Protein AF-A0A1I8BAD2-F1 (afdb_monomer_lite)

Structure (mmCIF, N/CA/C/O backbone):
data_AF-A0A1I8BAD2-F1
#
_entry.id   AF-A0A1I8BAD2-F1
#
loop_
_atom_site.group_PDB
_atom_site.id
_atom_site.type_symbol
_atom_site.label_atom_id
_atom_site.label_alt_id
_atom_site.label_comp_id
_atom_site.label_asym_id
_atom_site.label_entity_id
_atom_site.label_seq_id
_atom_site.pdbx_PDB_ins_code
_atom_site.Cartn_x
_atom_site.Cartn_y
_atom_site.Cartn_z
_atom_site.occupancy
_atom_site.B_iso_or_equiv
_atom_site.auth_seq_id
_atom_site.auth_comp_id
_atom_site.auth_asym_id
_atom_site.auth_atom_id
_atom_site.pdbx_PDB_model_num
ATOM 1 N N . MET A 1 1 ? -12.821 -30.680 -9.749 1.00 48.41 1 MET A N 1
ATOM 2 C CA . MET A 1 1 ? -11.892 -29.595 -9.381 1.00 48.41 1 MET A CA 1
ATOM 3 C C . MET A 1 1 ? -12.676 -28.307 -9.471 1.00 48.41 1 MET A C 1
ATOM 5 O O . MET A 1 1 ? -13.185 -28.015 -10.543 1.00 48.41 1 MET A O 1
ATOM 9 N N . THR A 1 2 ? -12.879 -27.618 -8.353 1.00 59.88 2 THR A N 1
ATOM 10 C CA . THR A 1 2 ? -13.469 -26.274 -8.360 1.00 59.88 2 THR A CA 1
ATOM 11 C C . THR A 1 2 ? -12.505 -25.359 -9.114 1.00 59.88 2 THR A C 1
ATOM 13 O O . THR A 1 2 ? -11.303 -25.435 -8.867 1.00 59.88 2 THR A O 1
ATOM 16 N N . SER A 1 3 ? -12.997 -24.574 -10.078 1.00 80.94 3 SER A N 1
ATOM 17 C CA . SER A 1 3 ? -12.161 -23.604 -10.801 1.00 80.94 3 SER A CA 1
ATOM 18 C C . SER A 1 3 ? -11.491 -22.647 -9.803 1.00 80.94 3 SER A C 1
ATOM 20 O O . SER A 1 3 ? -12.103 -22.304 -8.788 1.00 80.94 3 SER A O 1
ATOM 22 N N . MET A 1 4 ? -10.259 -22.211 -10.088 1.00 82.31 4 MET A N 1
ATOM 23 C CA . MET A 1 4 ? -9.523 -21.225 -9.280 1.00 82.31 4 MET A CA 1
ATOM 24 C C . MET A 1 4 ? -10.368 -19.968 -9.039 1.00 82.31 4 MET A C 1
ATOM 26 O O . MET A 1 4 ? -10.425 -19.450 -7.926 1.00 82.31 4 MET A O 1
ATOM 30 N N . TYR A 1 5 ? -11.110 -19.551 -10.064 1.00 85.19 5 TYR A N 1
ATOM 31 C CA . TYR A 1 5 ? -12.071 -18.463 -9.987 1.00 85.19 5 TYR A CA 1
ATOM 32 C C . TYR A 1 5 ? -13.186 -18.719 -8.955 1.00 85.19 5 TYR A C 1
ATOM 34 O O . TYR A 1 5 ? -13.478 -17.861 -8.126 1.00 85.19 5 TYR A O 1
ATOM 42 N N . ALA A 1 6 ? -13.786 -19.912 -8.947 1.00 84.50 6 ALA A N 1
ATOM 43 C CA . ALA A 1 6 ? -14.884 -20.234 -8.034 1.00 84.50 6 ALA A CA 1
ATOM 44 C C . ALA A 1 6 ? -14.423 -20.310 -6.566 1.00 84.50 6 ALA A C 1
ATOM 46 O O . ALA A 1 6 ? -15.165 -19.904 -5.670 1.00 84.50 6 ALA A O 1
ATOM 47 N N . GLN A 1 7 ? -13.195 -20.778 -6.310 1.00 87.81 7 GLN A N 1
ATOM 48 C CA . GLN A 1 7 ? -12.600 -20.703 -4.972 1.00 87.81 7 GLN A CA 1
ATOM 49 C C . GLN A 1 7 ? -12.370 -19.247 -4.550 1.00 87.81 7 GLN A C 1
ATOM 51 O O . GLN A 1 7 ? -12.753 -18.864 -3.445 1.00 87.81 7 GLN A O 1
ATOM 56 N N . TRP A 1 8 ? -11.800 -18.434 -5.442 1.00 89.62 8 TRP A N 1
ATOM 57 C CA . TRP A 1 8 ? -11.562 -17.018 -5.184 1.00 89.62 8 TRP A CA 1
ATOM 58 C C . TRP A 1 8 ? -12.867 -16.278 -4.866 1.00 89.62 8 TRP A C 1
ATOM 60 O O . TRP A 1 8 ? -12.944 -15.595 -3.850 1.00 89.62 8 TRP A O 1
ATOM 70 N N . ILE A 1 9 ? -13.931 -16.480 -5.652 1.00 87.81 9 ILE A N 1
ATOM 71 C CA . ILE A 1 9 ? -15.251 -15.888 -5.380 1.00 87.81 9 ILE A CA 1
ATOM 72 C C . ILE A 1 9 ? -15.748 -16.261 -3.982 1.00 87.81 9 ILE A C 1
ATOM 74 O O . ILE A 1 9 ? -16.126 -15.372 -3.224 1.00 87.81 9 ILE A O 1
ATOM 78 N N . ALA A 1 10 ? -15.701 -17.542 -3.605 1.00 89.38 10 ALA A N 1
ATOM 79 C CA . ALA A 1 10 ? -16.168 -17.986 -2.292 1.00 89.38 10 ALA A CA 1
ATOM 80 C C . ALA A 1 10 ? -15.408 -17.308 -1.133 1.00 89.38 10 ALA A C 1
ATOM 82 O O . ALA A 1 10 ? -16.017 -16.899 -0.140 1.00 89.38 10 ALA A O 1
ATOM 83 N N . GLU A 1 11 ? -14.088 -17.154 -1.265 1.00 91.00 11 GLU A N 1
ATOM 84 C CA . GLU A 1 11 ? -13.252 -16.458 -0.282 1.00 91.00 11 GLU A CA 1
ATOM 85 C C . GLU A 1 11 ? -13.601 -14.962 -0.197 1.00 91.00 11 GLU A C 1
ATOM 87 O O . GLU A 1 11 ? -13.806 -14.431 0.900 1.00 91.00 11 GLU A O 1
ATOM 92 N N . MET A 1 12 ? -13.745 -14.289 -1.343 1.00 90.94 12 MET A N 1
ATOM 93 C CA . MET A 1 12 ? -14.074 -12.862 -1.401 1.00 90.94 12 MET A CA 1
ATOM 94 C C . MET A 1 12 ? -15.489 -12.570 -0.884 1.00 90.94 12 MET A C 1
ATOM 96 O O . MET A 1 12 ? -15.680 -11.588 -0.165 1.00 90.94 12 MET A O 1
ATOM 100 N N . THR A 1 13 ? -16.470 -13.432 -1.174 1.00 91.00 13 THR A N 1
ATOM 101 C CA . THR A 1 13 ? -17.839 -13.322 -0.643 1.00 91.00 13 THR A CA 1
ATOM 102 C C . THR A 1 13 ? -17.842 -13.405 0.879 1.00 91.00 13 THR A C 1
ATOM 104 O O . THR A 1 13 ? -18.397 -12.527 1.538 1.00 91.00 13 THR A O 1
ATOM 107 N N . LYS A 1 14 ? -17.148 -14.392 1.461 1.00 92.62 14 LYS A N 1
ATOM 108 C CA . LYS A 1 14 ? -17.053 -14.545 2.922 1.00 92.62 14 LYS A CA 1
ATOM 109 C C . LYS A 1 14 ? -16.451 -13.304 3.595 1.00 92.62 14 LYS A C 1
ATOM 111 O O . LYS A 1 14 ? -16.898 -12.888 4.672 1.00 92.62 14 LYS A O 1
ATOM 116 N N . LEU A 1 15 ? -15.431 -12.707 2.975 1.00 92.94 15 LEU A N 1
ATOM 117 C CA . LEU A 1 15 ? -14.804 -11.478 3.467 1.00 92.94 15 LEU A CA 1
ATOM 118 C C . LEU A 1 15 ? -15.744 -10.272 3.349 1.00 92.94 15 LEU A C 1
ATOM 120 O O . LEU A 1 15 ? -15.866 -9.504 4.305 1.00 92.94 15 LEU A O 1
ATOM 124 N N . ALA A 1 16 ? -16.438 -10.121 2.219 1.00 91.69 16 ALA A N 1
ATOM 125 C CA . ALA A 1 16 ? -17.414 -9.054 2.008 1.00 91.69 16 ALA A CA 1
ATOM 126 C C . ALA A 1 16 ? -18.562 -9.126 3.030 1.00 91.69 16 ALA A C 1
ATOM 128 O O . ALA A 1 16 ? -18.863 -8.127 3.679 1.00 91.69 16 ALA A O 1
ATOM 129 N N . GLU A 1 17 ? -19.129 -10.312 3.260 1.00 92.81 17 GLU A N 1
ATOM 130 C CA . GLU A 1 17 ? -20.183 -10.534 4.258 1.00 92.81 17 GLU A CA 1
ATOM 131 C C . GLU A 1 17 ? -19.721 -10.217 5.684 1.00 92.81 17 GLU A C 1
ATOM 133 O O . GLU A 1 17 ? -20.468 -9.647 6.480 1.00 92.81 17 GLU A O 1
ATOM 138 N N . THR A 1 18 ? -18.482 -10.573 6.029 1.00 94.81 18 THR A N 1
ATOM 139 C CA . THR A 1 18 ? -17.919 -10.274 7.353 1.00 94.81 18 THR A CA 1
ATOM 140 C C . THR A 1 18 ? -17.756 -8.771 7.559 1.00 94.81 18 THR A C 1
ATOM 142 O O . THR A 1 18 ? -18.181 -8.245 8.588 1.00 94.81 18 THR A O 1
ATOM 145 N N . ARG A 1 19 ? -17.239 -8.057 6.556 1.00 94.38 19 ARG A N 1
ATOM 146 C CA . ARG A 1 19 ? -17.098 -6.595 6.600 1.00 94.38 19 ARG A CA 1
ATOM 147 C C . ARG A 1 19 ? -18.450 -5.886 6.638 1.00 94.38 19 ARG A C 1
ATOM 149 O O . ARG A 1 19 ? -18.627 -4.971 7.432 1.00 94.38 19 ARG A O 1
ATOM 156 N N . GLU A 1 20 ? -19.420 -6.336 5.846 1.00 93.25 20 GLU A N 1
ATOM 157 C CA . GLU A 1 20 ? -20.801 -5.835 5.856 1.00 93.25 20 GLU A CA 1
ATOM 158 C C . GLU A 1 20 ? -21.435 -5.984 7.250 1.00 93.25 20 GLU A C 1
ATOM 160 O O . GLU A 1 20 ? -22.053 -5.042 7.753 1.00 93.25 20 GLU A O 1
ATOM 165 N N . ARG A 1 21 ? -21.251 -7.141 7.907 1.00 95.12 21 ARG A N 1
ATOM 166 C CA . ARG A 1 21 ? -21.702 -7.357 9.293 1.00 95.12 21 ARG A CA 1
ATOM 167 C C . ARG A 1 21 ? -21.030 -6.385 10.258 1.00 95.12 21 ARG A C 1
ATOM 169 O O . ARG A 1 21 ? -21.730 -5.747 11.035 1.00 95.12 21 ARG A O 1
ATOM 176 N N . ASN A 1 22 ? -19.713 -6.223 10.177 1.00 95.94 22 ASN A N 1
ATOM 177 C CA . ASN A 1 22 ? -18.967 -5.323 11.058 1.00 95.94 22 ASN A CA 1
ATOM 178 C C . ASN A 1 22 ? -19.375 -3.851 10.877 1.00 95.94 22 ASN A C 1
ATOM 180 O O . ASN A 1 22 ? -19.593 -3.144 11.862 1.00 95.94 22 ASN A O 1
ATOM 184 N N . ILE A 1 23 ? -19.584 -3.409 9.633 1.00 94.19 23 ILE A N 1
ATOM 185 C CA . ILE A 1 23 ? -20.099 -2.069 9.316 1.00 94.19 23 ILE A CA 1
ATOM 186 C C . ILE A 1 23 ? -21.488 -1.860 9.933 1.00 94.19 23 ILE A C 1
ATOM 188 O O . ILE A 1 23 ? -21.753 -0.794 10.491 1.00 94.19 23 ILE A O 1
ATOM 192 N N . LYS A 1 24 ? -22.377 -2.860 9.842 1.00 93.75 24 LYS A N 1
ATOM 193 C CA . LYS A 1 24 ? -23.710 -2.807 10.467 1.00 93.75 24 LYS A CA 1
ATOM 194 C C . LYS A 1 24 ? -23.613 -2.733 11.986 1.00 93.75 24 LYS A C 1
ATOM 196 O O . LYS A 1 24 ? -24.251 -1.867 12.568 1.00 93.75 24 LYS A O 1
ATOM 201 N N . THR A 1 25 ? -22.758 -3.539 12.617 1.00 94.50 25 THR A N 1
ATOM 202 C CA . THR A 1 25 ? -22.523 -3.485 14.070 1.00 94.50 25 THR A CA 1
ATOM 203 C C . THR A 1 25 ? -22.138 -2.078 14.526 1.00 94.50 25 THR A C 1
ATOM 205 O O . THR A 1 25 ? -22.754 -1.545 15.442 1.00 94.50 25 THR A O 1
ATOM 208 N N . ILE A 1 26 ? -21.178 -1.433 13.857 1.00 93.81 26 ILE A N 1
ATOM 209 C CA . ILE A 1 26 ? -20.736 -0.075 14.221 1.00 93.81 26 ILE A CA 1
ATOM 210 C C . ILE A 1 26 ? -21.842 0.963 13.985 1.00 93.81 26 ILE A C 1
ATOM 212 O O . ILE A 1 26 ? -21.960 1.928 14.738 1.00 93.81 26 ILE A O 1
ATOM 216 N N . ARG A 1 27 ? -22.635 0.798 12.921 1.00 90.81 27 ARG A N 1
ATOM 217 C CA . ARG A 1 27 ? -23.692 1.746 12.546 1.00 90.81 27 ARG A CA 1
ATOM 218 C C . ARG A 1 27 ? -24.913 1.662 13.459 1.00 90.81 27 ARG A C 1
ATOM 220 O O . ARG A 1 27 ? -25.464 2.702 13.816 1.00 90.81 27 ARG A O 1
ATOM 227 N N . ASP A 1 28 ? -25.353 0.447 13.760 1.00 91.88 28 ASP A N 1
ATOM 228 C CA . ASP A 1 28 ? -26.659 0.183 14.365 1.00 91.88 28 ASP A CA 1
ATOM 229 C C . ASP A 1 28 ? -26.578 0.123 15.895 1.00 91.88 28 ASP A C 1
ATOM 231 O O . ASP A 1 28 ? -27.569 0.381 16.583 1.00 91.88 28 ASP A O 1
ATOM 235 N N . MET A 1 29 ? -25.403 -0.192 16.449 1.00 90.12 29 MET A N 1
ATOM 236 C CA . MET A 1 29 ? -25.209 -0.211 17.892 1.00 90.12 29 MET A CA 1
ATOM 237 C C . MET A 1 29 ? -25.239 1.211 18.448 1.00 90.12 29 MET A C 1
ATOM 239 O O . MET A 1 29 ? -24.558 2.110 17.956 1.00 90.12 29 MET A O 1
ATOM 243 N N . LYS A 1 30 ? -26.051 1.426 19.488 1.00 89.69 30 LYS A N 1
ATOM 244 C CA . LYS A 1 30 ? -26.108 2.708 20.191 1.00 89.69 30 LYS A CA 1
ATOM 245 C C . LYS A 1 30 ? -24.858 2.824 21.076 1.00 89.69 30 LYS A C 1
ATOM 247 O O . LYS A 1 30 ? -24.760 2.047 22.027 1.00 89.69 30 LYS A O 1
ATOM 252 N N . PRO A 1 31 ? -23.950 3.786 20.824 1.00 91.44 31 PRO A N 1
ATOM 253 C CA . PRO A 1 31 ? -22.784 3.978 21.680 1.00 91.44 31 PRO A CA 1
ATOM 254 C C . PRO A 1 31 ? -23.206 4.321 23.109 1.00 91.44 31 PRO A C 1
ATOM 256 O O . PRO A 1 31 ? -24.296 4.869 23.324 1.00 91.44 31 PRO A O 1
ATOM 259 N N . PHE A 1 32 ? -22.335 4.047 24.079 1.00 92.94 32 PHE A N 1
ATOM 260 C CA . PHE A 1 32 ? -22.617 4.365 25.473 1.00 92.94 32 PHE A CA 1
ATOM 261 C C . PHE A 1 32 ? -22.840 5.867 25.661 1.00 92.94 32 PHE A C 1
ATOM 263 O O . PHE A 1 32 ? -22.031 6.702 25.252 1.00 92.94 32 PHE A O 1
ATOM 270 N N . ASP A 1 33 ? -23.960 6.207 26.295 1.00 91.62 33 ASP A N 1
ATOM 271 C CA . ASP A 1 33 ? -24.224 7.561 26.757 1.00 91.62 33 ASP A CA 1
ATOM 272 C C . ASP A 1 33 ? -23.617 7.785 28.149 1.00 91.62 33 ASP A C 1
ATOM 274 O O . ASP A 1 33 ? -23.160 6.861 28.823 1.00 91.62 33 ASP A O 1
ATOM 278 N N . GLN A 1 34 ? -23.591 9.043 28.589 1.00 90.62 34 GLN A N 1
ATOM 279 C CA . GLN A 1 34 ? -22.970 9.411 29.860 1.00 90.62 34 GLN A CA 1
ATOM 280 C C . GLN A 1 34 ? -23.613 8.700 31.063 1.00 90.62 34 GLN A C 1
ATOM 282 O O . GLN A 1 34 ? -22.918 8.381 32.027 1.00 90.62 34 GLN A O 1
ATOM 287 N N . HIS A 1 35 ? -24.918 8.416 30.997 1.00 92.12 35 HIS A N 1
ATOM 288 C CA . HIS A 1 35 ? -25.625 7.681 32.040 1.00 92.12 35 HIS A CA 1
ATOM 289 C C . HIS A 1 35 ? -25.166 6.220 32.089 1.00 92.12 35 HIS A C 1
ATOM 291 O O . HIS A 1 35 ? -24.798 5.731 33.155 1.00 92.12 35 HIS A O 1
ATOM 297 N N . HIS A 1 36 ? -25.116 5.534 30.944 1.00 92.50 36 HIS A N 1
ATOM 298 C CA . HIS A 1 36 ? -24.605 4.169 30.869 1.00 92.50 36 HIS A CA 1
ATOM 299 C C . HIS A 1 36 ? -23.152 4.091 31.354 1.00 92.50 36 HIS A C 1
ATOM 301 O O . HIS A 1 36 ? -22.839 3.265 32.207 1.00 92.50 36 HIS A O 1
ATOM 307 N N . LEU A 1 37 ? -22.284 5.005 30.904 1.00 93.88 37 LEU A N 1
ATOM 308 C CA . LEU A 1 37 ? -20.884 5.062 31.341 1.00 93.88 37 LEU A CA 1
ATOM 309 C C . LEU A 1 37 ? -20.746 5.213 32.862 1.00 93.88 37 LEU A C 1
ATOM 311 O O . LEU A 1 37 ? -19.846 4.619 33.447 1.00 93.88 37 LEU A O 1
ATOM 315 N N . SER A 1 38 ? -21.636 5.973 33.512 1.00 93.00 38 SER A N 1
ATOM 316 C CA . SER A 1 38 ? -21.623 6.135 34.974 1.00 93.00 38 SER A CA 1
ATOM 317 C C . SER A 1 38 ? -22.042 4.881 35.752 1.00 93.00 38 SER A C 1
ATOM 319 O O . SER A 1 38 ? -21.779 4.800 36.946 1.00 93.00 38 SER A O 1
ATOM 321 N N . SER A 1 39 ? -22.685 3.914 35.086 1.00 95.56 39 SER A N 1
ATOM 322 C CA . SER A 1 39 ? -23.082 2.632 35.683 1.00 95.56 39 SER A CA 1
ATOM 323 C C . SER A 1 39 ? -22.045 1.516 35.516 1.00 95.56 39 SER A C 1
ATOM 325 O O . SER A 1 39 ? -22.163 0.480 36.166 1.00 95.56 39 SER A O 1
ATOM 327 N N . LEU A 1 40 ? -21.048 1.721 34.649 1.00 96.62 40 LEU A N 1
ATOM 328 C CA . LEU A 1 40 ? -19.955 0.777 34.423 1.00 96.62 40 LEU A CA 1
ATOM 329 C C . LEU A 1 40 ? -18.902 0.882 35.529 1.00 96.62 40 LEU A C 1
ATOM 331 O O . LEU A 1 40 ? -18.737 1.927 36.155 1.00 96.62 40 LEU A O 1
ATOM 335 N N . ASP A 1 41 ? -18.158 -0.200 35.731 1.00 95.50 41 ASP A N 1
ATOM 336 C CA . ASP A 1 41 ? -17.108 -0.274 36.740 1.00 95.50 41 ASP A CA 1
ATOM 337 C C . ASP A 1 41 ? -15.887 0.569 36.331 1.00 95.50 41 ASP A C 1
ATOM 339 O O . ASP A 1 41 ? -15.274 0.349 35.283 1.00 95.50 41 ASP A O 1
ATOM 343 N N . ASP A 1 42 ? -15.532 1.548 37.162 1.00 95.62 42 ASP A N 1
ATOM 344 C CA . ASP A 1 42 ? -14.360 2.408 37.006 1.00 95.62 42 ASP A CA 1
ATOM 345 C C . ASP A 1 42 ? -13.310 2.201 38.116 1.00 95.62 42 ASP A C 1
ATOM 347 O O . ASP A 1 42 ? -12.424 3.039 38.315 1.00 95.62 42 ASP A O 1
ATOM 351 N N . THR A 1 43 ? -13.370 1.066 38.827 1.00 95.56 43 THR A N 1
ATOM 352 C CA . THR A 1 43 ? -12.416 0.745 39.892 1.00 95.56 43 THR A CA 1
ATOM 353 C C . THR A 1 43 ? -10.980 0.646 39.351 1.00 95.56 43 THR A C 1
ATOM 355 O O . THR A 1 43 ? -10.715 -0.074 38.378 1.00 95.56 43 THR A O 1
ATOM 358 N N . PRO A 1 44 ? -10.000 1.323 39.988 1.00 93.81 44 PRO A N 1
ATOM 359 C CA . PRO A 1 44 ? -8.619 1.351 39.505 1.00 93.81 44 PRO A CA 1
ATOM 360 C C . PRO A 1 44 ? -7.985 -0.032 39.327 1.00 93.81 44 PRO A C 1
ATOM 362 O O . PRO A 1 44 ? -7.183 -0.218 38.412 1.00 93.81 44 PRO A O 1
ATOM 365 N N . ASP A 1 45 ? -8.347 -1.005 40.166 1.00 95.56 45 ASP A N 1
ATOM 366 C CA . ASP A 1 45 ? -7.799 -2.362 40.116 1.00 95.56 45 ASP A CA 1
ATOM 367 C C . ASP A 1 45 ? -8.215 -3.100 38.837 1.00 95.56 45 ASP A C 1
ATOM 369 O O . ASP A 1 45 ? -7.360 -3.656 38.139 1.00 95.56 45 ASP A O 1
ATOM 373 N N . ASN A 1 46 ? -9.500 -3.042 38.476 1.00 95.12 46 ASN A N 1
ATOM 374 C CA . ASN A 1 46 ? -10.024 -3.704 37.282 1.00 95.12 46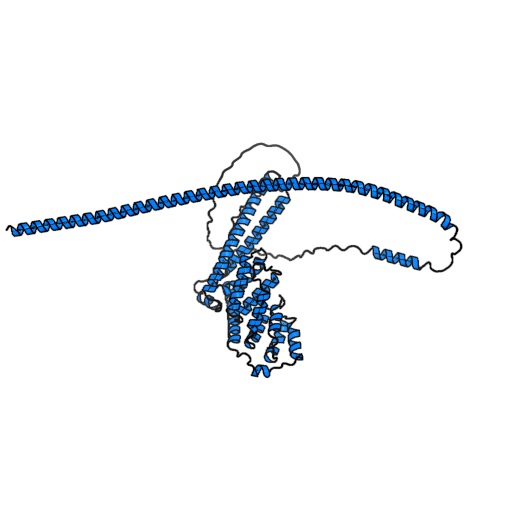 ASN A CA 1
ATOM 375 C C . ASN A 1 46 ? -9.544 -3.015 35.997 1.00 95.12 46 ASN A C 1
ATOM 377 O O . ASN A 1 46 ? -9.117 -3.687 35.055 1.00 95.12 46 ASN A O 1
ATOM 381 N N . LEU A 1 47 ? -9.485 -1.680 35.988 1.00 95.00 47 LEU A N 1
ATOM 382 C CA . LEU A 1 47 ? -8.915 -0.909 34.877 1.00 95.00 47 LEU A CA 1
ATOM 383 C C . LEU A 1 47 ? -7.409 -1.180 34.698 1.00 95.00 47 LEU A C 1
ATOM 385 O O . LEU A 1 47 ? -6.913 -1.329 33.576 1.00 95.00 47 LEU A O 1
ATOM 389 N N . THR A 1 48 ? -6.665 -1.317 35.799 1.00 93.50 48 THR A N 1
ATOM 390 C CA . THR A 1 48 ? -5.240 -1.679 35.763 1.00 93.50 48 THR A CA 1
ATOM 391 C C . THR A 1 48 ? -5.039 -3.114 35.274 1.00 93.50 48 THR A C 1
ATOM 393 O O . THR A 1 48 ? -4.096 -3.395 34.533 1.00 93.50 48 THR A O 1
ATOM 396 N N . ALA A 1 49 ? -5.914 -4.045 35.658 1.00 94.56 49 ALA A N 1
ATOM 397 C CA . ALA A 1 49 ? -5.872 -5.416 35.159 1.00 94.56 49 ALA A CA 1
ATOM 398 C C . ALA A 1 49 ? -6.127 -5.472 33.643 1.00 94.56 49 ALA A C 1
ATOM 400 O O . ALA A 1 49 ? -5.387 -6.150 32.925 1.00 94.56 49 ALA A O 1
ATOM 401 N N . PHE A 1 50 ? -7.111 -4.714 33.151 1.00 95.88 50 PHE A N 1
ATOM 402 C CA . PHE A 1 50 ? -7.409 -4.587 31.725 1.00 95.88 50 PHE A CA 1
ATOM 403 C C . PHE A 1 50 ? -6.211 -4.033 30.939 1.00 95.88 50 PHE A C 1
ATOM 405 O O . PHE A 1 50 ? -5.712 -4.674 30.013 1.00 95.88 50 PHE A O 1
ATOM 412 N N . THR A 1 51 ? -5.672 -2.883 31.354 1.00 92.69 51 THR A N 1
ATOM 413 C CA . THR A 1 51 ? -4.518 -2.244 30.690 1.00 92.69 51 THR A CA 1
ATOM 414 C C . THR A 1 51 ? -3.250 -3.106 30.739 1.00 92.69 51 THR A C 1
ATOM 416 O O . THR A 1 51 ? -2.488 -3.136 29.773 1.00 92.69 51 THR A O 1
ATOM 419 N N . LYS A 1 52 ? -3.027 -3.884 31.810 1.00 92.94 52 LYS A N 1
ATOM 420 C CA . LYS A 1 52 ? -1.923 -4.862 31.878 1.00 92.94 52 LYS A CA 1
ATOM 421 C C . LYS A 1 52 ? -2.045 -5.963 30.827 1.00 92.94 52 LYS A C 1
ATOM 423 O O . LYS A 1 52 ? -1.042 -6.284 30.194 1.00 92.94 52 LYS A O 1
ATOM 428 N N . LYS A 1 53 ? -3.244 -6.525 30.626 1.00 93.81 53 LYS A N 1
ATOM 429 C CA . LYS A 1 53 ? -3.492 -7.509 29.555 1.00 93.81 53 LYS A CA 1
ATOM 430 C C . LYS A 1 53 ? -3.260 -6.886 28.173 1.00 93.81 53 LYS A C 1
ATOM 432 O O . LYS A 1 53 ? -2.730 -7.543 27.285 1.00 93.81 53 LYS A O 1
ATOM 437 N N . LEU A 1 54 ? -3.610 -5.610 28.014 1.00 92.50 54 LEU A N 1
ATOM 438 C CA . LEU A 1 54 ? -3.499 -4.879 26.754 1.00 92.50 54 LEU A CA 1
ATOM 439 C C . LEU A 1 54 ? -2.052 -4.590 26.320 1.00 92.50 54 LEU A C 1
ATOM 441 O O . LEU A 1 54 ? -1.763 -4.569 25.128 1.00 92.50 54 LEU A O 1
ATOM 445 N N . LYS A 1 55 ? -1.126 -4.404 27.268 1.00 90.25 55 LYS A N 1
ATOM 446 C CA . LYS A 1 55 ? 0.294 -4.127 26.966 1.00 90.25 55 LYS A CA 1
ATOM 447 C C . LYS A 1 55 ? 1.003 -5.254 26.217 1.00 90.25 55 LYS A C 1
ATOM 449 O O . LYS A 1 55 ? 1.942 -4.988 25.477 1.00 90.25 55 LYS A O 1
ATOM 454 N N . ASN A 1 56 ? 0.538 -6.490 26.387 1.00 84.88 56 ASN A N 1
ATOM 455 C CA . ASN A 1 56 ? 1.068 -7.671 25.710 1.00 84.88 56 ASN A CA 1
ATOM 456 C C . ASN A 1 56 ? -0.027 -8.311 24.848 1.00 84.88 56 ASN A C 1
ATOM 458 O O . ASN A 1 56 ? -0.390 -9.471 25.052 1.00 84.88 56 ASN A O 1
ATOM 462 N N . ILE A 1 57 ? -0.584 -7.529 23.916 1.00 89.69 57 ILE A N 1
ATOM 463 C CA . ILE A 1 57 ? -1.611 -8.016 22.994 1.00 89.69 57 ILE A CA 1
ATOM 464 C C . ILE A 1 57 ? -1.090 -9.219 22.195 1.00 89.69 57 ILE A C 1
ATOM 466 O O . ILE A 1 57 ? -0.040 -9.179 21.559 1.00 89.69 57 ILE A O 1
ATOM 470 N N . SER A 1 58 ? -1.894 -10.274 22.226 1.00 90.50 58 SER A N 1
ATOM 471 C CA . SER A 1 58 ? -1.845 -11.481 21.413 1.00 90.50 58 SER A CA 1
ATOM 472 C C . SER A 1 58 ? -3.278 -11.872 21.040 1.00 90.50 58 SER A C 1
ATOM 474 O O . SER A 1 58 ? -4.243 -11.407 21.657 1.00 90.50 58 SER A O 1
ATOM 476 N N . THR A 1 59 ? -3.440 -12.794 20.094 1.00 90.06 59 THR A N 1
ATOM 477 C CA . THR A 1 59 ? -4.758 -13.342 19.735 1.00 90.06 59 THR A CA 1
ATOM 478 C C . THR A 1 59 ? -5.510 -13.881 20.960 1.00 90.06 59 THR A C 1
ATOM 480 O O . THR A 1 59 ? -6.696 -13.614 21.133 1.00 90.06 59 THR A O 1
ATOM 483 N N . SER A 1 60 ? -4.817 -14.571 21.874 1.00 91.12 60 SER A N 1
ATOM 484 C CA . SER A 1 60 ? -5.438 -15.107 23.092 1.00 91.12 60 SER A CA 1
ATOM 485 C C . SER A 1 60 ? -5.898 -14.012 24.053 1.00 91.12 60 SER A C 1
ATOM 487 O O . SER A 1 60 ? -6.965 -14.139 24.651 1.00 91.12 60 SER A O 1
ATOM 489 N N . THR A 1 61 ? -5.101 -12.960 24.252 1.00 92.75 61 THR A N 1
ATOM 490 C CA . THR A 1 61 ? -5.468 -11.891 25.193 1.00 92.75 61 THR A CA 1
ATOM 491 C C . THR A 1 61 ? -6.615 -11.051 24.648 1.00 92.75 61 THR A C 1
ATOM 493 O O . THR A 1 61 ? -7.438 -10.599 25.432 1.00 92.75 61 THR A O 1
ATOM 496 N N . ILE A 1 62 ? -6.728 -10.888 23.326 1.00 93.00 62 ILE A N 1
ATOM 497 C CA . ILE A 1 62 ? -7.856 -10.182 22.701 1.00 93.00 62 ILE A CA 1
ATOM 498 C C . ILE A 1 62 ? -9.193 -10.830 23.076 1.00 93.00 62 ILE A C 1
ATOM 500 O O . ILE A 1 62 ? -10.089 -10.144 23.567 1.00 93.00 62 ILE A O 1
ATOM 504 N N . TYR A 1 63 ? -9.314 -12.153 22.935 1.00 92.06 63 TYR A N 1
ATOM 505 C CA . TYR A 1 63 ? -10.546 -12.858 23.305 1.00 92.06 63 TYR A CA 1
ATOM 506 C C . TYR A 1 63 ? -10.867 -12.759 24.803 1.00 92.06 63 TYR A C 1
ATOM 508 O O . TYR A 1 63 ? -12.035 -12.754 25.182 1.00 92.06 63 TYR A O 1
ATOM 516 N N . GLN A 1 64 ? -9.848 -12.639 25.659 1.00 93.25 64 GLN A N 1
ATOM 517 C CA . GLN A 1 64 ? -10.028 -12.433 27.101 1.00 93.25 64 GLN A CA 1
ATOM 518 C C . GLN A 1 64 ? -10.445 -11.004 27.469 1.00 93.25 64 GLN A C 1
ATOM 520 O O . GLN A 1 64 ? -10.967 -10.804 28.562 1.00 93.25 64 GLN A O 1
ATOM 525 N N . LEU A 1 65 ? -10.181 -10.023 26.602 1.00 94.88 65 LEU A N 1
ATOM 526 C CA . LEU A 1 65 ? -10.512 -8.613 26.816 1.00 94.88 65 LEU A CA 1
ATOM 527 C C . LEU A 1 65 ? -11.927 -8.263 26.338 1.00 94.88 65 LEU A C 1
ATOM 529 O O . LEU A 1 65 ? -12.529 -7.343 26.883 1.00 94.88 65 LEU A O 1
ATOM 533 N N . LEU A 1 66 ? -12.473 -8.986 25.351 1.00 93.56 66 LEU A N 1
ATOM 534 C CA . LEU A 1 66 ? -13.820 -8.737 24.814 1.00 93.56 66 LEU A CA 1
ATOM 535 C C . LEU A 1 66 ? -14.917 -8.671 25.899 1.00 93.56 66 LEU A C 1
ATOM 537 O O . LEU A 1 66 ? -15.669 -7.700 25.892 1.00 93.56 66 LEU A O 1
ATOM 541 N N . PRO A 1 67 ? -15.006 -9.609 26.869 1.00 93.38 67 PRO A N 1
ATOM 542 C CA . PRO A 1 67 ? -16.054 -9.569 27.893 1.00 93.38 67 PRO A CA 1
ATOM 543 C C . PRO A 1 67 ? -15.923 -8.411 28.890 1.00 93.38 67 PRO A C 1
ATOM 545 O O . PRO A 1 67 ? -16.862 -8.163 29.649 1.00 93.38 67 PRO A O 1
ATOM 548 N N . ASP A 1 68 ? -14.757 -7.761 28.944 1.00 95.00 68 ASP A N 1
ATOM 549 C CA . ASP A 1 68 ? -14.491 -6.637 29.843 1.00 95.00 68 ASP A CA 1
ATOM 550 C C . ASP A 1 68 ? -15.001 -5.308 29.235 1.00 95.00 68 ASP A C 1
ATOM 552 O O . ASP A 1 68 ? -15.255 -4.360 29.979 1.00 95.00 68 ASP A O 1
ATOM 556 N N . LEU A 1 69 ? -15.222 -5.243 27.910 1.00 94.44 69 LEU A N 1
ATOM 557 C CA . LEU A 1 69 ? -15.659 -4.030 27.197 1.00 94.44 69 LEU A CA 1
ATOM 558 C C . LEU A 1 69 ? -17.039 -3.518 27.638 1.00 94.44 69 LEU A C 1
ATOM 560 O O . LEU A 1 69 ? -17.236 -2.311 27.729 1.00 94.44 69 LEU A O 1
ATOM 564 N N . ASP A 1 70 ? -17.963 -4.427 27.953 1.00 91.94 70 ASP A N 1
ATOM 565 C CA . ASP A 1 70 ? -19.322 -4.089 28.405 1.00 91.94 70 ASP A CA 1
ATOM 566 C C . ASP A 1 70 ? -19.425 -3.894 29.928 1.00 91.94 70 ASP A C 1
ATOM 568 O O . ASP A 1 70 ? -20.503 -3.622 30.453 1.00 91.94 70 ASP A O 1
ATOM 572 N N . LYS A 1 71 ? -18.322 -4.088 30.663 1.00 95.25 71 LYS A N 1
ATOM 573 C CA . LYS A 1 71 ? -18.301 -4.047 32.135 1.00 95.25 71 LYS A CA 1
ATOM 574 C C . LYS A 1 71 ? -17.546 -2.848 32.682 1.00 95.25 71 LYS A C 1
ATOM 576 O O . LYS A 1 71 ? -17.913 -2.337 33.737 1.00 95.25 71 LYS A O 1
ATOM 581 N N . LEU A 1 72 ? -16.490 -2.428 31.990 1.00 97.06 72 LEU A N 1
ATOM 582 C CA . LEU A 1 72 ? -15.571 -1.400 32.461 1.00 97.06 72 LEU A CA 1
ATOM 583 C C . LEU A 1 72 ? -15.839 -0.051 31.796 1.00 97.06 72 LEU A C 1
ATOM 585 O O . LEU A 1 72 ? -16.103 0.035 30.599 1.00 97.06 72 LEU A O 1
ATOM 589 N N . ASN A 1 73 ? -15.681 1.037 32.546 1.00 96.62 73 ASN A N 1
ATOM 590 C CA . ASN A 1 73 ? -15.681 2.376 31.973 1.00 96.62 73 ASN A CA 1
ATOM 591 C C . ASN A 1 73 ? -14.299 2.724 31.392 1.00 96.62 73 ASN A C 1
ATOM 593 O O . ASN A 1 73 ? -13.439 3.296 32.063 1.00 96.62 73 ASN A O 1
ATOM 597 N N . LEU A 1 74 ? -14.095 2.422 30.109 1.00 96.69 74 LEU A N 1
ATOM 598 C CA . LEU A 1 74 ? -12.822 2.648 29.415 1.00 96.69 74 LEU A CA 1
ATOM 599 C C . LEU A 1 74 ? -12.685 4.045 28.783 1.00 96.69 74 LEU A C 1
ATOM 601 O O . LEU A 1 74 ? -11.684 4.318 28.121 1.00 96.69 74 LEU A O 1
ATOM 605 N N . SER A 1 75 ? -13.649 4.951 28.993 1.00 95.62 75 SER A N 1
ATOM 606 C CA . SER A 1 75 ? -13.699 6.263 28.317 1.00 95.62 75 SER A CA 1
ATOM 607 C C . SER A 1 75 ? -12.427 7.105 28.495 1.00 95.62 75 SER A C 1
ATOM 609 O O . SER A 1 75 ? -11.999 7.782 27.565 1.00 95.62 75 SER A O 1
ATOM 611 N N . LYS A 1 76 ? -11.768 7.020 29.658 1.00 94.69 76 LYS A N 1
ATOM 612 C CA . LYS A 1 76 ? -10.516 7.746 29.952 1.00 94.69 76 LYS A CA 1
ATOM 613 C C . LYS A 1 76 ? -9.249 7.059 29.426 1.00 94.69 76 LYS A C 1
ATOM 615 O O . LYS A 1 76 ? -8.171 7.637 29.519 1.00 94.69 76 LYS A O 1
ATOM 620 N N . TYR A 1 77 ? -9.367 5.844 28.895 1.00 95.62 77 TYR A N 1
ATOM 621 C CA . TYR A 1 77 ? -8.239 4.998 28.493 1.00 95.62 77 TYR A CA 1
ATOM 622 C C . TYR A 1 77 ? -8.186 4.756 26.981 1.00 95.62 77 TYR A C 1
ATOM 624 O O . TYR A 1 77 ? -7.308 4.033 26.519 1.00 95.62 77 TYR A O 1
ATOM 632 N N . LEU A 1 78 ? -9.076 5.366 26.188 1.00 96.69 78 LEU A N 1
ATOM 633 C CA . LEU A 1 78 ? -9.160 5.137 24.738 1.00 96.69 78 LEU A CA 1
ATOM 634 C C . LEU A 1 78 ? -7.841 5.431 24.001 1.00 96.69 78 LEU A C 1
ATOM 636 O O . LEU A 1 78 ? -7.479 4.682 23.095 1.00 96.69 78 LEU A O 1
ATOM 640 N N . ASP A 1 79 ? -7.093 6.457 24.420 1.00 96.25 79 ASP A N 1
ATOM 641 C CA . ASP A 1 79 ? -5.756 6.766 23.889 1.00 96.25 79 ASP A CA 1
ATOM 642 C C . ASP A 1 79 ? -4.735 5.655 24.174 1.00 96.25 79 ASP A C 1
ATOM 644 O O . ASP A 1 79 ? -3.995 5.237 23.281 1.00 96.25 79 ASP A O 1
ATOM 648 N N . GLU A 1 80 ? -4.698 5.152 25.413 1.00 95.38 80 GLU A N 1
ATOM 649 C CA . GLU A 1 80 ? -3.818 4.042 25.792 1.00 95.38 80 GLU A CA 1
ATOM 650 C C . GLU A 1 80 ? -4.225 2.762 25.055 1.00 95.38 80 GLU A C 1
ATOM 652 O O . GLU A 1 80 ? -3.365 2.010 24.590 1.00 95.38 80 GLU A O 1
ATOM 657 N N . ILE A 1 81 ? -5.530 2.539 24.882 1.00 96.31 81 ILE A N 1
ATOM 658 C CA . ILE A 1 81 ? -6.047 1.390 24.147 1.00 96.31 81 ILE A CA 1
ATOM 659 C C . ILE A 1 81 ? -5.601 1.435 22.688 1.00 96.31 81 ILE A C 1
ATOM 661 O O . ILE A 1 81 ? -4.993 0.482 22.196 1.00 96.31 81 ILE A O 1
ATOM 665 N N . ALA A 1 82 ? -5.821 2.567 22.023 1.00 97.12 82 ALA A N 1
ATOM 666 C CA . ALA A 1 82 ? -5.379 2.799 20.657 1.00 97.12 82 ALA A CA 1
ATOM 667 C C . ALA A 1 82 ? -3.862 2.612 20.498 1.00 97.12 82 ALA A C 1
ATOM 669 O O . ALA A 1 82 ? -3.422 1.954 19.554 1.00 97.12 82 ALA A O 1
ATOM 670 N N . ALA A 1 83 ? -3.059 3.146 21.425 1.00 95.38 83 ALA A N 1
ATOM 671 C CA . ALA A 1 83 ? -1.605 3.028 21.385 1.00 95.38 83 ALA A CA 1
ATOM 672 C C . ALA A 1 83 ? -1.127 1.568 21.466 1.00 95.38 83 ALA A C 1
ATOM 674 O O . ALA A 1 83 ? -0.290 1.159 20.659 1.00 95.38 83 ALA A O 1
ATOM 675 N N . ASN A 1 84 ? -1.680 0.770 22.387 1.00 94.88 84 ASN A N 1
ATOM 676 C CA . ASN A 1 84 ? -1.311 -0.642 22.531 1.00 94.88 84 ASN A CA 1
ATOM 677 C C . ASN A 1 84 ? -1.753 -1.480 21.323 1.00 94.88 84 ASN A C 1
ATOM 679 O O . ASN A 1 84 ? -0.981 -2.299 20.833 1.00 94.88 84 ASN A O 1
ATOM 683 N N . ILE A 1 85 ? -2.951 -1.233 20.782 1.00 96.00 85 ILE A N 1
ATOM 684 C CA . ILE A 1 85 ? -3.447 -1.919 19.577 1.00 96.00 85 ILE A CA 1
ATOM 685 C C . ILE A 1 85 ? -2.581 -1.594 18.367 1.00 96.00 85 ILE A C 1
ATOM 687 O O . ILE A 1 85 ? -2.171 -2.492 17.632 1.00 96.00 85 ILE A O 1
ATOM 691 N N . CYS A 1 86 ? -2.256 -0.316 18.167 1.00 95.00 86 CYS A N 1
ATOM 692 C CA . CYS A 1 86 ? -1.363 0.074 17.087 1.00 95.00 86 CYS A CA 1
ATOM 693 C C . CYS A 1 86 ? 0.026 -0.545 17.284 1.00 95.00 86 CYS A C 1
ATOM 695 O O . CYS A 1 86 ? 0.722 -0.768 16.304 1.00 95.00 86 CYS A O 1
ATOM 697 N N . GLY A 1 87 ? 0.452 -0.815 18.521 1.00 91.31 87 GLY A N 1
ATOM 698 C CA . GLY A 1 87 ? 1.711 -1.477 18.873 1.00 91.31 87 GLY A CA 1
ATOM 699 C C . GLY A 1 87 ? 1.681 -3.010 18.866 1.00 91.31 87 GLY A C 1
ATOM 700 O O . GLY A 1 87 ? 2.700 -3.608 19.203 1.00 91.31 87 GLY A O 1
ATOM 701 N N . ALA A 1 88 ? 0.566 -3.646 18.484 1.00 92.44 88 ALA A N 1
ATOM 702 C CA . ALA A 1 88 ? 0.414 -5.103 18.502 1.00 92.44 88 ALA A CA 1
ATOM 703 C C . ALA A 1 88 ? 1.522 -5.820 17.714 1.00 92.44 88 ALA A C 1
ATOM 705 O O . ALA A 1 88 ? 2.017 -5.300 16.711 1.00 92.44 88 ALA A O 1
ATOM 706 N N . ALA A 1 89 ? 1.904 -7.017 18.154 1.00 89.25 89 ALA A N 1
ATOM 707 C CA . ALA A 1 89 ? 2.962 -7.797 17.522 1.00 89.25 89 ALA A CA 1
ATOM 708 C C . ALA A 1 89 ? 2.572 -8.274 16.104 1.00 89.25 89 ALA A C 1
ATOM 710 O O . ALA A 1 89 ? 1.394 -8.402 15.780 1.00 89.25 89 ALA A O 1
ATOM 711 N N . ILE A 1 90 ? 3.571 -8.506 15.240 1.00 89.94 90 ILE A N 1
ATOM 712 C CA . ILE A 1 90 ? 3.378 -8.837 13.808 1.00 89.94 90 ILE A CA 1
ATOM 713 C C . ILE A 1 90 ? 2.658 -10.184 13.610 1.00 89.94 90 ILE A C 1
ATOM 715 O O . ILE A 1 90 ? 2.021 -10.403 12.585 1.00 89.94 90 ILE A O 1
ATOM 719 N N . ASP A 1 91 ? 2.774 -11.082 14.580 1.00 89.75 91 ASP A N 1
ATOM 720 C CA . ASP A 1 91 ? 2.175 -12.416 14.621 1.00 89.75 91 ASP A CA 1
ATOM 721 C C . ASP A 1 91 ? 0.737 -12.431 15.166 1.00 89.75 91 ASP A C 1
ATOM 723 O O . ASP A 1 91 ? 0.098 -13.483 15.176 1.00 89.75 91 ASP A O 1
ATOM 727 N N . CYS A 1 92 ? 0.204 -11.285 15.604 1.00 90.94 92 CYS A N 1
ATOM 728 C CA . CYS A 1 92 ? -1.194 -11.196 16.009 1.00 90.94 92 CYS A CA 1
ATOM 729 C C . CYS A 1 92 ? -2.138 -11.456 14.834 1.00 90.94 92 CYS A C 1
ATOM 731 O O . CYS A 1 92 ? -1.935 -10.968 13.721 1.00 90.94 92 CYS A O 1
ATOM 733 N N . ASP A 1 93 ? -3.230 -12.162 15.120 1.00 94.62 93 ASP A N 1
ATOM 734 C CA . ASP A 1 93 ? -4.302 -12.369 14.156 1.00 94.62 93 ASP A CA 1
ATOM 735 C C . ASP A 1 93 ? -5.033 -11.045 13.881 1.00 94.62 93 ASP A C 1
ATOM 737 O O . ASP A 1 93 ? -5.677 -10.465 14.763 1.00 94.62 93 ASP A O 1
ATOM 741 N N . ILE A 1 94 ? -4.932 -10.573 12.635 1.00 95.94 94 ILE A N 1
ATOM 742 C CA . ILE A 1 94 ? -5.581 -9.345 12.171 1.00 95.94 94 ILE A CA 1
ATOM 743 C C . ILE A 1 94 ? -7.105 -9.452 12.305 1.00 95.94 94 ILE A C 1
ATOM 745 O O . ILE A 1 94 ? -7.730 -8.457 12.661 1.00 95.94 94 ILE A O 1
ATOM 749 N N . SER A 1 95 ? -7.709 -10.627 12.089 1.00 94.94 95 SER A N 1
ATOM 750 C CA . SER A 1 95 ? -9.163 -10.794 12.217 1.00 94.94 95 SER A CA 1
ATOM 751 C C . SER A 1 95 ? -9.614 -10.575 13.659 1.00 94.94 95 SER A C 1
ATOM 753 O O . SER A 1 95 ? -10.531 -9.796 13.903 1.00 94.94 95 SER A O 1
ATOM 755 N N . ALA A 1 96 ? -8.920 -11.183 14.626 1.00 95.19 96 ALA A N 1
ATOM 756 C CA . ALA A 1 96 ? -9.221 -11.002 16.045 1.00 95.19 96 ALA A CA 1
ATOM 757 C C . ALA A 1 96 ? -9.037 -9.539 16.483 1.00 95.19 96 ALA A C 1
ATOM 759 O O . ALA A 1 96 ? -9.859 -8.992 17.221 1.00 95.19 96 ALA A O 1
ATOM 760 N N . LEU A 1 97 ? -7.978 -8.878 16.000 1.00 96.88 97 LEU A N 1
ATOM 761 C CA . LEU A 1 97 ? -7.768 -7.449 16.228 1.00 96.88 97 LEU A CA 1
ATOM 762 C C . LEU A 1 97 ? -8.913 -6.614 15.649 1.00 96.88 97 LEU A C 1
ATOM 764 O O . LEU A 1 97 ? -9.423 -5.733 16.337 1.00 96.88 97 LEU A O 1
ATOM 768 N N . VAL A 1 98 ? -9.328 -6.869 14.409 1.00 97.50 98 VAL A N 1
ATOM 769 C CA . VAL A 1 98 ? -10.448 -6.160 13.778 1.00 97.50 98 VAL A CA 1
ATOM 770 C C . VAL A 1 98 ? -11.719 -6.337 14.598 1.00 97.50 98 VAL A C 1
ATOM 772 O O . VAL A 1 98 ? -12.327 -5.331 14.952 1.00 97.50 98 VAL A O 1
ATOM 775 N N . ASP A 1 99 ? -12.071 -7.565 14.977 1.00 95.56 99 ASP A N 1
ATOM 776 C CA . ASP A 1 99 ? -13.274 -7.846 15.765 1.00 95.56 99 ASP A CA 1
ATOM 777 C C . ASP A 1 99 ? -13.260 -7.094 17.102 1.00 95.56 99 ASP A C 1
ATOM 779 O O . ASP A 1 99 ? -14.248 -6.457 17.475 1.00 95.56 99 ASP A O 1
ATOM 783 N N . PHE A 1 100 ? -12.123 -7.073 17.801 1.00 97.00 100 PHE A N 1
ATOM 784 C CA . PHE A 1 100 ? -11.965 -6.273 19.015 1.00 97.00 100 PHE A CA 1
ATOM 785 C C . PHE A 1 100 ? -12.217 -4.784 18.762 1.00 97.00 100 PHE A C 1
ATOM 787 O O . PHE A 1 100 ? -12.997 -4.153 19.471 1.00 97.00 100 PHE A O 1
ATOM 794 N N . ASN A 1 101 ? -11.598 -4.222 17.724 1.00 97.81 101 ASN A N 1
ATOM 795 C CA . ASN A 1 101 ? -11.721 -2.802 17.408 1.00 97.81 101 ASN A CA 1
ATOM 796 C C . ASN A 1 101 ? -13.132 -2.421 16.929 1.00 97.81 101 ASN A C 1
ATOM 798 O O . ASN A 1 101 ? -13.587 -1.322 17.236 1.00 97.81 101 ASN A O 1
ATOM 802 N N . VAL A 1 102 ? -13.837 -3.315 16.227 1.00 97.44 102 VAL A N 1
ATOM 803 C CA . VAL A 1 102 ? -15.252 -3.153 15.851 1.00 97.44 102 VAL A CA 1
ATOM 804 C C . VAL A 1 102 ? -16.120 -3.038 17.104 1.00 97.44 102 VAL A C 1
ATOM 806 O O . VAL A 1 102 ? -16.921 -2.111 17.196 1.00 97.44 102 VAL A O 1
ATOM 809 N N . ASN A 1 103 ? -15.923 -3.919 18.093 1.00 96.19 103 ASN A N 1
ATOM 810 C CA . ASN A 1 103 ? -16.668 -3.874 19.356 1.00 96.19 103 ASN A CA 1
ATOM 811 C C . ASN A 1 103 ? -16.366 -2.592 20.146 1.00 96.19 103 ASN A C 1
ATOM 813 O O . ASN A 1 103 ? -17.288 -1.893 20.558 1.00 96.19 103 ASN A O 1
ATOM 817 N N . VAL A 1 104 ? -15.092 -2.212 20.293 1.00 97.06 104 VAL A N 1
ATOM 818 C CA . VAL A 1 104 ? -14.740 -0.957 20.982 1.00 97.06 104 VAL A CA 1
ATOM 819 C C . VAL A 1 104 ? -15.335 0.255 20.255 1.00 97.06 104 VAL A C 1
ATOM 821 O O . VAL A 1 104 ? -15.882 1.141 20.904 1.00 97.06 104 VAL A O 1
ATOM 824 N N . ALA A 1 105 ? -15.278 0.301 18.920 1.00 96.88 105 ALA A N 1
ATOM 825 C CA . ALA A 1 105 ? -15.838 1.400 18.132 1.00 96.88 105 ALA A CA 1
ATOM 826 C C . ALA A 1 105 ? -17.372 1.485 18.217 1.00 96.88 105 ALA A C 1
ATOM 828 O O . ALA A 1 105 ? -17.916 2.590 18.200 1.00 96.88 105 ALA A O 1
ATOM 829 N N . ALA A 1 106 ? -18.059 0.344 18.325 1.00 95.94 106 ALA A N 1
ATOM 830 C CA . ALA A 1 106 ? -19.508 0.279 18.503 1.00 95.94 106 ALA A CA 1
ATOM 831 C C . ALA A 1 106 ? -19.954 0.844 19.866 1.00 95.94 106 ALA A C 1
ATOM 833 O O . ALA A 1 106 ? -21.004 1.478 19.964 1.00 95.94 106 ALA A O 1
ATOM 834 N N . LEU A 1 107 ? -19.133 0.666 20.907 1.00 95.69 107 LEU A N 1
ATOM 835 C CA . LEU A 1 107 ? -19.418 1.138 22.265 1.00 95.69 107 LEU A CA 1
ATOM 836 C C . LEU A 1 107 ? -18.934 2.576 22.516 1.00 95.69 107 LEU A C 1
ATOM 838 O O . LEU A 1 107 ? -19.627 3.364 23.163 1.00 95.69 107 LEU A O 1
ATOM 842 N N . TYR A 1 108 ? -17.769 2.945 21.975 1.00 96.38 108 TYR A N 1
ATOM 843 C CA . TYR A 1 108 ? -17.089 4.218 22.221 1.00 96.38 108 TYR A CA 1
ATOM 844 C C . TYR A 1 108 ? -16.875 5.003 20.923 1.00 96.38 108 TYR A C 1
ATOM 846 O O . TYR A 1 108 ? -15.898 4.814 20.198 1.00 96.38 108 TYR A O 1
ATOM 854 N N . LYS A 1 109 ? -17.753 5.977 20.663 1.00 93.62 109 LYS A N 1
ATOM 855 C CA . LYS A 1 109 ? -17.758 6.771 19.419 1.00 93.62 109 LYS A CA 1
ATOM 856 C C . LYS A 1 109 ? -16.450 7.528 19.129 1.00 93.62 109 LYS A C 1
ATOM 858 O O . LYS A 1 109 ? -16.145 7.800 17.970 1.00 93.62 109 LYS A O 1
ATOM 863 N N . GLU A 1 110 ? -15.692 7.902 20.157 1.00 94.56 110 GLU A N 1
ATOM 864 C CA . GLU A 1 110 ? -14.435 8.656 20.011 1.00 94.56 110 GLU A CA 1
ATOM 865 C C . GLU A 1 110 ? -13.236 7.757 19.669 1.00 94.56 110 GLU A C 1
ATOM 867 O O . GLU A 1 110 ? -12.241 8.227 19.111 1.00 94.56 110 GLU A O 1
ATOM 872 N N . PHE A 1 111 ? -13.343 6.449 19.925 1.00 97.44 111 PHE A N 1
ATOM 873 C CA . PHE A 1 111 ? -12.247 5.495 19.772 1.00 97.44 111 PHE A CA 1
ATOM 874 C C . PHE A 1 111 ? -11.615 5.462 18.367 1.00 97.44 111 PHE A C 1
ATOM 876 O O . PHE A 1 111 ? -10.384 5.519 18.283 1.00 97.44 111 PHE A O 1
ATOM 883 N N . PRO A 1 112 ? -12.378 5.455 17.251 1.00 97.12 112 PRO A N 1
ATOM 884 C CA . PRO A 1 112 ? -11.774 5.418 15.920 1.00 97.12 112 PRO A CA 1
ATOM 885 C C . PRO A 1 112 ? -10.821 6.584 15.634 1.00 97.12 112 PRO A C 1
ATOM 887 O O . PRO A 1 112 ? -9.855 6.417 14.892 1.00 97.12 112 PRO A O 1
ATOM 890 N N . MET A 1 113 ? -11.052 7.763 16.227 1.00 96.44 113 MET A N 1
ATOM 891 C CA . MET A 1 113 ? -10.149 8.906 16.064 1.00 96.44 113 MET A CA 1
ATOM 892 C C . MET A 1 113 ? -8.838 8.724 16.836 1.00 96.44 113 MET A C 1
ATOM 894 O O . MET A 1 113 ? -7.782 9.046 16.293 1.00 96.44 113 MET A O 1
ATOM 898 N N . HIS A 1 114 ? -8.881 8.171 18.051 1.00 97.75 114 HIS A N 1
ATOM 899 C CA . HIS A 1 114 ? -7.671 7.819 18.803 1.00 97.75 114 HIS A CA 1
ATOM 900 C C . HIS A 1 114 ? -6.832 6.786 18.046 1.00 97.75 114 HIS A C 1
ATOM 902 O O . HIS A 1 114 ? -5.620 6.948 17.893 1.00 97.75 114 HIS A O 1
ATOM 908 N N . LEU A 1 115 ? -7.493 5.767 17.491 1.00 97.94 115 LEU A N 1
ATOM 909 C CA . LEU A 1 115 ? -6.847 4.723 16.703 1.00 97.94 115 LEU A CA 1
ATOM 910 C C . LEU A 1 115 ? -6.218 5.275 15.415 1.00 97.94 115 LEU A C 1
ATOM 912 O O . LEU A 1 115 ? -5.057 4.987 15.123 1.00 97.94 115 LEU A O 1
ATOM 916 N N . LEU A 1 116 ? -6.937 6.134 14.683 1.00 97.50 116 LEU A N 1
ATOM 917 C CA . LEU A 1 116 ? -6.425 6.783 13.472 1.00 97.50 116 LEU A CA 1
ATOM 918 C C . LEU A 1 116 ? -5.165 7.618 13.757 1.00 97.50 116 LEU A C 1
ATOM 920 O O . LEU A 1 116 ? -4.177 7.500 13.033 1.00 97.50 116 LEU A O 1
ATOM 924 N N . ASN A 1 117 ? -5.174 8.402 14.840 1.00 96.50 117 ASN A N 1
ATOM 925 C CA . ASN A 1 117 ? -4.018 9.195 15.271 1.00 96.50 117 ASN A CA 1
ATOM 926 C C . ASN A 1 117 ? -2.821 8.308 15.668 1.00 96.50 117 ASN A C 1
ATOM 928 O O . ASN A 1 117 ? -1.666 8.716 15.528 1.00 96.50 117 ASN A O 1
ATOM 932 N N . GLY A 1 118 ? -3.080 7.104 16.189 1.00 96.44 118 GLY A N 1
ATOM 933 C CA . GLY A 1 118 ? -2.053 6.106 16.483 1.00 96.44 118 GLY A CA 1
ATOM 934 C C . GLY A 1 118 ? -1.367 5.585 15.218 1.00 96.44 118 GLY A C 1
ATOM 935 O O . GLY A 1 118 ? -0.137 5.546 15.160 1.00 96.44 118 GLY A O 1
ATOM 936 N N . PHE A 1 119 ? -2.145 5.253 14.183 1.00 97.19 119 PHE A N 1
ATOM 937 C CA . PHE A 1 119 ? -1.619 4.794 12.893 1.00 97.19 119 PHE A CA 1
ATOM 938 C C . PHE A 1 119 ? -0.858 5.878 12.130 1.00 97.19 119 PHE A C 1
ATOM 940 O O . PHE A 1 119 ? 0.192 5.588 11.558 1.00 97.19 119 PHE A O 1
ATOM 947 N N . GLU A 1 120 ? -1.337 7.124 12.154 1.00 94.88 120 GLU A N 1
ATOM 948 C CA . GLU A 1 120 ? -0.680 8.255 11.482 1.00 94.88 120 GLU A CA 1
ATOM 949 C C . GLU A 1 120 ? 0.777 8.442 11.944 1.00 94.88 120 GLU A C 1
ATOM 951 O O . GLU A 1 120 ? 1.633 8.824 11.154 1.00 94.88 120 GLU A O 1
ATOM 956 N N . LYS A 1 121 ? 1.090 8.093 13.199 1.00 93.12 121 LYS A N 1
ATOM 957 C CA . LYS A 1 121 ? 2.454 8.151 13.756 1.00 93.12 121 LYS A CA 1
ATOM 958 C C . LYS A 1 121 ? 3.362 6.995 13.319 1.00 93.12 121 LYS A C 1
ATOM 960 O O . LYS A 1 121 ? 4.575 7.106 13.467 1.00 93.12 121 LYS A O 1
ATOM 965 N N . GLN A 1 122 ? 2.800 5.872 12.869 1.00 91.69 122 GLN A N 1
ATOM 966 C CA . GLN A 1 122 ? 3.561 4.670 12.491 1.00 91.69 122 GLN A CA 1
ATOM 967 C C . GLN A 1 122 ? 3.743 4.522 10.980 1.00 91.69 122 GLN A C 1
ATOM 969 O O . GLN A 1 122 ? 4.647 3.814 10.532 1.00 91.69 122 GLN A O 1
ATOM 974 N N . LEU A 1 123 ? 2.863 5.143 10.200 1.00 92.50 123 LEU A N 1
ATOM 975 C CA . LEU A 1 123 ? 2.876 5.068 8.750 1.00 92.50 123 LEU A CA 1
ATOM 976 C C . LEU A 1 123 ? 3.801 6.145 8.161 1.00 92.50 123 LEU A C 1
ATOM 978 O O . LEU A 1 123 ? 3.834 7.263 8.670 1.00 92.50 123 LEU A O 1
ATOM 982 N N . PRO A 1 124 ? 4.545 5.840 7.086 1.00 90.88 124 PRO A N 1
ATOM 983 C CA . PRO A 1 124 ? 5.384 6.824 6.421 1.00 90.88 124 PRO A CA 1
ATOM 984 C C . PRO A 1 124 ? 4.527 7.728 5.530 1.00 90.88 124 PRO A C 1
ATOM 986 O O . PRO A 1 124 ? 3.776 7.246 4.678 1.00 90.88 124 PRO A O 1
ATOM 989 N N . LEU A 1 125 ? 4.640 9.040 5.726 1.00 87.94 125 LEU A N 1
ATOM 990 C CA . LEU A 1 125 ? 3.804 10.043 5.056 1.00 87.94 125 LEU A CA 1
ATOM 991 C C . LEU A 1 125 ? 4.626 11.085 4.303 1.00 87.94 125 LEU A C 1
ATOM 993 O O . LEU A 1 125 ? 4.155 11.641 3.310 1.00 87.94 125 LEU A O 1
ATOM 997 N N . LYS A 1 126 ? 5.849 11.361 4.758 1.00 84.62 126 LYS A N 1
ATOM 998 C CA . LYS A 1 126 ? 6.737 12.367 4.177 1.00 84.62 126 LYS A CA 1
ATOM 999 C C . LYS A 1 126 ? 7.846 11.708 3.386 1.00 84.62 126 LYS A C 1
ATOM 1001 O O . LYS A 1 126 ? 8.326 10.644 3.742 1.00 84.62 126 LYS A O 1
ATOM 1006 N N . THR A 1 127 ? 8.325 12.385 2.350 1.00 73.88 127 THR A N 1
ATOM 1007 C CA . THR A 1 127 ? 9.428 11.915 1.494 1.00 73.88 127 THR A CA 1
ATOM 1008 C C . THR A 1 127 ? 10.730 11.629 2.249 1.00 73.88 127 THR A C 1
ATOM 1010 O O . THR A 1 127 ? 11.520 10.802 1.802 1.00 73.88 127 THR A O 1
ATOM 1013 N N . GLU A 1 128 ? 10.964 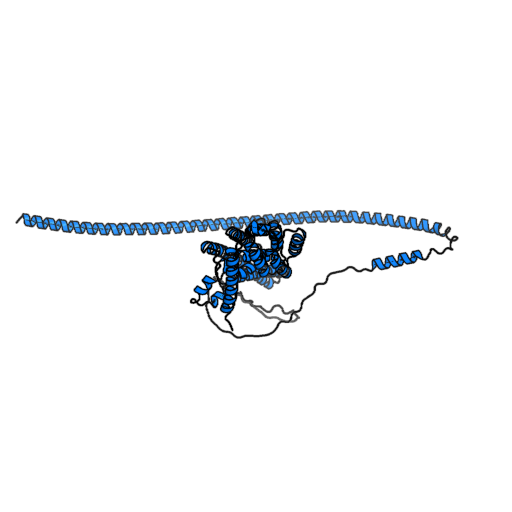12.291 3.385 1.00 75.81 128 GLU A N 1
ATOM 1014 C CA . GLU A 1 128 ? 12.123 12.035 4.251 1.00 75.81 128 GLU A CA 1
ATOM 1015 C C . GLU A 1 128 ? 11.972 10.818 5.179 1.00 75.81 128 GLU A C 1
ATOM 1017 O O . GLU A 1 128 ? 12.970 10.371 5.756 1.00 75.81 128 GLU A O 1
ATOM 1022 N N . ASP A 1 129 ? 10.766 10.259 5.310 1.00 80.25 129 ASP A N 1
ATOM 1023 C CA . ASP A 1 129 ? 10.517 9.135 6.205 1.00 80.25 129 ASP A CA 1
ATOM 1024 C C . ASP A 1 129 ? 11.272 7.896 5.712 1.00 80.25 129 ASP A C 1
ATOM 1026 O O . ASP A 1 129 ? 11.188 7.475 4.554 1.00 80.25 129 ASP A O 1
ATOM 1030 N N . LYS A 1 130 ? 12.042 7.281 6.612 1.00 73.94 130 LYS A N 1
ATOM 1031 C CA . LYS A 1 130 ? 12.735 6.026 6.317 1.00 73.94 130 LYS A CA 1
ATOM 1032 C C . LYS A 1 130 ? 11.804 4.859 6.616 1.00 73.94 130 LYS A C 1
ATOM 1034 O O . LYS A 1 130 ? 11.318 4.720 7.735 1.00 73.94 130 LYS A O 1
ATOM 1039 N N . VAL A 1 131 ? 11.633 3.967 5.643 1.00 76.69 131 VAL A N 1
ATOM 1040 C CA . VAL A 1 131 ? 11.023 2.653 5.878 1.00 76.69 131 VAL A CA 1
ATOM 1041 C C . VAL A 1 131 ? 11.999 1.835 6.723 1.00 76.69 131 VAL A C 1
ATOM 1043 O O . VAL A 1 131 ? 13.010 1.357 6.218 1.00 76.69 131 VAL A O 1
ATOM 1046 N N . GLY A 1 132 ? 11.741 1.757 8.031 1.00 76.31 132 GLY A N 1
ATOM 1047 C CA . GLY A 1 132 ? 12.611 1.059 8.978 1.00 76.31 132 GLY A CA 1
ATOM 1048 C C . GLY A 1 132 ? 12.539 -0.459 8.819 1.00 76.31 132 GLY A C 1
ATOM 1049 O O . GLY A 1 132 ? 13.476 -1.085 8.338 1.00 76.31 132 GLY A O 1
ATOM 1050 N N . ASN A 1 133 ? 11.420 -1.058 9.227 1.00 88.50 133 ASN A N 1
ATOM 1051 C CA . ASN A 1 133 ? 11.194 -2.502 9.153 1.00 88.50 133 ASN A CA 1
ATOM 1052 C C . ASN A 1 133 ? 10.051 -2.800 8.167 1.00 88.50 133 ASN A C 1
ATOM 1054 O O . ASN A 1 133 ? 8.892 -2.509 8.466 1.00 88.50 133 ASN A O 1
ATOM 1058 N N . SER A 1 134 ? 10.374 -3.385 7.007 1.00 89.56 134 SER A N 1
ATOM 1059 C CA . SER A 1 134 ? 9.398 -3.691 5.949 1.00 89.56 134 SER A CA 1
ATOM 1060 C C . SER A 1 134 ? 8.285 -4.629 6.417 1.00 89.56 134 SER A C 1
ATOM 1062 O O . SER A 1 134 ? 7.121 -4.377 6.122 1.00 89.56 134 SER A O 1
ATOM 1064 N N . SER A 1 135 ? 8.608 -5.672 7.189 1.00 92.50 135 SER A N 1
ATOM 1065 C CA . SER A 1 135 ? 7.614 -6.629 7.696 1.00 92.50 135 SER A CA 1
ATOM 1066 C C . SER A 1 135 ? 6.648 -5.965 8.671 1.00 92.50 135 SER A C 1
ATOM 1068 O O . SER A 1 135 ? 5.441 -6.196 8.621 1.00 92.50 135 SER A O 1
ATOM 1070 N N . ARG A 1 136 ? 7.174 -5.085 9.530 1.00 92.94 136 ARG A N 1
ATOM 1071 C CA . ARG A 1 136 ? 6.353 -4.290 10.439 1.00 92.94 136 ARG A CA 1
ATOM 1072 C C . ARG A 1 136 ? 5.442 -3.338 9.672 1.00 92.94 136 ARG A C 1
ATOM 1074 O O . ARG A 1 136 ? 4.256 -3.275 9.974 1.00 92.94 136 ARG A O 1
ATOM 1081 N N . LEU A 1 137 ? 5.982 -2.618 8.689 1.00 93.56 137 LEU A N 1
ATOM 1082 C CA . LEU A 1 137 ? 5.198 -1.704 7.863 1.00 93.56 137 LEU A CA 1
ATOM 1083 C C . LEU A 1 137 ? 4.091 -2.443 7.106 1.00 93.56 137 LEU A C 1
ATOM 1085 O O . LEU A 1 137 ? 2.957 -1.976 7.090 1.00 93.56 137 LEU A O 1
ATOM 1089 N N . LEU A 1 138 ? 4.401 -3.608 6.530 1.00 94.56 138 LEU A N 1
ATOM 1090 C CA . LEU A 1 138 ? 3.419 -4.450 5.857 1.00 94.56 138 LEU A CA 1
ATOM 1091 C C . LEU A 1 138 ? 2.287 -4.841 6.811 1.00 94.56 138 LEU A C 1
ATOM 1093 O O . LEU A 1 138 ? 1.128 -4.618 6.483 1.00 94.56 138 LEU A O 1
ATOM 1097 N N . PHE A 1 139 ? 2.604 -5.345 8.007 1.00 95.75 139 PHE A N 1
ATOM 1098 C CA . PHE A 1 139 ? 1.593 -5.678 9.014 1.00 95.75 139 PHE A CA 1
ATOM 1099 C C . PHE A 1 139 ? 0.705 -4.478 9.370 1.00 95.75 139 PHE A C 1
ATOM 1101 O O . PHE A 1 139 ? -0.518 -4.583 9.311 1.00 95.75 139 PHE A O 1
ATOM 1108 N N . VAL A 1 140 ? 1.309 -3.326 9.686 1.00 96.12 140 VAL A N 1
ATOM 1109 C CA . VAL A 1 140 ? 0.574 -2.104 10.057 1.00 96.12 140 VAL A CA 1
ATOM 1110 C C . VAL A 1 140 ? -0.332 -1.642 8.915 1.00 96.12 140 VAL A C 1
ATOM 1112 O O . VAL A 1 140 ? -1.485 -1.295 9.157 1.00 96.12 140 VAL A O 1
ATOM 1115 N N . LEU A 1 141 ? 0.153 -1.675 7.671 1.00 96.62 141 LEU A N 1
ATOM 1116 C CA . LEU A 1 141 ? -0.616 -1.281 6.493 1.00 96.62 141 LEU A CA 1
ATOM 1117 C C . LEU A 1 141 ? -1.794 -2.229 6.226 1.00 96.62 141 LEU A C 1
ATOM 1119 O O . LEU A 1 141 ? -2.898 -1.759 5.940 1.00 96.62 141 LEU A O 1
ATOM 1123 N N . ARG A 1 142 ? -1.583 -3.547 6.346 1.00 97.19 142 ARG A N 1
ATOM 1124 C CA . ARG A 1 142 ? -2.647 -4.558 6.228 1.00 97.19 142 ARG A CA 1
ATOM 1125 C C . ARG A 1 142 ? -3.707 -4.359 7.301 1.00 97.19 142 ARG A C 1
ATOM 1127 O O . ARG A 1 142 ? -4.882 -4.212 6.983 1.00 97.19 142 ARG A O 1
ATOM 1134 N N . PHE A 1 143 ? -3.277 -4.256 8.556 1.00 97.88 143 PHE A N 1
ATOM 1135 C CA . PHE A 1 143 ? -4.177 -4.076 9.686 1.00 97.88 143 PHE A CA 1
ATOM 1136 C C . PHE A 1 143 ? -4.993 -2.781 9.564 1.00 97.88 143 PHE A C 1
ATOM 1138 O O . PHE A 1 143 ? -6.216 -2.805 9.677 1.00 97.88 143 PHE A O 1
ATOM 1145 N N . PHE A 1 144 ? -4.342 -1.661 9.238 1.00 98.19 144 PHE A N 1
ATOM 1146 C CA . PHE A 1 144 ? -5.021 -0.391 8.987 1.00 98.19 144 PHE A CA 1
ATOM 1147 C C . PHE A 1 144 ? -6.053 -0.491 7.854 1.00 98.19 144 PHE A C 1
ATOM 1149 O O . PHE A 1 144 ? -7.163 0.030 7.971 1.00 98.19 144 PHE A O 1
ATOM 1156 N N . THR A 1 145 ? -5.701 -1.176 6.763 1.00 97.25 145 THR A N 1
ATOM 1157 C CA . THR A 1 145 ? -6.588 -1.344 5.605 1.00 97.25 145 THR A CA 1
ATOM 1158 C C . THR A 1 145 ? -7.779 -2.239 5.934 1.00 97.25 145 THR A C 1
ATOM 1160 O O . THR A 1 145 ? -8.888 -1.921 5.515 1.00 97.25 145 THR A O 1
ATOM 1163 N N . GLU A 1 146 ? -7.606 -3.296 6.730 1.00 97.25 146 GLU A N 1
ATOM 1164 C CA . GLU A 1 146 ? -8.738 -4.100 7.198 1.00 97.25 146 GLU A CA 1
ATOM 1165 C C . GLU A 1 146 ? -9.679 -3.303 8.101 1.00 97.25 146 GLU A C 1
ATOM 1167 O O . GLU A 1 146 ? -10.887 -3.312 7.877 1.00 97.25 146 GLU A O 1
ATOM 1172 N N . LEU A 1 147 ? -9.162 -2.544 9.072 1.00 97.62 147 LEU A N 1
ATOM 1173 C CA . LEU A 1 147 ? -10.006 -1.679 9.908 1.00 97.62 147 LEU A CA 1
ATOM 1174 C C . LEU A 1 147 ? -10.798 -0.680 9.057 1.00 97.62 147 LEU A C 1
ATOM 1176 O O . LEU A 1 147 ? -11.983 -0.441 9.300 1.00 97.62 147 LEU A O 1
ATOM 1180 N N . LEU A 1 148 ? -10.158 -0.133 8.021 1.00 96.50 148 LEU A N 1
ATOM 1181 C CA . LEU A 1 148 ? -10.820 0.742 7.069 1.00 96.50 148 LEU A CA 1
ATOM 1182 C C . LEU A 1 148 ? -11.940 0.017 6.314 1.00 96.50 148 LEU A C 1
ATOM 1184 O O . LEU A 1 148 ? -13.051 0.533 6.253 1.00 96.50 148 LEU A O 1
ATOM 1188 N N . LEU A 1 149 ? -11.669 -1.172 5.769 1.00 95.25 149 LEU A N 1
ATOM 1189 C CA . LEU A 1 149 ? -12.638 -1.971 5.012 1.00 95.25 149 LEU A CA 1
ATOM 1190 C C . LEU A 1 149 ? -13.816 -2.469 5.865 1.00 95.25 149 LEU A C 1
ATOM 1192 O O . LEU A 1 149 ? -14.886 -2.721 5.317 1.00 95.25 149 LEU A O 1
ATOM 1196 N N . ASN A 1 150 ? -13.639 -2.550 7.185 1.00 96.25 150 ASN A N 1
ATOM 1197 C CA . ASN A 1 150 ? -14.687 -2.840 8.167 1.00 96.25 150 ASN A CA 1
ATOM 1198 C C . ASN A 1 150 ? -15.427 -1.577 8.660 1.00 96.25 150 ASN A C 1
ATOM 1200 O O . ASN A 1 150 ? -16.269 -1.661 9.550 1.00 96.25 150 ASN A O 1
ATOM 1204 N N . GLY A 1 151 ? -15.142 -0.406 8.080 1.00 94.12 151 GLY A N 1
ATOM 1205 C CA . GLY A 1 151 ? -15.888 0.831 8.315 1.00 94.12 151 GLY A CA 1
ATOM 1206 C C . GLY A 1 151 ? -15.505 1.609 9.570 1.00 94.12 151 GLY A C 1
ATOM 1207 O O . GLY A 1 151 ? -16.238 2.522 9.943 1.00 94.12 151 GLY A O 1
ATOM 1208 N N . LEU A 1 152 ? -14.375 1.302 10.219 1.00 95.75 152 LEU A N 1
ATOM 1209 C CA . LEU A 1 152 ? -13.960 2.056 11.407 1.00 95.75 152 LEU A CA 1
ATOM 1210 C C . LEU A 1 152 ? -13.540 3.486 11.077 1.00 95.75 152 LEU A C 1
ATOM 1212 O O . LEU A 1 152 ? -13.774 4.400 11.868 1.00 95.75 152 LEU A O 1
ATOM 1216 N N . PHE A 1 153 ? -12.893 3.696 9.930 1.00 95.19 153 PHE A N 1
ATOM 1217 C CA . PHE A 1 153 ? -12.416 5.020 9.546 1.00 95.19 153 PHE A CA 1
ATOM 1218 C C . PHE A 1 153 ? -13.248 5.618 8.417 1.00 95.19 153 PHE A C 1
ATOM 1220 O O . PHE A 1 153 ? -13.593 4.964 7.439 1.00 95.19 153 PHE A O 1
ATOM 1227 N N . ASN A 1 154 ? -13.491 6.921 8.536 1.00 88.12 154 ASN A N 1
ATOM 1228 C CA . ASN A 1 154 ? -14.184 7.716 7.527 1.00 88.12 154 ASN A CA 1
ATOM 1229 C C . ASN A 1 154 ? -13.184 8.317 6.520 1.00 88.12 154 ASN A C 1
ATOM 1231 O O . ASN A 1 154 ? -12.024 7.915 6.439 1.00 88.12 154 ASN A O 1
ATOM 1235 N N . GLY A 1 155 ? -13.588 9.362 5.789 1.00 90.06 155 GLY A N 1
ATOM 1236 C CA . GLY A 1 155 ? -12.774 9.989 4.739 1.00 90.06 155 GLY A CA 1
ATOM 1237 C C . GLY A 1 155 ? -11.346 10.409 5.137 1.00 90.06 155 GLY A C 1
ATOM 1238 O O . GLY A 1 155 ? -10.483 10.478 4.266 1.00 90.06 155 GLY A O 1
ATOM 1239 N N . LYS A 1 156 ? -11.053 10.646 6.427 1.00 93.12 156 LYS A N 1
ATOM 1240 C CA . LYS A 1 156 ? -9.671 10.856 6.903 1.00 93.12 156 LYS A CA 1
ATOM 1241 C C . LYS A 1 156 ? -8.808 9.593 6.756 1.00 93.12 156 LYS A C 1
ATOM 1243 O O . LYS A 1 156 ? -7.687 9.697 6.272 1.00 93.12 156 LYS A O 1
ATOM 1248 N N . GLY A 1 157 ? -9.347 8.415 7.075 1.00 94.31 157 GLY A N 1
ATOM 1249 C CA . GLY A 1 157 ? -8.670 7.133 6.868 1.00 94.31 157 GLY A CA 1
ATOM 1250 C C . GLY A 1 157 ? -8.410 6.843 5.389 1.00 94.31 157 GLY A C 1
ATOM 1251 O O . GLY A 1 157 ? -7.312 6.430 5.031 1.00 94.31 157 GLY A O 1
ATOM 1252 N N . HIS A 1 158 ? -9.362 7.173 4.504 1.00 91.69 158 HIS A N 1
ATOM 1253 C CA . HIS A 1 158 ? -9.153 7.080 3.048 1.00 91.69 158 HIS A CA 1
ATOM 1254 C C . HIS A 1 158 ? -7.982 7.944 2.571 1.00 91.69 158 HIS A C 1
ATOM 1256 O O . HIS A 1 158 ? -7.161 7.492 1.773 1.00 91.69 158 HIS A O 1
ATOM 1262 N N . LYS A 1 159 ? -7.907 9.192 3.052 1.00 93.62 159 LYS A N 1
ATOM 1263 C CA . LYS A 1 159 ? -6.811 10.108 2.714 1.00 93.62 159 LYS A CA 1
ATOM 1264 C C . LYS A 1 159 ? -5.469 9.567 3.200 1.00 93.62 159 LYS A C 1
ATOM 1266 O O . LYS A 1 159 ? -4.525 9.569 2.416 1.00 93.62 159 LYS A O 1
ATOM 1271 N N . LEU A 1 160 ? -5.414 9.060 4.433 1.00 95.50 160 LEU A N 1
ATOM 1272 C CA . LEU A 1 160 ? -4.203 8.481 5.009 1.00 95.50 160 LEU A CA 1
ATOM 1273 C C . LEU A 1 160 ? -3.725 7.259 4.208 1.00 95.50 160 LEU A C 1
ATOM 1275 O O . LEU A 1 160 ? -2.565 7.211 3.813 1.00 95.50 160 LEU A O 1
ATOM 1279 N N . LEU A 1 161 ? -4.626 6.326 3.867 1.00 95.25 161 LEU A N 1
ATOM 1280 C CA . LEU A 1 161 ? -4.282 5.166 3.032 1.00 95.25 161 LEU A CA 1
ATOM 1281 C C . LEU A 1 161 ? -3.676 5.596 1.691 1.00 95.25 161 LEU A C 1
ATOM 1283 O O . LEU A 1 161 ? -2.641 5.083 1.270 1.00 95.25 161 LEU A O 1
ATOM 1287 N N . ASN A 1 162 ? -4.317 6.557 1.021 1.00 92.75 162 ASN A N 1
ATOM 1288 C CA . ASN A 1 162 ? -3.842 7.049 -0.267 1.00 92.75 162 ASN A CA 1
ATOM 1289 C C . ASN A 1 162 ? -2.468 7.721 -0.151 1.00 92.75 162 ASN A C 1
ATOM 1291 O O . ASN A 1 162 ? -1.632 7.516 -1.025 1.00 92.75 162 ASN A O 1
ATOM 1295 N N . GLN A 1 163 ? -2.216 8.489 0.913 1.00 93.94 163 GLN A N 1
ATOM 1296 C CA . GLN A 1 163 ? -0.907 9.102 1.159 1.00 93.94 163 GLN A CA 1
ATOM 1297 C C . GLN A 1 163 ? 0.190 8.048 1.316 1.00 93.94 163 GLN A C 1
ATOM 1299 O O . GLN A 1 163 ? 1.232 8.173 0.681 1.00 93.94 163 GLN A O 1
ATOM 1304 N N . VAL A 1 164 ? -0.061 6.983 2.082 1.00 93.81 164 VAL A N 1
ATOM 1305 C CA . VAL A 1 164 ? 0.918 5.902 2.281 1.00 93.81 164 VAL A CA 1
ATOM 1306 C C . VAL A 1 164 ? 1.183 5.136 0.986 1.00 93.81 164 VAL A C 1
ATOM 1308 O O . VAL A 1 164 ? 2.337 4.881 0.649 1.00 93.81 164 VAL A O 1
ATOM 1311 N N . ILE A 1 165 ? 0.140 4.800 0.218 1.00 92.94 165 ILE A N 1
ATOM 1312 C CA . ILE A 1 165 ? 0.300 4.125 -1.081 1.00 92.94 165 ILE A CA 1
ATOM 1313 C C . ILE A 1 165 ? 1.128 4.995 -2.034 1.00 92.94 165 ILE A C 1
ATOM 1315 O O . ILE A 1 165 ? 2.084 4.511 -2.640 1.00 92.94 165 ILE A O 1
ATOM 1319 N N . LEU A 1 166 ? 0.809 6.290 -2.136 1.00 91.81 166 LEU A N 1
ATOM 1320 C CA . LEU A 1 166 ? 1.564 7.222 -2.973 1.00 91.81 166 LEU A CA 1
ATOM 1321 C C . LEU A 1 166 ? 3.002 7.401 -2.484 1.00 91.81 166 LEU A C 1
ATOM 1323 O O . LEU A 1 166 ? 3.906 7.482 -3.313 1.00 91.81 166 LEU A O 1
ATOM 1327 N N . PHE A 1 167 ? 3.233 7.419 -1.169 1.00 91.88 167 PHE A N 1
ATOM 1328 C CA . PHE A 1 167 ? 4.574 7.437 -0.594 1.00 91.88 167 PHE A CA 1
ATOM 1329 C C . PHE A 1 167 ? 5.377 6.203 -1.032 1.00 91.88 167 PHE A C 1
ATOM 1331 O O . PHE A 1 167 ? 6.506 6.357 -1.500 1.00 91.88 167 PHE A O 1
ATOM 1338 N N . LEU A 1 168 ? 4.797 5.000 -0.930 1.00 91.25 168 LEU A N 1
ATOM 1339 C CA . LEU A 1 168 ? 5.456 3.744 -1.306 1.00 91.25 168 LEU A CA 1
ATOM 1340 C C . LEU A 1 168 ? 5.794 3.693 -2.800 1.00 91.25 168 LEU A C 1
ATOM 1342 O O . LEU A 1 168 ? 6.907 3.300 -3.152 1.00 91.25 168 LEU A O 1
ATOM 1346 N N . ILE A 1 169 ? 4.860 4.137 -3.648 1.00 90.69 169 ILE A N 1
ATOM 1347 C CA . ILE A 1 169 ? 5.024 4.239 -5.105 1.00 90.69 169 ILE A CA 1
ATOM 1348 C C . ILE A 1 169 ? 6.106 5.265 -5.474 1.00 90.69 169 ILE A C 1
ATOM 1350 O O . ILE A 1 169 ? 6.966 4.997 -6.313 1.00 90.69 169 ILE A O 1
ATOM 1354 N N . SER A 1 170 ? 6.080 6.447 -4.852 1.00 86.88 170 SER A N 1
ATOM 1355 C CA . SER A 1 170 ? 6.957 7.567 -5.227 1.00 86.88 170 SER A CA 1
ATOM 1356 C C . SER A 1 170 ? 8.386 7.387 -4.720 1.00 86.88 170 SER A C 1
ATOM 1358 O O . SER A 1 170 ? 9.336 7.781 -5.392 1.00 86.88 170 SER A O 1
ATOM 1360 N N . ASN A 1 171 ? 8.558 6.768 -3.549 1.00 83.25 171 ASN A N 1
ATOM 1361 C CA . ASN A 1 171 ? 9.862 6.559 -2.915 1.00 83.25 171 ASN A CA 1
ATOM 1362 C C . ASN A 1 171 ? 10.426 5.159 -3.163 1.00 83.25 171 ASN A C 1
ATOM 1364 O O . ASN A 1 171 ? 11.165 4.651 -2.321 1.00 83.25 171 ASN A O 1
ATOM 1368 N N . ASP A 1 172 ? 10.074 4.543 -4.295 1.00 72.00 172 ASP A N 1
ATOM 1369 C CA . ASP A 1 172 ? 10.448 3.187 -4.704 1.00 72.00 172 ASP A CA 1
ATOM 1370 C C . ASP A 1 172 ? 11.972 2.951 -4.746 1.00 72.00 172 ASP A C 1
ATOM 1372 O O . ASP A 1 172 ? 12.638 2.993 -5.786 1.00 72.00 172 ASP A O 1
ATOM 1376 N N . ARG A 1 173 ? 12.526 2.699 -3.561 1.00 66.62 173 ARG A N 1
ATOM 1377 C CA . ARG A 1 173 ? 13.766 1.965 -3.330 1.00 66.62 173 ARG A CA 1
ATOM 1378 C C . ARG A 1 173 ? 13.381 0.487 -3.323 1.00 66.62 173 ARG A C 1
ATOM 1380 O O . ARG A 1 173 ? 12.316 0.161 -2.814 1.00 66.62 173 ARG A O 1
ATOM 1387 N N . GLN A 1 174 ? 14.251 -0.402 -3.812 1.00 61.25 174 GLN A N 1
ATOM 1388 C CA . GLN A 1 174 ? 14.001 -1.854 -3.968 1.00 61.25 174 GLN A CA 1
ATOM 1389 C C . GLN A 1 174 ? 13.295 -2.547 -2.771 1.00 61.25 174 GLN A C 1
ATOM 1391 O O . GLN A 1 174 ? 12.635 -3.562 -2.961 1.00 61.25 174 GLN A O 1
ATOM 1396 N N . LEU A 1 175 ? 13.392 -1.997 -1.554 1.00 61.34 175 LEU A N 1
ATOM 1397 C CA . LEU A 1 175 ? 12.716 -2.467 -0.339 1.00 61.34 175 LEU A CA 1
ATOM 1398 C C . LEU A 1 175 ? 11.190 -2.232 -0.307 1.00 61.34 175 LEU A C 1
ATOM 1400 O O . LEU A 1 175 ? 10.488 -2.987 0.364 1.00 61.34 175 LEU A O 1
ATOM 1404 N N . ASN A 1 176 ? 10.662 -1.224 -1.011 1.00 80.69 176 ASN A N 1
ATOM 1405 C CA . ASN A 1 176 ? 9.231 -0.897 -0.992 1.00 80.69 176 ASN A CA 1
ATOM 1406 C C . ASN A 1 176 ? 8.400 -1.921 -1.762 1.00 80.69 176 ASN A C 1
ATOM 1408 O O . ASN A 1 176 ? 7.276 -2.204 -1.360 1.00 80.69 176 ASN A O 1
ATOM 1412 N N . LEU A 1 177 ? 8.952 -2.519 -2.823 1.00 86.44 177 LEU A N 1
ATOM 1413 C CA . LEU A 1 177 ? 8.286 -3.572 -3.597 1.00 86.44 177 LEU A CA 1
ATOM 1414 C C . LEU A 1 177 ? 7.962 -4.804 -2.741 1.00 86.44 177 LEU A C 1
ATOM 1416 O O . LEU A 1 177 ? 6.885 -5.380 -2.886 1.00 86.44 177 LEU A O 1
ATOM 1420 N N . GLY A 1 178 ? 8.832 -5.136 -1.780 1.00 87.06 178 GLY A N 1
ATOM 1421 C CA . GLY A 1 178 ? 8.600 -6.206 -0.805 1.00 87.06 178 GLY A CA 1
ATOM 1422 C C . GLY A 1 178 ? 7.441 -5.939 0.167 1.00 87.06 178 GLY A C 1
ATOM 1423 O O . GLY A 1 178 ? 6.941 -6.873 0.780 1.00 87.06 178 GLY A O 1
ATOM 1424 N N . VAL A 1 179 ? 6.986 -4.688 0.293 1.00 91.94 179 VAL A N 1
ATOM 1425 C CA . VAL A 1 179 ? 5.774 -4.313 1.045 1.00 91.94 179 VAL A CA 1
ATOM 1426 C C . VAL A 1 179 ? 4.586 -4.156 0.096 1.00 91.94 179 VAL A C 1
ATOM 1428 O O . VAL A 1 179 ? 3.502 -4.677 0.351 1.00 91.94 179 VAL A O 1
ATOM 1431 N N . LEU A 1 180 ? 4.789 -3.450 -1.016 1.00 92.69 180 LEU A N 1
ATOM 1432 C CA . LEU A 1 180 ? 3.730 -3.045 -1.929 1.00 92.69 180 LEU A CA 1
ATOM 1433 C C . LEU A 1 180 ? 3.087 -4.238 -2.636 1.00 92.69 180 LEU A C 1
ATOM 1435 O O . LEU A 1 180 ? 1.866 -4.281 -2.726 1.00 92.69 180 LEU A O 1
ATOM 1439 N N . ILE A 1 181 ? 3.870 -5.212 -3.109 1.00 94.06 181 ILE A N 1
ATOM 1440 C CA . ILE A 1 181 ? 3.331 -6.365 -3.845 1.00 94.06 181 ILE A CA 1
ATOM 1441 C C . ILE A 1 181 ? 2.489 -7.274 -2.942 1.00 94.06 181 ILE A C 1
ATOM 1443 O O . ILE A 1 181 ? 1.332 -7.510 -3.290 1.00 94.06 181 ILE A O 1
ATOM 1447 N N . PRO A 1 182 ? 2.976 -7.742 -1.772 1.00 95.31 182 PRO A N 1
ATOM 1448 C CA . PRO A 1 182 ? 2.142 -8.535 -0.868 1.00 95.31 182 PRO A CA 1
ATOM 1449 C C . PRO A 1 182 ? 0.878 -7.797 -0.420 1.00 95.31 182 PRO A C 1
ATOM 1451 O O . PRO A 1 182 ? -0.173 -8.411 -0.269 1.00 95.31 182 PRO A O 1
ATOM 1454 N N . PHE A 1 183 ? 0.958 -6.474 -0.250 1.00 96.00 183 PHE A N 1
ATOM 1455 C CA . PHE A 1 183 ? -0.216 -5.648 0.005 1.00 96.00 183 PHE A CA 1
ATOM 1456 C C . PHE A 1 183 ? -1.188 -5.629 -1.188 1.00 96.00 183 PHE A C 1
ATOM 1458 O O . PHE A 1 183 ? -2.389 -5.810 -1.006 1.00 96.00 183 PHE A O 1
ATOM 1465 N N . CYS A 1 184 ? -0.697 -5.449 -2.415 1.00 95.56 184 CYS A N 1
ATOM 1466 C CA . CYS A 1 184 ? -1.547 -5.423 -3.605 1.00 95.56 184 CYS A CA 1
ATOM 1467 C C . CYS A 1 184 ? -2.273 -6.753 -3.825 1.00 95.56 184 CYS A C 1
ATOM 1469 O O . CYS A 1 184 ? -3.470 -6.737 -4.098 1.00 95.56 184 CYS A O 1
ATOM 1471 N N . LYS A 1 185 ? -1.590 -7.887 -3.634 1.00 95.25 185 LYS A N 1
ATOM 1472 C CA . LYS A 1 185 ? -2.193 -9.223 -3.768 1.00 95.25 185 LYS A CA 1
ATOM 1473 C C . LYS A 1 185 ? -3.444 -9.405 -2.908 1.00 95.25 185 LYS A C 1
ATOM 1475 O O . LYS A 1 185 ? -4.405 -10.019 -3.353 1.00 95.25 185 LYS A O 1
ATOM 1480 N N . GLU A 1 186 ? -3.430 -8.866 -1.693 1.00 93.94 186 GLU A N 1
ATOM 1481 C CA . GLU A 1 186 ? -4.530 -9.028 -0.737 1.00 93.94 186 GLU A CA 1
ATOM 1482 C C . GLU A 1 186 ? -5.599 -7.934 -0.860 1.00 93.94 186 GLU A C 1
ATOM 1484 O O . GLU A 1 186 ? -6.790 -8.211 -0.730 1.00 93.94 186 GLU A O 1
ATOM 1489 N N . TYR A 1 187 ? -5.196 -6.683 -1.111 1.00 94.44 187 TYR A N 1
ATOM 1490 C CA . TYR A 1 187 ? -6.090 -5.532 -0.940 1.00 94.44 187 TYR A CA 1
ATOM 1491 C C . TYR A 1 187 ? -6.444 -4.796 -2.229 1.00 94.44 187 TYR A C 1
ATOM 1493 O O . TYR A 1 187 ? -7.432 -4.058 -2.238 1.00 94.44 187 TYR A O 1
ATOM 1501 N N . LEU A 1 188 ? -5.688 -4.966 -3.320 1.00 93.94 188 LEU A N 1
ATOM 1502 C CA . LEU A 1 188 ? -5.851 -4.126 -4.510 1.00 93.94 188 LEU A CA 1
ATOM 1503 C C . LEU A 1 188 ? -7.262 -4.232 -5.092 1.00 93.94 188 LEU A C 1
ATOM 1505 O O . LEU A 1 188 ? -7.882 -3.196 -5.328 1.00 93.94 188 LEU A O 1
ATOM 1509 N N . PHE A 1 189 ? -7.810 -5.447 -5.208 1.00 93.00 189 PHE A N 1
ATOM 1510 C CA . PHE A 1 189 ? -9.181 -5.664 -5.678 1.00 93.00 189 PHE A CA 1
ATOM 1511 C C . PHE A 1 189 ? -10.204 -4.844 -4.876 1.00 93.00 189 PHE A C 1
ATOM 1513 O O . PHE A 1 189 ? -11.022 -4.130 -5.449 1.00 93.00 189 PHE A O 1
ATOM 1520 N N . TYR A 1 190 ? -10.133 -4.844 -3.543 1.00 91.38 190 TYR A N 1
ATOM 1521 C CA . TYR A 1 190 ? -11.086 -4.087 -2.725 1.00 91.38 190 TYR A CA 1
ATOM 1522 C C . TYR A 1 190 ? -10.957 -2.572 -2.928 1.00 91.38 190 TYR A C 1
ATOM 1524 O O . TYR A 1 190 ? -11.962 -1.847 -2.929 1.00 91.38 190 TYR A O 1
ATOM 1532 N N . LEU A 1 191 ? -9.729 -2.093 -3.148 1.00 91.19 191 LEU A N 1
ATOM 1533 C CA . LEU A 1 191 ? -9.402 -0.676 -3.305 1.00 91.19 191 LEU A CA 1
ATOM 1534 C C . LEU A 1 191 ? -9.678 -0.121 -4.707 1.00 91.19 191 LEU A C 1
ATOM 1536 O O . LEU A 1 191 ? -9.934 1.084 -4.822 1.00 91.19 191 LEU A O 1
ATOM 1540 N N . THR A 1 192 ? -9.612 -0.952 -5.749 1.00 91.88 192 THR A N 1
ATOM 1541 C CA . THR A 1 192 ? -9.706 -0.525 -7.157 1.00 91.88 192 THR A CA 1
ATOM 1542 C C . THR A 1 192 ? -10.816 -1.216 -7.940 1.00 91.88 192 THR A C 1
ATOM 1544 O O . THR A 1 192 ? -11.413 -0.581 -8.799 1.00 91.88 192 THR A O 1
ATOM 1547 N N . GLY A 1 193 ? -11.160 -2.457 -7.600 1.00 90.44 193 GLY A N 1
ATOM 1548 C CA . GLY A 1 193 ? -12.061 -3.322 -8.366 1.00 90.44 193 GLY A CA 1
ATOM 1549 C C . GLY A 1 193 ? -11.367 -4.091 -9.495 1.00 90.44 193 GLY A C 1
ATOM 1550 O O . GLY A 1 193 ? -12.040 -4.786 -10.246 1.00 90.44 193 GLY A O 1
ATOM 1551 N N . ILE A 1 194 ? -10.043 -3.972 -9.635 1.00 90.44 194 ILE A N 1
ATOM 1552 C CA . ILE A 1 194 ? -9.282 -4.704 -10.653 1.00 90.44 194 ILE A CA 1
ATOM 1553 C C . ILE A 1 194 ? -9.106 -6.157 -10.219 1.00 90.44 194 ILE A C 1
ATOM 1555 O O . ILE A 1 194 ? -8.642 -6.425 -9.110 1.00 90.44 194 ILE A O 1
ATOM 1559 N N . LEU A 1 195 ? -9.463 -7.080 -11.112 1.00 90.31 195 LEU A N 1
ATOM 1560 C CA . LEU A 1 195 ? -9.230 -8.509 -10.937 1.00 90.31 195 LEU A CA 1
ATOM 1561 C C . LEU A 1 195 ? -7.776 -8.864 -11.270 1.00 90.31 195 LEU A C 1
ATOM 1563 O O . LEU A 1 195 ? -7.258 -8.359 -12.269 1.00 90.31 195 LEU A O 1
ATOM 1567 N N . PRO A 1 196 ? -7.139 -9.770 -10.511 1.00 93.06 196 PRO A N 1
ATOM 1568 C CA . PRO A 1 196 ? -5.855 -10.326 -10.906 1.00 93.06 196 PRO A CA 1
ATOM 1569 C C . PRO A 1 196 ? -5.925 -11.038 -12.263 1.00 93.06 196 PRO A C 1
ATOM 1571 O O . PRO A 1 196 ? -6.961 -11.606 -12.615 1.00 93.06 196 PRO A O 1
ATOM 1574 N N . PHE A 1 197 ? -4.835 -11.029 -13.027 1.00 92.31 197 PHE A N 1
ATOM 1575 C CA . PHE A 1 197 ? -4.808 -11.558 -14.395 1.00 92.31 197 PHE A CA 1
ATOM 1576 C C . PHE A 1 197 ? -5.162 -13.048 -14.457 1.00 92.31 197 PHE A C 1
ATOM 1578 O O . PHE A 1 197 ? -5.942 -13.462 -15.313 1.00 92.31 197 PHE A O 1
ATOM 1585 N N . SER A 1 198 ? -4.659 -13.854 -13.522 1.00 90.12 198 SER A N 1
ATOM 1586 C CA . SER A 1 198 ? -4.998 -15.275 -13.403 1.00 90.12 198 SER A CA 1
ATOM 1587 C C . SER A 1 198 ? -6.503 -15.511 -13.231 1.00 90.12 198 SER A C 1
ATOM 1589 O O . SER A 1 198 ? -7.046 -16.429 -13.837 1.00 90.12 198 SER A O 1
ATOM 1591 N N . ILE A 1 199 ? -7.193 -14.644 -12.484 1.00 89.12 199 ILE A N 1
ATOM 1592 C CA . ILE A 1 199 ? -8.646 -14.703 -12.273 1.00 89.12 199 ILE A CA 1
ATOM 1593 C C . ILE A 1 199 ? -9.402 -14.240 -13.526 1.00 89.12 199 ILE A C 1
ATOM 1595 O O . ILE A 1 199 ? -10.447 -14.798 -13.848 1.00 89.12 199 ILE A O 1
ATOM 1599 N N . GLN A 1 200 ? -8.864 -13.267 -14.271 1.00 87.25 200 GLN A N 1
ATOM 1600 C CA . GLN A 1 200 ? -9.458 -12.797 -15.529 1.00 87.25 200 GLN A CA 1
ATOM 1601 C C . GLN A 1 200 ? -9.433 -13.847 -16.650 1.00 87.25 200 GLN A C 1
ATOM 1603 O O . GLN A 1 200 ? -10.285 -13.802 -17.531 1.00 87.25 200 GLN A O 1
ATOM 1608 N N . LYS A 1 201 ? -8.482 -14.790 -16.655 1.00 81.12 201 LYS A N 1
ATOM 1609 C CA . LYS A 1 201 ? -8.411 -15.839 -17.695 1.00 81.12 201 LYS A CA 1
ATOM 1610 C C . LYS A 1 201 ? -9.587 -16.807 -17.654 1.00 81.12 201 LYS A C 1
ATOM 1612 O O . LYS A 1 201 ? -10.068 -17.232 -18.698 1.00 81.12 201 LYS A O 1
ATOM 1617 N N . ASP A 1 202 ? -10.022 -17.136 -16.445 1.00 75.81 202 ASP A N 1
ATOM 1618 C CA . ASP A 1 202 ? -11.120 -18.068 -16.194 1.00 75.81 202 ASP A CA 1
ATOM 1619 C C . ASP A 1 202 ? -12.474 -17.340 -16.095 1.00 75.81 202 ASP A C 1
ATOM 1621 O O . ASP A 1 202 ? -13.501 -17.959 -15.815 1.00 75.81 202 ASP A O 1
ATOM 1625 N N . PHE A 1 203 ? -12.476 -16.020 -16.312 1.00 69.38 203 PHE A N 1
ATOM 1626 C CA . PHE A 1 203 ? -13.641 -15.158 -16.191 1.00 69.38 203 PHE A CA 1
ATOM 1627 C C . PHE A 1 203 ? -14.604 -15.332 -17.370 1.00 69.38 203 PHE A C 1
ATOM 1629 O O . PHE A 1 203 ? -14.227 -15.203 -18.537 1.00 69.38 203 PHE A O 1
ATOM 1636 N N . VAL A 1 204 ? -15.884 -15.545 -17.060 1.00 65.38 204 VAL A N 1
ATOM 1637 C CA . VAL A 1 204 ? -16.969 -15.575 -18.046 1.00 65.38 204 VAL A CA 1
ATOM 1638 C C . VAL A 1 204 ? -17.788 -14.290 -17.921 1.00 65.38 204 VAL A C 1
ATOM 1640 O O . VAL A 1 204 ? -18.290 -13.950 -16.852 1.00 65.38 204 VAL A O 1
ATOM 1643 N N . THR A 1 205 ? -17.985 -13.579 -19.033 1.00 59.12 205 THR A N 1
ATOM 1644 C CA . THR A 1 205 ? -18.639 -12.254 -19.092 1.00 59.12 205 THR A CA 1
ATOM 1645 C C . THR A 1 205 ? -20.071 -12.200 -18.542 1.00 59.12 205 THR A C 1
ATOM 1647 O O . THR A 1 205 ? -20.599 -11.113 -18.331 1.00 59.12 205 THR A O 1
ATOM 1650 N N . THR A 1 206 ? -20.720 -13.339 -18.302 1.00 55.56 206 THR A N 1
ATOM 1651 C CA . THR A 1 206 ? -22.053 -13.428 -17.684 1.00 55.56 206 THR A CA 1
ATOM 1652 C C . THR A 1 206 ? -22.047 -13.270 -16.158 1.00 55.56 206 THR A C 1
ATOM 1654 O O . THR A 1 206 ? -23.117 -13.209 -15.564 1.00 55.56 206 THR A O 1
ATOM 1657 N N . GLU A 1 207 ? -20.880 -13.182 -15.510 1.00 62.88 207 GLU A N 1
ATOM 1658 C CA . GLU A 1 207 ? -20.739 -13.135 -14.041 1.00 62.88 207 GLU A CA 1
ATOM 1659 C C . GLU A 1 207 ? -20.346 -11.747 -13.488 1.00 62.88 207 GLU A C 1
ATOM 1661 O O . GLU A 1 207 ? -20.087 -11.585 -12.295 1.00 62.88 207 GLU A O 1
ATOM 1666 N N . VAL A 1 208 ? -20.363 -10.711 -14.340 1.00 60.59 208 VAL A N 1
ATOM 1667 C CA . VAL A 1 208 ? -20.037 -9.307 -13.998 1.00 60.59 208 VAL A CA 1
ATOM 1668 C C . VAL A 1 208 ? -20.816 -8.800 -12.775 1.00 60.59 208 VAL A C 1
ATOM 1670 O O . VAL A 1 208 ? -20.260 -8.095 -11.927 1.00 60.59 208 VAL A O 1
ATOM 1673 N N . ASP A 1 209 ? -22.085 -9.191 -12.646 1.00 59.91 209 ASP A N 1
ATOM 1674 C CA . ASP A 1 209 ? -22.958 -8.725 -11.566 1.00 59.91 209 ASP A CA 1
ATOM 1675 C C . ASP A 1 209 ? -22.512 -9.227 -10.186 1.00 59.91 209 ASP A C 1
ATOM 1677 O O . ASP A 1 209 ? -22.638 -8.490 -9.205 1.00 59.91 209 ASP A O 1
ATOM 1681 N N . GLN A 1 210 ? -21.922 -10.426 -10.096 1.00 67.25 210 GLN A N 1
ATOM 1682 C CA . GLN A 1 210 ? -21.434 -10.981 -8.829 1.00 67.25 210 GLN A CA 1
ATOM 1683 C C . GLN A 1 210 ? -20.205 -10.216 -8.324 1.00 67.25 210 GLN A C 1
ATOM 1685 O O . GLN A 1 210 ? -20.103 -9.929 -7.134 1.00 67.25 210 GLN A O 1
ATOM 1690 N N . HIS A 1 211 ? -19.313 -9.787 -9.220 1.00 70.62 211 HIS A N 1
ATOM 1691 C CA . HIS A 1 211 ? -18.124 -9.016 -8.847 1.00 70.62 211 HIS A CA 1
ATOM 1692 C C . HIS A 1 211 ? -18.443 -7.639 -8.293 1.00 70.62 211 HIS A C 1
ATOM 1694 O O . HIS A 1 211 ? -17.799 -7.194 -7.343 1.00 70.62 211 HIS A O 1
ATOM 1700 N N . SER A 1 212 ? -19.431 -6.964 -8.882 1.00 71.56 212 SER A N 1
ATOM 1701 C CA . SER A 1 212 ? -19.810 -5.613 -8.467 1.00 71.56 212 SER A CA 1
ATOM 1702 C C . SER A 1 212 ? -20.216 -5.555 -6.988 1.00 71.56 212 SER A C 1
ATOM 1704 O O . SER A 1 212 ? -19.938 -4.567 -6.312 1.00 71.56 212 SER A O 1
ATOM 1706 N N . GLN A 1 213 ? -20.782 -6.650 -6.469 1.00 74.19 213 GLN A N 1
ATOM 1707 C CA . GLN A 1 213 ? -21.226 -6.794 -5.082 1.00 74.19 213 GLN A CA 1
ATOM 1708 C C . GLN A 1 213 ? -20.074 -7.070 -4.103 1.00 74.19 213 GLN A C 1
ATOM 1710 O O . GLN A 1 213 ? -20.203 -6.797 -2.913 1.00 74.19 213 GLN A O 1
ATOM 1715 N N . LEU A 1 214 ? -18.936 -7.581 -4.587 1.00 82.19 214 LEU A N 1
ATOM 1716 C CA . LEU A 1 214 ? -17.746 -7.868 -3.771 1.00 82.19 214 LEU A CA 1
ATOM 1717 C C . LEU A 1 214 ? -16.864 -6.633 -3.558 1.00 82.19 214 LEU A C 1
ATOM 1719 O O . LEU A 1 214 ? -15.994 -6.600 -2.681 1.00 82.19 214 LEU A O 1
ATOM 1723 N N . ILE A 1 215 ? -17.059 -5.612 -4.387 1.00 80.38 215 ILE A N 1
ATOM 1724 C CA . ILE A 1 215 ? -16.312 -4.369 -4.321 1.00 80.38 215 ILE A CA 1
ATOM 1725 C C . ILE A 1 215 ? -16.781 -3.562 -3.105 1.00 80.38 215 ILE A C 1
ATOM 1727 O O . ILE A 1 215 ? -17.966 -3.314 -2.913 1.00 80.38 215 ILE A O 1
ATOM 1731 N N . SER A 1 216 ? -15.831 -3.089 -2.291 1.00 78.31 216 SER A N 1
ATOM 1732 C CA . SER A 1 216 ? -16.161 -2.303 -1.097 1.00 78.31 216 SER A CA 1
ATOM 1733 C C . SER A 1 216 ? -16.975 -1.037 -1.445 1.00 78.31 216 SER A C 1
ATOM 1735 O O . SER A 1 216 ? -16.514 -0.216 -2.246 1.00 78.31 216 SER A O 1
ATOM 1737 N N . PRO A 1 217 ? -18.125 -0.781 -0.802 1.00 81.00 217 PRO A N 1
ATOM 1738 C CA . PRO A 1 217 ? -18.908 0.431 -1.054 1.00 81.00 217 PRO A CA 1
ATOM 1739 C C . PRO A 1 217 ? -18.237 1.705 -0.508 1.00 81.00 217 PRO A C 1
ATOM 1741 O O . PRO A 1 217 ? -18.716 2.811 -0.743 1.00 81.00 217 PRO A O 1
ATOM 1744 N N . LEU A 1 218 ? -17.122 1.576 0.221 1.00 82.88 218 LEU A N 1
ATOM 1745 C CA . LEU A 1 218 ? -16.450 2.689 0.896 1.00 82.88 218 LEU A CA 1
ATOM 1746 C C . LEU A 1 218 ? -15.731 3.645 -0.063 1.00 82.88 218 LEU A C 1
ATOM 1748 O O . LEU A 1 218 ? -15.420 4.775 0.311 1.00 82.88 218 LEU A O 1
ATOM 1752 N N . PHE A 1 219 ? -15.466 3.219 -1.298 1.00 86.75 219 PHE A N 1
ATOM 1753 C CA . PHE A 1 219 ? -14.716 4.014 -2.267 1.00 86.75 219 PHE A CA 1
ATOM 1754 C C . PHE A 1 219 ? -15.560 4.370 -3.479 1.00 86.75 219 PHE A C 1
ATOM 1756 O O . PHE A 1 219 ? -16.144 3.496 -4.122 1.00 86.75 219 PHE A O 1
ATOM 1763 N N . THR A 1 220 ? -15.543 5.652 -3.842 1.00 89.19 220 THR A N 1
ATOM 1764 C CA . THR A 1 220 ? -16.192 6.123 -5.068 1.00 89.19 220 THR A CA 1
ATOM 1765 C C . THR A 1 220 ? -15.434 5.641 -6.304 1.00 89.19 220 THR A C 1
ATOM 1767 O O . THR A 1 220 ? -14.219 5.428 -6.260 1.00 89.19 220 THR A O 1
ATOM 1770 N N . ASN A 1 221 ? -16.124 5.538 -7.443 1.00 88.69 221 ASN A N 1
ATOM 1771 C CA . ASN A 1 221 ? -15.486 5.184 -8.715 1.00 88.69 221 ASN A CA 1
ATOM 1772 C C . ASN A 1 221 ? -14.346 6.146 -9.079 1.00 88.69 221 ASN A C 1
ATOM 1774 O O . ASN A 1 221 ? -13.296 5.711 -9.536 1.00 88.69 221 ASN A O 1
ATOM 1778 N N . GLU A 1 222 ? -14.489 7.441 -8.791 1.00 90.56 222 GLU A N 1
ATOM 1779 C CA . GLU A 1 222 ? -13.420 8.418 -9.018 1.00 90.56 222 GLU A CA 1
ATOM 1780 C C . GLU A 1 222 ? -12.164 8.112 -8.179 1.00 90.56 222 GLU A C 1
ATOM 1782 O O . GLU A 1 222 ? -11.044 8.152 -8.689 1.00 90.56 222 GLU A O 1
ATOM 1787 N N . GLN A 1 223 ? -12.331 7.767 -6.896 1.00 90.12 223 GLN A N 1
ATOM 1788 C CA . GLN A 1 223 ? -11.213 7.395 -6.020 1.00 90.12 223 GLN A CA 1
ATOM 1789 C C . GLN A 1 223 ? -10.534 6.104 -6.485 1.00 90.12 223 GLN A C 1
ATOM 1791 O O . GLN A 1 223 ? -9.305 6.011 -6.445 1.00 90.12 223 GLN A O 1
ATOM 1796 N N . ARG A 1 224 ? -11.324 5.128 -6.947 1.00 91.88 224 ARG A N 1
ATOM 1797 C CA . ARG A 1 224 ? -10.826 3.878 -7.534 1.00 91.88 224 ARG A CA 1
ATOM 1798 C C . ARG A 1 224 ? -9.978 4.164 -8.764 1.00 91.88 224 ARG A C 1
ATOM 1800 O O . ARG A 1 224 ? -8.811 3.785 -8.779 1.00 91.88 224 ARG A O 1
ATOM 1807 N N . MET A 1 225 ? -10.513 4.916 -9.724 1.00 92.00 225 MET A N 1
ATOM 1808 C CA . MET A 1 225 ? -9.810 5.252 -10.965 1.00 92.00 225 MET A CA 1
ATOM 1809 C C . MET A 1 225 ? -8.515 6.023 -10.713 1.00 92.00 225 MET A C 1
ATOM 1811 O O . MET A 1 225 ? -7.495 5.720 -11.325 1.00 92.00 225 MET A O 1
ATOM 1815 N N . LYS A 1 226 ? -8.505 6.967 -9.763 1.00 91.88 226 LYS A N 1
ATOM 1816 C CA . LYS A 1 226 ? -7.267 7.665 -9.377 1.00 91.88 226 LYS A CA 1
ATOM 1817 C C . LYS A 1 226 ? -6.195 6.696 -8.876 1.00 91.88 226 LYS A C 1
ATOM 1819 O O . LYS A 1 226 ? -5.050 6.806 -9.299 1.00 91.88 226 LYS A O 1
ATOM 1824 N N . ARG A 1 227 ? -6.558 5.727 -8.026 1.00 91.81 227 ARG A N 1
ATOM 1825 C CA . ARG A 1 227 ? -5.616 4.699 -7.550 1.00 91.81 227 ARG A CA 1
ATOM 1826 C C . ARG A 1 227 ? -5.141 3.786 -8.672 1.00 91.81 227 ARG A C 1
ATOM 1828 O O . ARG A 1 227 ? -3.943 3.539 -8.760 1.00 91.81 227 ARG A O 1
ATOM 1835 N N . VAL A 1 228 ? -6.052 3.332 -9.534 1.00 93.75 228 VAL A N 1
ATOM 1836 C CA . VAL A 1 228 ? -5.713 2.537 -10.724 1.00 93.75 228 VAL A CA 1
ATOM 1837 C C . VAL A 1 228 ? -4.667 3.253 -11.568 1.00 93.75 228 VAL A C 1
ATOM 1839 O O . VAL A 1 228 ? -3.643 2.661 -11.895 1.00 93.75 228 VAL A O 1
ATOM 1842 N N . ASN A 1 229 ? -4.877 4.538 -11.855 1.00 94.44 229 ASN A N 1
ATOM 1843 C CA . ASN A 1 229 ? -3.933 5.331 -12.635 1.00 94.44 229 ASN A CA 1
ATOM 1844 C C . ASN A 1 229 ? -2.568 5.420 -11.943 1.00 94.44 229 ASN A C 1
ATOM 1846 O O . ASN A 1 229 ? -1.561 5.141 -12.578 1.00 94.44 229 ASN A O 1
ATOM 1850 N N . SER A 1 230 ? -2.520 5.691 -10.632 1.00 93.56 230 SER A N 1
ATOM 1851 C CA . SER A 1 230 ? -1.249 5.732 -9.891 1.00 93.56 230 SER A CA 1
ATOM 1852 C C . SER A 1 230 ? -0.480 4.406 -9.934 1.00 93.56 230 SER A C 1
ATOM 1854 O O . SER A 1 230 ? 0.739 4.411 -10.100 1.00 93.56 230 SER A O 1
ATOM 1856 N N . PHE A 1 231 ? -1.171 3.269 -9.808 1.00 94.56 231 PHE A N 1
ATOM 1857 C CA . PHE A 1 231 ? -0.534 1.958 -9.930 1.00 94.56 231 PHE A CA 1
ATOM 1858 C C . PHE A 1 231 ? -0.098 1.647 -11.365 1.00 94.56 231 PHE A C 1
ATOM 1860 O O . PHE A 1 231 ? 0.979 1.088 -11.550 1.00 94.56 231 PHE A O 1
ATOM 1867 N N . ASN A 1 232 ? -0.880 2.035 -12.373 1.00 95.00 232 ASN A N 1
ATOM 1868 C CA . ASN A 1 232 ? -0.509 1.864 -13.778 1.00 95.00 232 ASN A CA 1
ATOM 1869 C C . ASN A 1 232 ? 0.699 2.729 -14.162 1.00 95.00 232 ASN A C 1
ATOM 1871 O O . ASN A 1 232 ? 1.614 2.233 -14.814 1.00 95.00 232 ASN A O 1
ATOM 1875 N N . ASP A 1 233 ? 0.754 3.983 -13.716 1.00 94.38 233 ASP A N 1
ATOM 1876 C CA . ASP A 1 233 ? 1.905 4.868 -13.926 1.00 94.38 233 ASP A CA 1
ATOM 1877 C C . ASP A 1 233 ? 3.170 4.277 -13.284 1.00 94.38 233 ASP A C 1
ATOM 1879 O O . ASP A 1 233 ? 4.253 4.262 -13.882 1.00 94.38 233 ASP A O 1
ATOM 1883 N N . TYR A 1 234 ? 3.025 3.725 -12.076 1.00 93.69 234 TYR A N 1
ATOM 1884 C CA . TYR A 1 234 ? 4.103 3.030 -11.384 1.00 93.69 234 TYR A CA 1
ATOM 1885 C C . TYR A 1 234 ? 4.548 1.761 -12.119 1.00 93.69 234 TYR A C 1
ATOM 1887 O O . TYR A 1 234 ? 5.744 1.570 -12.347 1.00 93.69 234 TYR A O 1
ATOM 1895 N N . TRP A 1 235 ? 3.600 0.934 -12.559 1.00 95.00 235 TRP A N 1
ATOM 1896 C CA . TRP A 1 235 ? 3.861 -0.254 -13.365 1.00 95.00 235 TRP A CA 1
ATOM 1897 C C . TRP A 1 235 ? 4.614 0.103 -14.651 1.00 95.00 235 TRP A C 1
ATOM 1899 O O . TRP A 1 235 ? 5.665 -0.474 -14.914 1.00 95.00 235 TRP A O 1
ATOM 1909 N N . GLN A 1 236 ? 4.192 1.132 -15.394 1.00 95.00 236 GLN A N 1
ATOM 1910 C CA . GLN A 1 236 ? 4.906 1.597 -16.591 1.00 95.00 236 GLN A CA 1
ATOM 1911 C C . GLN A 1 236 ? 6.339 2.057 -16.281 1.00 95.00 236 GLN A C 1
ATOM 1913 O O . GLN A 1 236 ? 7.262 1.838 -17.073 1.00 95.00 236 GLN A O 1
ATOM 1918 N N . SER A 1 237 ? 6.553 2.706 -15.134 1.00 92.88 237 SER A N 1
ATOM 1919 C CA . SER A 1 237 ? 7.894 3.065 -14.664 1.00 92.88 237 SER A CA 1
ATOM 1920 C C . SER A 1 237 ? 8.741 1.818 -14.385 1.00 92.88 237 SER A C 1
ATOM 1922 O O . SER A 1 237 ? 9.897 1.749 -14.814 1.00 92.88 237 SER A O 1
ATOM 1924 N N . LEU A 1 238 ? 8.162 0.799 -13.742 1.00 92.44 238 LEU A N 1
ATOM 1925 C CA . LEU A 1 238 ? 8.817 -0.480 -13.470 1.00 92.44 238 LEU A CA 1
ATOM 1926 C C . LEU A 1 238 ? 9.130 -1.259 -14.757 1.00 92.44 238 LEU A C 1
ATOM 1928 O O . LEU A 1 238 ? 10.235 -1.788 -14.874 1.00 92.44 238 LEU A O 1
ATOM 1932 N N . VAL A 1 239 ? 8.243 -1.248 -15.759 1.00 94.44 239 VAL A N 1
ATOM 1933 C CA . VAL A 1 239 ? 8.513 -1.787 -17.107 1.00 94.44 239 VAL A CA 1
ATOM 1934 C C . VAL A 1 239 ? 9.766 -1.134 -17.685 1.00 94.44 239 VAL A C 1
ATOM 1936 O O . VAL A 1 239 ? 10.728 -1.820 -18.028 1.00 94.44 239 VAL A O 1
ATOM 1939 N N . LYS A 1 240 ? 9.818 0.205 -17.712 1.00 93.38 240 LYS A N 1
ATOM 1940 C CA . LYS A 1 240 ? 10.977 0.953 -18.231 1.00 93.38 240 LYS A CA 1
ATOM 1941 C C . LYS A 1 240 ? 12.265 0.637 -17.463 1.00 93.38 240 LYS A C 1
ATOM 1943 O O . LYS A 1 240 ? 13.324 0.521 -18.082 1.00 93.38 240 LYS A O 1
ATOM 1948 N N . LYS A 1 241 ? 12.208 0.510 -16.130 1.00 90.94 241 LYS A N 1
ATOM 1949 C CA . LYS A 1 241 ? 13.363 0.113 -15.297 1.00 90.94 241 LYS A CA 1
ATOM 1950 C C . LYS A 1 241 ? 13.836 -1.304 -15.643 1.00 90.94 241 LYS A C 1
ATOM 1952 O O . LYS A 1 241 ? 15.032 -1.510 -15.842 1.00 90.94 241 LYS A O 1
ATOM 1957 N N . THR A 1 242 ? 12.905 -2.245 -15.773 1.00 93.31 242 THR A N 1
ATOM 1958 C CA . THR A 1 242 ? 13.188 -3.654 -16.079 1.00 93.31 242 THR A CA 1
ATOM 1959 C C . THR A 1 242 ? 13.787 -3.810 -17.472 1.00 93.31 242 THR A C 1
ATOM 1961 O O . THR A 1 242 ? 14.817 -4.461 -17.614 1.00 93.31 242 THR A O 1
ATOM 1964 N N . MET A 1 243 ? 13.240 -3.127 -18.485 1.00 93.19 243 MET A N 1
ATOM 1965 C CA . MET A 1 243 ? 13.802 -3.123 -19.843 1.00 93.19 243 MET A CA 1
ATOM 1966 C C . MET A 1 243 ? 15.226 -2.551 -19.878 1.00 93.19 243 MET A C 1
ATOM 1968 O O . MET A 1 243 ? 16.108 -3.117 -20.515 1.00 93.19 243 MET A O 1
ATOM 1972 N N . LYS A 1 244 ? 15.507 -1.476 -19.128 1.00 92.75 244 LYS A N 1
ATOM 1973 C CA . LYS A 1 244 ? 16.878 -0.944 -19.016 1.00 92.75 244 LYS A CA 1
ATOM 1974 C C . LYS A 1 244 ? 17.844 -1.947 -18.378 1.00 92.75 244 LYS A C 1
ATOM 1976 O O . LYS A 1 244 ? 18.990 -2.045 -18.823 1.00 92.75 244 LYS A O 1
ATOM 1981 N N . ALA A 1 245 ? 17.406 -2.664 -17.339 1.00 91.69 245 ALA A N 1
ATOM 1982 C CA . ALA A 1 245 ? 18.200 -3.711 -16.697 1.00 91.69 245 ALA A CA 1
ATOM 1983 C C . ALA A 1 245 ? 18.443 -4.888 -17.655 1.00 91.69 245 ALA A C 1
ATOM 1985 O O . ALA A 1 245 ? 19.581 -5.336 -17.791 1.00 91.69 245 ALA A O 1
ATOM 1986 N N . TYR A 1 246 ? 17.409 -5.301 -18.388 1.00 93.50 246 TYR A N 1
ATOM 1987 C CA . TYR A 1 246 ? 17.468 -6.318 -19.433 1.00 93.50 246 TYR A CA 1
ATOM 1988 C C . TYR A 1 246 ? 18.479 -5.962 -20.536 1.00 93.50 246 TYR A C 1
ATOM 1990 O O . TYR A 1 246 ? 19.396 -6.733 -20.824 1.00 93.50 246 TYR A O 1
ATOM 1998 N N . ASP A 1 247 ? 18.400 -4.748 -21.085 1.00 92.06 247 ASP A N 1
ATOM 1999 C CA . ASP A 1 247 ? 19.342 -4.265 -22.096 1.00 92.06 247 ASP A CA 1
ATOM 2000 C C . ASP A 1 247 ? 20.781 -4.209 -21.563 1.00 92.06 247 ASP A C 1
ATOM 2002 O O . ASP A 1 247 ? 21.742 -4.493 -22.283 1.00 92.06 247 ASP A O 1
ATOM 2006 N N . SER A 1 248 ? 20.953 -3.819 -20.296 1.00 91.06 248 SER A N 1
ATOM 2007 C CA . SER A 1 248 ? 22.259 -3.785 -19.632 1.00 91.06 248 SER A CA 1
ATOM 2008 C C . SER A 1 248 ? 22.852 -5.186 -19.486 1.00 91.06 248 SER A C 1
ATOM 2010 O O . SER A 1 248 ? 24.009 -5.405 -19.860 1.00 91.06 248 SER A O 1
ATOM 2012 N N . MET A 1 249 ? 22.042 -6.140 -19.022 1.00 93.12 249 MET A N 1
ATOM 2013 C CA . MET A 1 249 ? 22.405 -7.550 -18.914 1.00 93.12 249 MET A CA 1
ATOM 2014 C C . MET A 1 249 ? 22.816 -8.107 -20.280 1.00 93.12 249 MET A C 1
ATOM 2016 O O . MET A 1 249 ? 23.897 -8.682 -20.402 1.00 93.12 249 MET A O 1
ATOM 2020 N N . ASN A 1 250 ? 22.025 -7.867 -21.328 1.00 90.06 250 ASN A N 1
ATOM 2021 C CA . ASN A 1 250 ? 22.319 -8.345 -22.679 1.00 90.06 250 ASN A CA 1
ATOM 2022 C C . ASN A 1 250 ? 23.591 -7.727 -23.271 1.00 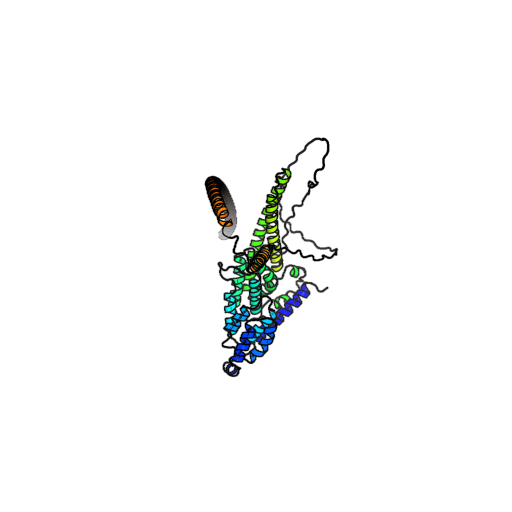90.06 250 ASN A C 1
ATOM 2024 O O . ASN A 1 250 ? 24.415 -8.443 -23.843 1.00 90.06 250 ASN A O 1
ATOM 2028 N N . ARG A 1 251 ? 23.823 -6.419 -23.090 1.00 89.50 251 ARG A N 1
ATOM 2029 C CA . ARG A 1 251 ? 25.090 -5.784 -23.502 1.00 89.50 251 ARG A CA 1
ATOM 2030 C C . ARG A 1 251 ? 26.289 -6.410 -22.795 1.00 89.50 251 ARG A C 1
ATOM 2032 O O . ARG A 1 251 ? 27.309 -6.678 -23.433 1.00 89.50 251 ARG A O 1
ATOM 2039 N N . MET A 1 252 ? 26.172 -6.663 -21.492 1.00 86.31 252 MET A N 1
ATOM 2040 C CA . MET A 1 252 ? 27.242 -7.281 -20.712 1.00 86.31 252 MET A CA 1
ATOM 2041 C C . MET A 1 252 ? 27.470 -8.736 -21.123 1.00 86.31 252 MET A C 1
ATOM 2043 O O . MET A 1 252 ? 28.617 -9.147 -21.281 1.00 86.31 252 MET A O 1
ATOM 2047 N N . ARG A 1 253 ? 26.398 -9.478 -21.413 1.00 85.94 253 ARG A N 1
ATOM 2048 C CA . ARG A 1 253 ? 26.450 -10.833 -21.973 1.00 85.94 253 ARG A CA 1
ATOM 2049 C C . ARG A 1 253 ? 27.229 -10.872 -23.288 1.00 85.94 253 ARG A C 1
ATOM 2051 O O . ARG A 1 253 ? 28.127 -11.696 -23.443 1.00 85.94 253 ARG A O 1
ATOM 2058 N N . MET A 1 254 ? 26.952 -9.946 -24.209 1.00 86.00 254 MET A N 1
ATOM 2059 C CA . MET A 1 254 ? 27.665 -9.853 -25.490 1.00 86.00 254 MET A CA 1
ATOM 2060 C C . MET A 1 254 ? 29.138 -9.459 -25.315 1.00 86.00 254 MET A C 1
ATOM 2062 O O . MET A 1 254 ? 30.015 -10.060 -25.934 1.00 86.00 254 MET A O 1
ATOM 2066 N N . SER A 1 255 ? 29.432 -8.505 -24.425 1.00 85.31 255 SER A N 1
ATOM 2067 C CA . SER A 1 255 ? 30.809 -8.134 -24.065 1.00 85.31 255 SER A CA 1
ATOM 2068 C C . SER A 1 255 ? 31.583 -9.323 -23.478 1.00 85.31 255 SER A C 1
ATOM 2070 O O . SER A 1 255 ? 32.731 -9.568 -23.848 1.00 85.31 255 SER A O 1
ATOM 2072 N N . MET A 1 256 ? 30.938 -10.113 -22.615 1.00 84.69 256 MET A N 1
ATOM 2073 C CA . MET A 1 256 ? 31.513 -11.325 -22.031 1.00 84.69 256 MET A CA 1
ATOM 2074 C C . MET A 1 256 ? 31.820 -12.387 -23.081 1.00 84.69 256 MET A C 1
ATOM 2076 O O . MET A 1 256 ? 32.908 -12.959 -23.049 1.00 84.69 256 MET A O 1
ATOM 2080 N N . ARG A 1 257 ? 30.917 -12.612 -24.043 1.00 82.50 257 ARG A N 1
ATOM 2081 C CA . ARG A 1 257 ? 31.162 -13.521 -25.176 1.00 82.50 257 ARG A CA 1
ATOM 2082 C C . ARG A 1 257 ? 32.411 -13.106 -25.964 1.00 82.50 257 ARG A C 1
ATOM 2084 O O . ARG A 1 257 ? 33.276 -13.940 -26.214 1.00 82.50 257 ARG A O 1
ATOM 2091 N N . GLN A 1 258 ? 32.564 -11.815 -26.269 1.00 82.88 258 GLN A N 1
ATOM 2092 C CA . GLN A 1 258 ? 33.749 -11.300 -26.972 1.00 82.88 258 GLN A CA 1
ATOM 2093 C C . GLN A 1 258 ? 35.042 -11.463 -26.164 1.00 82.88 258 GLN A C 1
ATOM 2095 O O . GLN A 1 258 ? 36.068 -11.838 -26.723 1.00 82.88 258 GLN A O 1
ATOM 2100 N N . LYS A 1 259 ? 35.004 -11.199 -24.851 1.00 82.94 259 LYS A N 1
ATOM 2101 C CA . LYS A 1 259 ? 36.166 -11.385 -23.968 1.00 82.94 259 LYS A CA 1
ATOM 2102 C C . LYS A 1 259 ? 36.551 -12.859 -23.837 1.00 82.94 259 LYS A C 1
ATOM 2104 O O . LYS A 1 259 ? 37.737 -13.161 -23.860 1.00 82.94 259 LYS A O 1
ATOM 2109 N N . ARG A 1 260 ? 35.577 -13.776 -23.756 1.00 81.69 260 ARG A N 1
ATOM 2110 C CA . ARG A 1 260 ? 35.832 -15.229 -23.736 1.00 81.69 260 ARG A CA 1
ATOM 2111 C C . ARG A 1 260 ? 36.502 -15.692 -25.023 1.00 81.69 260 ARG A C 1
ATOM 2113 O O . ARG A 1 260 ? 37.531 -16.346 -24.949 1.00 81.69 260 ARG A O 1
ATOM 2120 N N . ALA A 1 261 ? 35.991 -15.263 -26.178 1.00 81.88 261 ALA A N 1
ATOM 2121 C CA . ALA A 1 261 ? 36.582 -15.587 -27.477 1.00 81.88 261 ALA A CA 1
ATOM 2122 C C . ALA A 1 261 ? 38.036 -15.090 -27.634 1.00 81.88 261 ALA A C 1
ATOM 2124 O O . ALA A 1 261 ? 38.784 -15.631 -28.441 1.00 81.88 261 ALA A O 1
ATOM 2125 N N . ARG A 1 262 ? 38.443 -14.068 -26.867 1.00 84.19 262 ARG A N 1
ATOM 2126 C CA . ARG A 1 262 ? 39.815 -13.527 -26.840 1.00 84.19 262 ARG A CA 1
ATOM 2127 C C . ARG A 1 262 ? 40.701 -14.114 -25.735 1.00 84.19 262 ARG A C 1
ATOM 2129 O O . ARG A 1 262 ? 41.889 -13.826 -25.723 1.00 84.19 262 ARG A O 1
ATOM 2136 N N . GLY A 1 263 ? 40.144 -14.902 -24.811 1.00 80.25 263 GLY A N 1
ATOM 2137 C CA . GLY A 1 263 ? 40.850 -15.385 -23.616 1.00 80.25 263 GLY A CA 1
ATOM 2138 C C . GLY A 1 263 ? 40.957 -14.367 -22.466 1.00 80.25 263 GLY A C 1
ATOM 2139 O O . GLY A 1 263 ? 41.569 -14.662 -21.447 1.00 80.25 263 GLY A O 1
ATOM 2140 N N . ASP A 1 264 ? 40.318 -13.198 -22.577 1.00 79.25 264 ASP A N 1
ATOM 2141 C CA . ASP A 1 264 ? 40.411 -12.080 -21.617 1.00 79.25 264 ASP A CA 1
ATOM 2142 C C . ASP A 1 264 ? 39.295 -12.089 -20.547 1.00 79.25 264 ASP A C 1
ATOM 2144 O O . ASP A 1 264 ? 39.096 -11.125 -19.793 1.00 79.25 264 ASP A O 1
ATOM 2148 N N . ALA A 1 265 ? 38.481 -13.146 -20.500 1.00 77.56 265 ALA A N 1
ATOM 2149 C CA . ALA A 1 265 ? 37.342 -13.231 -19.593 1.00 77.56 265 ALA A CA 1
ATOM 2150 C C . ALA A 1 265 ? 37.782 -13.515 -18.148 1.00 77.56 265 ALA A C 1
ATOM 2152 O O . ALA A 1 265 ? 37.875 -14.659 -17.717 1.00 77.56 265 ALA A O 1
ATOM 2153 N N . SER A 1 266 ? 38.011 -12.454 -17.373 1.00 79.62 266 SER A N 1
ATOM 2154 C CA . SER A 1 266 ? 38.320 -12.584 -15.944 1.00 79.62 266 SER A CA 1
ATOM 2155 C C . SER A 1 266 ? 37.113 -12.996 -15.083 1.00 79.62 266 SER A C 1
ATOM 2157 O O . SER A 1 266 ? 35.960 -12.686 -15.399 1.00 79.62 266 SER A O 1
ATOM 2159 N N . PHE A 1 267 ? 37.400 -13.614 -13.930 1.00 80.38 267 PHE A N 1
ATOM 2160 C CA . PHE A 1 267 ? 36.431 -13.938 -12.872 1.00 80.38 267 PHE A CA 1
ATOM 2161 C C . PHE A 1 267 ? 35.613 -12.717 -12.414 1.00 80.38 267 PHE A C 1
ATOM 2163 O O . PHE A 1 267 ? 34.401 -12.804 -12.237 1.00 80.38 267 PHE A O 1
ATOM 2170 N N . ILE A 1 268 ? 36.253 -11.549 -12.310 1.00 83.44 268 ILE A N 1
ATOM 2171 C CA . ILE A 1 268 ? 35.604 -10.289 -11.919 1.00 83.44 268 ILE A CA 1
ATOM 2172 C C . ILE A 1 268 ? 34.503 -9.901 -12.917 1.00 83.44 268 ILE A C 1
ATOM 2174 O O . ILE A 1 268 ? 33.416 -9.499 -12.510 1.00 83.44 268 ILE A O 1
ATOM 2178 N N . ASN A 1 269 ? 34.736 -10.062 -14.227 1.00 83.00 269 ASN A N 1
ATOM 2179 C CA . ASN A 1 269 ? 33.706 -9.750 -15.220 1.00 83.00 269 ASN A CA 1
ATOM 2180 C C . ASN A 1 269 ? 32.484 -10.684 -15.100 1.00 83.00 269 ASN A C 1
ATOM 2182 O O . ASN A 1 269 ? 31.362 -10.248 -15.347 1.00 83.00 269 ASN A O 1
ATOM 2186 N N . ARG A 1 270 ? 32.695 -11.951 -14.711 1.00 84.50 270 ARG A N 1
ATOM 2187 C CA . ARG A 1 270 ? 31.606 -12.902 -14.434 1.00 84.50 270 ARG A CA 1
ATOM 2188 C C . ARG A 1 270 ? 30.790 -12.454 -13.224 1.00 84.50 270 ARG A C 1
ATOM 2190 O O . ARG A 1 270 ? 29.578 -12.350 -13.336 1.00 84.50 270 ARG A O 1
ATOM 2197 N N . GLN A 1 271 ? 31.455 -12.081 -12.132 1.00 88.38 271 GLN A N 1
ATOM 2198 C CA . GLN A 1 271 ? 30.783 -11.585 -10.931 1.00 88.38 271 GLN A CA 1
ATOM 2199 C C . GLN A 1 271 ? 29.943 -10.323 -11.207 1.00 88.38 271 GLN A C 1
ATOM 2201 O O . GLN A 1 271 ? 28.811 -10.226 -10.742 1.00 88.38 271 GLN A O 1
ATOM 2206 N N . PHE A 1 272 ? 30.458 -9.375 -11.998 1.00 86.50 272 PHE A N 1
ATOM 2207 C CA . PHE A 1 272 ? 29.684 -8.196 -12.410 1.00 86.50 272 PHE A CA 1
ATOM 2208 C C . PHE A 1 272 ? 28.478 -8.555 -13.284 1.00 86.50 272 PHE A C 1
ATOM 2210 O O . PHE A 1 272 ? 27.401 -7.990 -13.098 1.00 86.50 272 PHE A O 1
ATOM 2217 N N . TYR A 1 273 ? 28.634 -9.494 -14.221 1.00 89.06 273 TYR A N 1
ATOM 2218 C CA . TYR A 1 273 ? 27.512 -9.981 -15.022 1.00 89.06 273 TYR A CA 1
ATOM 2219 C C . TYR A 1 273 ? 26.433 -10.624 -14.146 1.00 89.06 273 TYR A C 1
ATOM 2221 O O . TYR A 1 273 ? 25.263 -10.280 -14.293 1.00 89.06 273 TYR A O 1
ATOM 2229 N N . ASP A 1 274 ? 26.824 -11.486 -13.207 1.00 90.94 274 ASP A N 1
ATOM 2230 C CA . ASP A 1 274 ? 25.897 -12.157 -12.294 1.00 90.94 274 ASP A CA 1
ATOM 2231 C C . ASP A 1 274 ? 25.128 -11.137 -11.432 1.00 90.94 274 ASP A C 1
ATOM 2233 O O . ASP A 1 274 ? 23.923 -11.279 -11.244 1.00 90.94 274 ASP A O 1
ATOM 2237 N N . GLN A 1 275 ? 25.770 -10.040 -11.004 1.00 91.94 275 GLN A N 1
ATOM 2238 C CA . GLN A 1 275 ? 25.094 -8.933 -10.308 1.00 91.94 275 GLN A CA 1
ATOM 2239 C C . GLN A 1 275 ? 24.046 -8.226 -11.183 1.00 91.94 275 GLN A C 1
ATOM 2241 O O . GLN A 1 275 ? 22.934 -7.963 -10.726 1.00 91.94 275 GLN A O 1
ATOM 2246 N N . VAL A 1 276 ? 24.377 -7.902 -12.438 1.00 90.56 276 VAL A N 1
ATOM 2247 C CA . VAL A 1 276 ? 23.435 -7.239 -13.362 1.00 90.56 276 VAL A CA 1
ATOM 2248 C C . VAL A 1 276 ? 22.284 -8.177 -13.736 1.00 90.56 276 VAL A C 1
ATOM 2250 O O . VAL A 1 276 ? 21.136 -7.738 -13.806 1.00 90.56 276 VAL A O 1
ATOM 2253 N N . LYS A 1 277 ? 22.577 -9.468 -13.927 1.00 93.12 277 LYS A N 1
ATOM 2254 C CA . LYS A 1 277 ? 21.581 -10.514 -14.164 1.00 93.12 277 LYS A CA 1
ATOM 2255 C C . LYS A 1 277 ? 20.619 -10.629 -12.981 1.00 93.12 277 LYS A C 1
ATOM 2257 O O . LYS A 1 277 ? 19.415 -10.522 -13.185 1.00 93.12 277 LYS A O 1
ATOM 2262 N N . GLN A 1 278 ? 21.136 -10.727 -11.757 1.00 93.75 278 GLN A N 1
ATOM 2263 C CA . GLN A 1 278 ? 20.315 -10.798 -10.547 1.00 93.75 278 GLN A CA 1
ATOM 2264 C C . GLN A 1 278 ? 19.420 -9.558 -10.387 1.00 93.75 278 GLN A C 1
ATOM 2266 O O . GLN A 1 278 ? 18.260 -9.668 -9.997 1.00 93.75 278 GLN A O 1
ATOM 2271 N N . GLN A 1 279 ? 19.922 -8.362 -10.714 1.00 90.69 279 GLN A N 1
ATOM 2272 C CA . GLN A 1 279 ? 19.096 -7.150 -10.699 1.00 90.69 279 GLN A CA 1
ATOM 2273 C C . GLN A 1 279 ? 17.946 -7.211 -11.711 1.00 90.69 279 GLN A C 1
ATOM 2275 O O . GLN A 1 279 ? 16.826 -6.830 -11.370 1.00 90.69 279 GLN A O 1
ATOM 2280 N N . PHE A 1 280 ? 18.204 -7.682 -12.935 1.00 93.38 280 PHE A N 1
ATOM 2281 C CA . PHE A 1 280 ? 17.154 -7.889 -13.932 1.00 93.38 280 PHE A CA 1
ATOM 2282 C C . PHE A 1 280 ? 16.129 -8.929 -13.464 1.00 93.38 280 PHE A C 1
ATOM 2284 O O . PHE A 1 280 ? 14.937 -8.642 -13.510 1.00 93.38 280 PHE A O 1
ATOM 2291 N N . GLU A 1 281 ? 16.574 -10.088 -12.975 1.00 93.25 281 GLU A N 1
ATOM 2292 C CA . GLU A 1 281 ? 15.693 -11.157 -12.487 1.00 93.25 281 GLU A CA 1
ATOM 2293 C C . GLU A 1 281 ? 14.790 -10.662 -11.351 1.00 93.25 281 GLU A C 1
ATOM 2295 O O . GLU A 1 281 ? 13.582 -10.887 -11.385 1.00 93.25 281 GLU A O 1
ATOM 2300 N N . ASN A 1 282 ? 15.340 -9.888 -10.409 1.00 91.06 282 ASN A N 1
ATOM 2301 C CA . ASN A 1 282 ? 14.566 -9.271 -9.333 1.00 91.06 282 ASN A CA 1
ATOM 2302 C C . ASN A 1 282 ? 13.500 -8.301 -9.866 1.00 91.06 282 ASN A C 1
ATOM 2304 O O . ASN A 1 282 ? 12.349 -8.349 -9.435 1.00 91.06 282 ASN A O 1
ATOM 2308 N N . PHE A 1 283 ? 13.856 -7.409 -10.797 1.00 91.81 283 PHE A N 1
ATOM 2309 C CA . PHE A 1 283 ? 12.880 -6.478 -11.373 1.00 91.81 283 PHE A CA 1
ATOM 2310 C C . PHE A 1 283 ? 11.823 -7.189 -12.217 1.00 91.81 283 PHE A C 1
ATOM 2312 O O . PHE A 1 283 ? 10.652 -6.841 -12.118 1.00 91.81 283 PHE A O 1
ATOM 2319 N N . SER A 1 284 ? 12.221 -8.198 -12.991 1.00 93.38 284 SER A N 1
ATOM 2320 C CA . SER A 1 284 ? 11.320 -9.024 -13.795 1.00 93.38 284 SER A CA 1
ATOM 2321 C C . SER A 1 284 ? 10.313 -9.765 -12.915 1.00 93.38 284 SER A C 1
ATOM 2323 O O . SER A 1 284 ? 9.113 -9.713 -13.179 1.00 93.38 284 SER A O 1
ATOM 2325 N N . PHE A 1 285 ? 10.773 -10.359 -11.809 1.00 93.25 285 PHE A N 1
ATOM 2326 C CA . PHE A 1 285 ? 9.901 -10.979 -10.814 1.00 93.25 285 PHE A CA 1
ATOM 2327 C C . PHE A 1 285 ? 8.861 -9.982 -10.291 1.00 93.25 285 PHE A C 1
ATOM 2329 O O . PHE A 1 285 ? 7.664 -10.203 -10.441 1.00 93.25 285 PHE A O 1
ATOM 2336 N N . TYR A 1 286 ? 9.297 -8.838 -9.756 1.00 92.88 286 TYR A N 1
ATOM 2337 C CA . TYR A 1 286 ? 8.370 -7.842 -9.213 1.00 92.88 286 TYR A CA 1
ATOM 2338 C C . TYR A 1 286 ? 7.425 -7.249 -10.261 1.00 92.88 286 TYR A C 1
ATOM 2340 O O . TYR A 1 286 ? 6.271 -6.956 -9.952 1.00 92.88 286 TYR A O 1
ATOM 2348 N N . LEU A 1 287 ? 7.897 -7.078 -11.495 1.00 94.75 287 LEU A N 1
ATOM 2349 C CA . LEU A 1 287 ? 7.077 -6.611 -12.601 1.00 94.75 287 LEU A CA 1
ATOM 2350 C C . LEU A 1 287 ? 5.961 -7.604 -12.917 1.00 94.75 287 LEU A C 1
ATOM 2352 O O . LEU A 1 287 ? 4.815 -7.185 -13.052 1.00 94.75 287 LEU A O 1
ATOM 2356 N N . ASN A 1 288 ? 6.268 -8.898 -12.991 1.00 95.00 288 ASN A N 1
ATOM 2357 C CA . ASN A 1 288 ? 5.266 -9.935 -13.232 1.00 95.00 288 ASN A CA 1
ATOM 2358 C C . ASN A 1 288 ? 4.259 -10.021 -12.082 1.00 95.00 288 ASN A C 1
ATOM 2360 O O . ASN A 1 288 ? 3.059 -10.054 -12.327 1.00 95.00 288 ASN A O 1
ATOM 2364 N N . GLU A 1 289 ? 4.725 -9.953 -10.837 1.00 95.44 289 GLU A N 1
ATOM 2365 C CA . GLU A 1 289 ? 3.856 -9.968 -9.657 1.00 95.44 289 GLU A CA 1
ATOM 2366 C C . GLU A 1 289 ? 2.903 -8.763 -9.603 1.00 95.44 289 GLU A C 1
ATOM 2368 O O . GLU A 1 289 ? 1.719 -8.900 -9.292 1.00 95.44 289 GLU A O 1
ATOM 2373 N N . LEU A 1 290 ? 3.395 -7.564 -9.932 1.00 95.00 290 LEU A N 1
ATOM 2374 C CA . LEU A 1 290 ? 2.550 -6.375 -10.015 1.00 95.00 290 LEU A CA 1
ATOM 2375 C C . LEU A 1 290 ? 1.602 -6.430 -11.226 1.00 95.00 290 LEU A C 1
ATOM 2377 O O . LEU A 1 290 ? 0.460 -5.988 -11.111 1.00 95.00 290 LEU A O 1
ATOM 2381 N N . SER A 1 291 ? 2.054 -6.977 -12.360 1.00 95.81 291 SER A N 1
ATOM 2382 C CA . SER A 1 291 ? 1.221 -7.193 -13.556 1.00 95.81 291 SER A CA 1
ATOM 2383 C C . SER A 1 291 ? 0.050 -8.114 -13.236 1.00 95.81 291 SER A C 1
ATOM 2385 O O . SER A 1 291 ? -1.090 -7.753 -13.510 1.00 95.81 291 SER A O 1
ATOM 2387 N N . GLU A 1 292 ? 0.325 -9.227 -12.552 1.00 95.75 292 GLU A N 1
ATOM 2388 C CA . GLU A 1 292 ? -0.684 -10.166 -12.070 1.00 95.75 292 GLU A CA 1
ATOM 2389 C C . GLU A 1 292 ? -1.729 -9.452 -11.211 1.00 95.75 292 GLU A C 1
ATOM 2391 O O . GLU A 1 292 ? -2.915 -9.565 -11.493 1.00 95.75 292 GLU A O 1
ATOM 2396 N N . CYS A 1 293 ? -1.314 -8.637 -10.234 1.00 95.56 293 CYS A N 1
ATOM 2397 C CA . CYS A 1 293 ? -2.247 -7.879 -9.391 1.00 95.56 293 CYS A CA 1
ATOM 2398 C C . CYS A 1 293 ? -3.106 -6.883 -10.191 1.00 95.56 293 CYS A C 1
ATOM 2400 O O . CYS A 1 293 ? -4.270 -6.667 -9.860 1.00 95.56 293 CYS A O 1
ATOM 2402 N N . LEU A 1 294 ? -2.527 -6.249 -11.215 1.00 95.00 294 LEU A N 1
ATOM 2403 C CA . LEU A 1 294 ? -3.186 -5.229 -12.035 1.00 95.00 294 LEU A CA 1
ATOM 2404 C C . LEU A 1 294 ? -3.987 -5.798 -13.210 1.00 95.00 294 LEU A C 1
ATOM 2406 O O . LEU A 1 294 ? -4.595 -5.024 -13.950 1.00 95.00 294 LEU A O 1
ATOM 2410 N N . GLY A 1 295 ? -4.001 -7.119 -13.391 1.00 93.56 295 GLY A N 1
ATOM 2411 C CA . GLY A 1 295 ? -4.699 -7.728 -14.516 1.00 93.56 295 GLY A CA 1
ATOM 2412 C C . GLY A 1 295 ? -3.969 -7.603 -15.852 1.00 93.56 295 GLY A C 1
ATOM 2413 O O . GLY A 1 295 ? -4.580 -7.816 -16.895 1.00 93.56 295 GLY A O 1
ATOM 2414 N N . HIS A 1 296 ? -2.685 -7.241 -15.844 1.00 93.81 296 HIS A N 1
ATOM 2415 C CA . HIS A 1 296 ? -1.868 -7.178 -17.055 1.00 93.81 296 HIS A CA 1
ATOM 2416 C C . HIS A 1 296 ? -1.281 -8.558 -17.370 1.00 93.81 296 HIS A C 1
ATOM 2418 O O . HIS A 1 296 ? -0.878 -9.272 -16.446 1.00 93.81 296 HIS A O 1
ATOM 2424 N N . PRO A 1 297 ? -1.171 -8.936 -18.655 1.00 90.81 297 PRO A N 1
ATOM 2425 C CA . PRO A 1 297 ? -0.491 -10.165 -19.032 1.00 90.81 297 PRO A CA 1
ATOM 2426 C C . PRO A 1 297 ? 1.001 -10.122 -18.646 1.00 90.81 297 PRO A C 1
ATOM 2428 O O . PRO A 1 297 ? 1.591 -9.036 -18.588 1.00 90.81 297 PRO A O 1
ATOM 2431 N N . PRO A 1 298 ? 1.635 -11.288 -18.410 1.00 88.56 298 PRO A N 1
ATOM 2432 C CA . PRO A 1 298 ? 3.072 -11.387 -18.197 1.00 88.56 298 PRO A CA 1
ATOM 2433 C C . PRO A 1 298 ? 3.854 -10.741 -19.339 1.00 88.56 298 PRO A C 1
ATOM 2435 O O . PRO A 1 298 ? 3.477 -10.853 -20.506 1.00 88.56 298 PRO A O 1
ATOM 2438 N N . ILE A 1 299 ? 4.963 -10.086 -19.003 1.00 89.31 299 ILE A N 1
ATOM 2439 C CA . ILE A 1 299 ? 5.828 -9.461 -20.003 1.00 89.31 299 ILE A CA 1
ATOM 2440 C C . ILE A 1 299 ? 6.886 -10.469 -20.436 1.00 89.31 299 ILE A C 1
ATOM 2442 O O . ILE A 1 299 ? 7.701 -10.923 -19.632 1.00 89.31 299 ILE A O 1
ATOM 2446 N N . GLU A 1 300 ? 6.891 -10.787 -21.726 1.00 86.00 300 GLU A N 1
ATOM 2447 C CA . GLU A 1 300 ? 7.879 -11.676 -22.324 1.00 86.00 300 GLU A CA 1
ATOM 2448 C C . GLU A 1 300 ? 9.132 -10.900 -22.749 1.00 86.00 300 GLU A C 1
ATOM 2450 O O . GLU A 1 300 ? 9.066 -9.858 -23.404 1.00 86.00 300 GLU A O 1
ATOM 2455 N N . PHE A 1 301 ? 10.301 -11.426 -22.381 1.00 85.88 301 PHE A N 1
ATOM 2456 C CA . PHE A 1 301 ? 11.599 -10.902 -22.798 1.00 85.88 301 PHE A CA 1
ATOM 2457 C C . PHE A 1 301 ? 12.235 -11.892 -23.777 1.00 85.88 301 PHE A C 1
ATOM 2459 O O . PHE A 1 301 ? 12.391 -13.066 -23.449 1.00 85.88 301 PHE A O 1
ATOM 2466 N N . ALA A 1 302 ? 12.614 -11.430 -24.972 1.00 78.00 302 ALA A N 1
ATOM 2467 C CA . ALA A 1 302 ? 13.142 -12.293 -26.030 1.00 78.00 302 ALA A CA 1
ATOM 2468 C C . ALA A 1 302 ? 14.430 -13.019 -25.600 1.00 78.00 302 ALA A C 1
ATOM 2470 O O . ALA A 1 302 ? 15.487 -12.402 -25.491 1.00 78.00 302 ALA A O 1
ATOM 2471 N N . ILE A 1 303 ? 14.376 -14.332 -25.389 1.00 62.62 303 ILE A N 1
ATOM 2472 C CA . ILE A 1 303 ? 15.549 -15.113 -24.991 1.00 62.62 303 ILE A CA 1
ATOM 2473 C C . ILE A 1 303 ? 16.517 -15.183 -26.178 1.00 62.62 303 ILE A C 1
ATOM 2475 O O . ILE A 1 303 ? 16.242 -15.823 -27.187 1.00 62.62 303 ILE A O 1
ATOM 2479 N N . VAL A 1 304 ? 17.683 -14.542 -26.064 1.00 62.50 304 VAL A N 1
ATOM 2480 C CA . VAL A 1 304 ? 18.790 -14.806 -26.994 1.00 62.50 304 VAL A CA 1
ATOM 2481 C C . VAL A 1 304 ? 19.397 -16.150 -26.593 1.00 62.50 304 VAL A C 1
ATOM 2483 O O . VAL A 1 304 ? 20.077 -16.230 -25.563 1.00 62.50 304 VAL A O 1
ATOM 2486 N N . GLU A 1 305 ? 19.119 -17.198 -27.366 1.00 52.78 305 GLU A N 1
ATOM 2487 C CA . GLU A 1 305 ? 19.594 -18.559 -27.099 1.00 52.78 305 GLU A CA 1
ATOM 2488 C C . GLU A 1 305 ? 21.132 -18.650 -27.007 1.00 52.78 305 GLU A C 1
ATOM 2490 O O . GLU A 1 305 ? 21.901 -17.836 -27.546 1.00 52.78 305 GLU A O 1
ATOM 2495 N N . GLU A 1 306 ? 21.590 -19.633 -26.235 1.00 52.88 306 GLU A N 1
ATOM 2496 C CA . GLU A 1 306 ? 22.993 -20.016 -26.107 1.00 52.88 306 GLU A CA 1
ATOM 2497 C C . GLU A 1 306 ? 23.295 -21.080 -27.145 1.00 52.88 306 GLU A C 1
ATOM 2499 O O . GLU A 1 306 ? 22.892 -22.224 -27.004 1.00 52.88 306 GLU A O 1
ATOM 2504 N N . GLN A 1 307 ? 24.048 -20.718 -28.178 1.00 40.25 307 GLN A N 1
ATOM 2505 C CA . GLN A 1 307 ? 24.924 -21.710 -28.781 1.00 40.25 307 GLN A CA 1
ATOM 2506 C C . GLN A 1 307 ? 26.130 -21.827 -27.849 1.00 40.25 307 GLN A C 1
ATOM 2508 O O . GLN A 1 307 ? 27.069 -21.031 -27.921 1.00 40.25 307 GLN A O 1
ATOM 2513 N N . GLU A 1 308 ? 26.041 -22.749 -26.893 1.00 41.97 308 GLU A N 1
ATOM 2514 C CA . GLU A 1 308 ? 27.208 -23.257 -26.185 1.00 41.97 308 GLU A CA 1
ATOM 2515 C C . GLU A 1 308 ? 28.090 -23.958 -27.221 1.00 41.97 308 GLU A C 1
ATOM 2517 O O . GLU A 1 308 ? 27.762 -25.022 -27.733 1.00 41.97 308 GLU A O 1
ATOM 2522 N N . THR A 1 309 ? 29.200 -23.331 -27.602 1.00 38.84 309 THR A N 1
ATOM 2523 C CA . THR A 1 309 ? 30.307 -24.077 -28.196 1.00 38.84 309 THR A CA 1
ATOM 2524 C C . THR A 1 309 ? 31.107 -24.653 -27.038 1.00 38.84 309 THR A C 1
ATOM 2526 O O . THR A 1 309 ? 31.740 -23.883 -26.311 1.00 38.84 309 THR A O 1
ATOM 2529 N N . ASP A 1 310 ? 31.039 -25.973 -26.871 1.00 36.56 310 ASP A N 1
ATOM 2530 C CA . ASP A 1 310 ? 31.800 -26.797 -25.926 1.00 36.56 310 ASP A CA 1
ATOM 2531 C C . ASP A 1 310 ? 33.293 -26.418 -25.885 1.00 36.56 310 ASP A C 1
ATOM 2533 O O . ASP A 1 310 ? 34.117 -26.951 -26.626 1.00 36.56 310 ASP A O 1
ATOM 2537 N N . ALA A 1 311 ? 33.658 -25.479 -25.013 1.00 44.28 311 ALA A N 1
ATOM 2538 C CA . ALA A 1 311 ? 35.047 -25.087 -24.762 1.00 44.28 311 ALA A CA 1
ATOM 2539 C C . ALA A 1 311 ? 35.460 -25.275 -23.290 1.00 44.28 311 ALA A C 1
ATOM 2541 O O . ALA A 1 311 ? 36.553 -24.864 -22.909 1.00 44.28 311 ALA A O 1
ATOM 2542 N N . ASP A 1 312 ? 34.621 -25.935 -22.485 1.00 41.97 312 ASP A N 1
ATOM 2543 C CA . ASP A 1 312 ? 34.892 -26.282 -21.083 1.00 41.97 312 ASP A CA 1
ATOM 2544 C C . ASP A 1 312 ? 35.289 -27.769 -20.920 1.00 41.97 312 ASP A C 1
ATOM 2546 O O . ASP A 1 312 ? 34.894 -28.442 -19.969 1.00 41.97 312 ASP A O 1
ATOM 2550 N N . ALA A 1 313 ? 36.114 -28.301 -21.831 1.00 32.78 313 ALA A N 1
ATOM 2551 C CA . ALA A 1 313 ? 36.846 -29.549 -21.599 1.00 32.78 313 ALA A CA 1
ATOM 2552 C C . ALA A 1 313 ? 38.291 -29.229 -21.160 1.00 32.78 313 ALA A C 1
ATOM 2554 O O . ALA A 1 313 ? 38.994 -28.503 -21.870 1.00 32.78 313 ALA A O 1
ATOM 2555 N N . PRO A 1 314 ? 38.780 -29.746 -20.014 1.00 36.50 314 PRO A N 1
ATOM 2556 C CA . PRO A 1 314 ? 40.162 -29.538 -19.600 1.00 36.50 314 PRO A CA 1
ATOM 2557 C C . PRO A 1 314 ? 41.106 -30.226 -20.594 1.00 36.50 314 PRO A C 1
ATOM 2559 O O . PRO A 1 314 ? 41.050 -31.440 -20.792 1.00 36.50 314 PRO A O 1
ATOM 2562 N N . LEU A 1 315 ? 41.977 -29.430 -21.220 1.00 31.97 315 LEU A N 1
ATOM 2563 C CA . LEU A 1 315 ? 43.005 -29.884 -22.154 1.00 31.97 315 LEU A CA 1
ATOM 2564 C C . LEU A 1 315 ? 43.947 -30.889 -21.462 1.00 31.97 315 LEU A C 1
ATOM 2566 O O . LEU A 1 315 ? 44.804 -30.505 -20.664 1.00 31.97 315 LEU A O 1
ATOM 2570 N N . LEU A 1 316 ? 43.830 -32.169 -21.818 1.00 32.44 316 LEU A N 1
ATOM 2571 C CA . LEU A 1 316 ? 44.952 -33.100 -21.799 1.00 32.44 316 LEU A CA 1
ATOM 2572 C C . LEU A 1 316 ? 45.494 -33.241 -23.224 1.00 32.44 316 LEU A C 1
ATOM 2574 O O . LEU A 1 316 ? 44.768 -33.301 -24.210 1.00 32.44 316 LEU A O 1
ATOM 2578 N N . THR A 1 317 ? 46.814 -33.223 -23.287 1.00 34.91 317 THR A N 1
ATOM 2579 C CA . THR A 1 317 ? 47.693 -33.169 -24.453 1.00 34.91 317 THR A CA 1
ATOM 2580 C C . THR A 1 317 ? 47.429 -34.240 -25.517 1.00 34.91 317 THR A C 1
ATOM 2582 O O . THR A 1 317 ? 47.417 -35.424 -25.191 1.00 34.91 317 THR A O 1
ATOM 2585 N N . SER A 1 318 ? 47.393 -33.859 -26.799 1.00 29.41 318 SER A N 1
ATOM 2586 C CA . SER A 1 318 ? 48.396 -34.242 -27.821 1.00 29.41 318 SER A CA 1
ATOM 2587 C C . SER A 1 318 ? 47.926 -33.940 -29.258 1.00 29.41 318 SER A C 1
ATOM 2589 O O . SER A 1 318 ? 46.822 -34.286 -29.645 1.00 29.41 318 SER A O 1
ATOM 2591 N N . GLY A 1 319 ? 48.820 -33.330 -30.047 1.00 27.59 319 GLY A N 1
ATOM 2592 C CA . GLY A 1 319 ? 49.139 -33.784 -31.407 1.00 27.59 319 GLY A CA 1
ATOM 2593 C C . GLY A 1 319 ? 48.258 -33.408 -32.613 1.00 27.59 319 GLY A C 1
ATOM 2594 O O . GLY A 1 319 ? 47.277 -34.077 -32.892 1.00 27.59 319 GLY A O 1
ATOM 2595 N N . VAL A 1 320 ? 48.831 -32.517 -33.439 1.00 29.20 320 VAL A N 1
ATOM 2596 C CA . VAL A 1 320 ? 48.911 -32.567 -34.924 1.00 29.20 320 VAL A CA 1
ATOM 2597 C C . VAL A 1 320 ? 47.796 -31.911 -35.776 1.00 29.20 320 VAL A C 1
ATOM 2599 O O . VAL A 1 320 ? 46.697 -32.422 -35.924 1.00 29.20 320 VAL A O 1
ATOM 2602 N N . GLU A 1 321 ? 48.207 -30.775 -36.368 1.00 27.59 321 GLU A N 1
ATOM 2603 C CA . GLU A 1 321 ? 47.995 -30.204 -37.722 1.00 27.59 321 GLU A CA 1
ATOM 2604 C C . GLU A 1 321 ? 46.638 -30.270 -38.458 1.00 27.59 321 GLU A C 1
ATOM 2606 O O . GLU A 1 321 ? 46.100 -31.338 -38.720 1.00 27.59 321 GLU A O 1
ATOM 2611 N N . GLY A 1 322 ? 46.212 -29.110 -39.004 1.00 25.75 322 GLY A N 1
ATOM 2612 C CA . GLY A 1 322 ? 45.402 -29.090 -40.235 1.00 25.75 322 GLY A CA 1
ATOM 2613 C C . GLY A 1 322 ? 44.463 -27.897 -40.509 1.00 25.75 322 GLY A C 1
ATOM 2614 O O . GLY A 1 322 ? 43.260 -28.047 -40.394 1.00 25.75 322 GLY A O 1
ATOM 2615 N N . VAL A 1 323 ? 45.006 -26.760 -40.973 1.00 26.25 323 VAL A N 1
ATOM 2616 C CA . VAL A 1 323 ? 44.553 -25.981 -42.163 1.00 26.25 323 VAL A CA 1
ATOM 2617 C C . VAL A 1 323 ? 43.109 -25.384 -42.254 1.00 26.25 323 VAL A C 1
ATOM 2619 O O . VAL A 1 323 ? 42.130 -26.068 -42.509 1.00 26.25 323 VAL A O 1
ATOM 2622 N N . SER A 1 324 ? 43.090 -24.036 -42.290 1.00 26.44 324 SER A N 1
ATOM 2623 C CA . SER A 1 324 ? 42.291 -23.079 -43.115 1.00 26.44 324 SER A CA 1
ATOM 2624 C C . SER A 1 324 ? 40.827 -22.660 -42.836 1.00 26.44 324 SER A C 1
ATOM 2626 O O . SER A 1 324 ? 39.875 -23.370 -43.117 1.00 26.44 324 SER A O 1
ATOM 2628 N N . ARG A 1 325 ? 40.711 -21.358 -42.492 1.00 24.98 325 ARG A N 1
ATOM 2629 C CA . ARG A 1 325 ? 39.877 -20.259 -43.066 1.00 24.98 325 ARG A CA 1
ATOM 2630 C C . ARG A 1 325 ? 38.490 -20.570 -43.671 1.00 24.98 325 ARG A C 1
ATOM 2632 O O . ARG A 1 325 ? 38.432 -21.110 -44.765 1.00 24.98 325 ARG A O 1
ATOM 2639 N N . SER A 1 326 ? 37.465 -19.859 -43.172 1.00 26.69 326 SER A N 1
ATOM 2640 C CA . SER A 1 326 ? 36.835 -18.725 -43.895 1.00 26.69 326 SER A CA 1
ATOM 2641 C C . SER A 1 326 ? 35.782 -17.978 -43.059 1.00 26.69 326 SER A C 1
ATOM 2643 O O . SER A 1 326 ? 34.993 -18.579 -42.340 1.00 26.69 326 SER A O 1
ATOM 2645 N N . ASN A 1 327 ? 35.801 -16.649 -43.194 1.00 25.80 327 ASN A N 1
ATOM 2646 C CA . ASN A 1 327 ? 34.868 -15.666 -42.638 1.00 25.80 327 ASN A CA 1
ATOM 2647 C C . ASN A 1 327 ? 33.444 -15.832 -43.193 1.00 25.80 327 ASN A C 1
ATOM 2649 O O . ASN A 1 327 ? 33.304 -16.231 -44.345 1.00 25.80 327 ASN A O 1
ATOM 2653 N N . ASN A 1 328 ? 32.429 -15.360 -42.458 1.00 27.23 328 ASN A N 1
ATOM 2654 C CA . ASN A 1 328 ? 31.482 -14.383 -43.009 1.00 27.23 328 ASN A CA 1
ATOM 2655 C C . ASN A 1 328 ? 30.669 -13.652 -41.933 1.00 27.23 328 ASN A C 1
ATOM 2657 O O . ASN A 1 328 ? 30.319 -14.187 -40.886 1.00 27.23 328 ASN A O 1
ATOM 2661 N N . LEU A 1 329 ? 30.426 -12.384 -42.247 1.00 26.25 329 LEU A N 1
ATOM 2662 C CA . LEU A 1 329 ? 29.779 -11.335 -41.479 1.00 26.25 329 LEU A CA 1
ATOM 2663 C C . LEU A 1 329 ? 28.541 -10.905 -42.286 1.00 26.25 329 LEU A C 1
ATOM 2665 O O . LEU A 1 329 ? 28.694 -10.565 -43.456 1.00 26.25 329 LEU A O 1
ATOM 2669 N N . SER A 1 330 ? 27.353 -10.878 -41.684 1.00 25.00 330 SER A N 1
ATOM 2670 C CA . SER A 1 330 ? 26.163 -10.163 -42.192 1.00 25.00 330 SER A CA 1
ATOM 2671 C C . SER A 1 330 ? 25.136 -10.100 -41.051 1.00 25.00 330 SER A C 1
ATOM 2673 O O . SER A 1 330 ? 24.692 -11.137 -40.576 1.00 25.00 330 SER A O 1
ATOM 2675 N N . SER A 1 331 ? 24.972 -8.978 -40.347 1.00 26.67 331 SER A N 1
ATOM 2676 C CA . SER A 1 331 ? 24.196 -7.775 -40.699 1.00 26.67 331 SER A CA 1
ATOM 2677 C C . SER A 1 331 ? 22.676 -7.931 -40.533 1.00 26.67 331 SER A C 1
ATOM 2679 O O . SER A 1 331 ? 22.033 -8.556 -41.364 1.00 26.67 331 SER A O 1
ATOM 2681 N N . GLY A 1 332 ? 22.151 -7.227 -39.519 1.00 24.53 332 GLY A N 1
ATOM 2682 C CA . GLY A 1 332 ? 20.880 -6.491 -39.540 1.00 24.53 332 GLY A CA 1
ATOM 2683 C C . GLY A 1 332 ? 19.584 -7.272 -39.331 1.00 24.53 332 GLY A C 1
ATOM 2684 O O . GLY A 1 332 ? 19.227 -8.071 -40.178 1.00 24.53 332 GLY A O 1
ATOM 2685 N N . SER A 1 333 ? 18.820 -6.910 -38.291 1.00 26.30 333 SER A N 1
ATOM 2686 C CA . SER A 1 333 ? 17.467 -6.337 -38.449 1.00 26.30 333 SER A CA 1
ATOM 2687 C C . SER A 1 333 ? 16.762 -6.100 -37.105 1.00 26.30 333 SER A C 1
ATOM 2689 O O . SER A 1 333 ? 17.003 -6.796 -36.122 1.00 26.30 333 SER A O 1
ATOM 2691 N N . ASN A 1 334 ? 15.904 -5.075 -37.112 1.00 33.28 334 ASN A N 1
ATOM 2692 C CA . ASN A 1 334 ? 14.896 -4.716 -36.113 1.00 33.28 334 ASN A CA 1
ATOM 2693 C C . ASN A 1 334 ? 14.103 -5.924 -35.595 1.00 33.28 334 ASN A C 1
ATOM 2695 O O . ASN A 1 334 ? 13.831 -6.847 -36.359 1.00 33.28 334 ASN A O 1
ATOM 2699 N N . VAL A 1 335 ? 13.649 -5.857 -34.342 1.00 29.73 335 VAL A N 1
ATOM 2700 C CA . VAL A 1 335 ? 12.603 -6.751 -33.834 1.00 29.73 335 VAL A CA 1
ATOM 2701 C C . VAL A 1 335 ? 11.429 -5.902 -33.362 1.00 29.73 335 VAL A C 1
ATOM 2703 O O . VAL A 1 335 ? 11.494 -5.246 -32.322 1.00 29.73 335 VAL A O 1
ATOM 2706 N N . ASP A 1 336 ? 10.385 -5.913 -34.188 1.00 25.86 336 ASP A N 1
ATOM 2707 C CA . ASP A 1 336 ? 9.011 -5.594 -33.821 1.00 25.86 336 ASP A CA 1
ATOM 2708 C C . ASP A 1 336 ? 8.487 -6.659 -32.846 1.00 25.86 336 ASP A C 1
ATOM 2710 O O . ASP A 1 336 ? 8.758 -7.853 -32.995 1.00 25.86 336 ASP A O 1
ATOM 2714 N N . ILE A 1 337 ? 7.740 -6.223 -31.832 1.00 29.62 337 ILE A N 1
ATOM 2715 C CA . ILE A 1 337 ? 7.098 -7.105 -30.855 1.00 29.62 337 ILE A CA 1
ATOM 2716 C C . ILE A 1 337 ? 5.807 -7.632 -31.485 1.00 29.62 337 ILE A C 1
ATOM 2718 O O . ILE A 1 337 ? 4.837 -6.887 -31.620 1.00 29.62 337 ILE A O 1
ATOM 2722 N N . ASN A 1 338 ? 5.795 -8.912 -31.856 1.00 28.89 338 ASN A N 1
ATOM 2723 C CA . ASN A 1 338 ? 4.575 -9.630 -32.213 1.00 28.89 338 ASN A CA 1
ATOM 2724 C C . ASN A 1 338 ? 3.975 -10.291 -30.971 1.00 28.89 338 ASN A C 1
ATOM 2726 O O . ASN A 1 338 ? 4.644 -11.048 -30.272 1.00 28.89 338 ASN A O 1
ATOM 2730 N N . ILE A 1 339 ? 2.693 -10.012 -30.744 1.00 32.16 339 ILE A N 1
ATOM 2731 C CA . ILE A 1 339 ? 1.819 -10.721 -29.811 1.00 32.16 339 ILE A CA 1
ATOM 2732 C C . ILE A 1 339 ? 1.360 -11.991 -30.527 1.00 32.16 339 ILE A C 1
ATOM 2734 O O . ILE A 1 339 ? 0.730 -11.898 -31.582 1.00 32.16 339 ILE A O 1
ATOM 2738 N N . VAL A 1 340 ? 1.681 -13.162 -29.977 1.00 31.38 340 VAL A N 1
ATOM 2739 C CA . VAL A 1 340 ? 1.169 -14.442 -30.475 1.00 31.38 340 VAL A CA 1
ATOM 2740 C C . VAL A 1 340 ? 0.194 -15.014 -29.454 1.00 31.38 340 VAL A C 1
ATOM 2742 O O . VAL A 1 340 ? 0.543 -15.321 -28.319 1.00 31.38 340 VAL A O 1
ATOM 2745 N N . ASP A 1 341 ? -1.047 -15.107 -29.910 1.00 30.73 341 ASP A N 1
ATOM 2746 C CA . ASP A 1 341 ? -2.119 -15.941 -29.387 1.00 30.73 341 ASP A CA 1
ATOM 2747 C C . ASP A 1 341 ? -1.803 -17.423 -29.671 1.00 30.73 341 ASP A C 1
ATOM 2749 O O . ASP A 1 341 ? -1.233 -17.710 -30.724 1.00 30.73 341 ASP A O 1
ATOM 2753 N N . LEU A 1 342 ? -2.166 -18.334 -28.756 1.00 30.64 342 LEU A N 1
ATOM 2754 C CA . LEU A 1 342 ? -2.764 -19.656 -29.033 1.00 30.64 342 LEU A CA 1
ATOM 2755 C C . LEU A 1 342 ? -2.742 -20.591 -27.806 1.00 30.64 342 LEU A C 1
ATOM 2757 O O . LEU A 1 342 ? -1.709 -21.025 -27.300 1.00 30.64 342 LEU A O 1
ATOM 2761 N N . SER A 1 343 ? -3.959 -20.945 -27.397 1.00 25.22 343 SER A N 1
ATOM 2762 C CA . SER A 1 343 ? -4.454 -22.282 -27.041 1.00 25.22 343 SER A CA 1
ATOM 2763 C C . SER A 1 343 ? -3.478 -23.481 -26.977 1.00 25.22 343 SER A C 1
ATOM 2765 O O . SER A 1 343 ? -2.970 -23.934 -27.998 1.00 25.22 343 SER A O 1
ATOM 2767 N N . GLY A 1 344 ? -3.447 -24.119 -25.797 1.00 25.53 344 GLY A N 1
ATOM 2768 C CA . GLY A 1 344 ? -3.660 -25.565 -25.595 1.00 25.53 344 GLY A CA 1
ATOM 2769 C C . GLY A 1 344 ? -2.537 -26.563 -25.923 1.00 25.53 344 GLY A C 1
ATOM 2770 O O . GLY A 1 344 ? -2.349 -26.917 -27.076 1.00 25.53 344 GLY A O 1
ATOM 2771 N N . GLN A 1 345 ? -1.940 -27.184 -24.897 1.00 26.84 345 GLN A N 1
ATOM 2772 C CA . GLN A 1 345 ? -2.192 -28.580 -24.467 1.00 26.84 345 GLN A CA 1
ATOM 2773 C C . GLN A 1 345 ? -1.158 -29.051 -23.426 1.00 26.84 345 GLN A C 1
ATOM 2775 O O . GLN A 1 345 ? -0.020 -28.600 -23.376 1.00 26.84 345 GLN A O 1
ATOM 2780 N N . ILE A 1 346 ? -1.623 -29.951 -22.560 1.00 27.58 346 ILE A N 1
ATOM 2781 C CA . ILE A 1 346 ? -1.031 -30.416 -21.301 1.00 27.58 346 ILE A CA 1
ATOM 2782 C C . ILE A 1 346 ? -0.325 -31.765 -21.504 1.00 27.58 346 ILE A C 1
ATOM 2784 O O . ILE A 1 346 ? -0.900 -32.646 -22.137 1.00 27.58 346 ILE A O 1
ATOM 2788 N N . ALA A 1 347 ? 0.815 -31.984 -20.835 1.00 26.28 347 ALA A N 1
ATOM 2789 C CA . ALA A 1 347 ? 1.150 -33.278 -20.217 1.00 26.28 347 ALA A CA 1
ATOM 2790 C C . ALA A 1 347 ? 2.166 -33.107 -19.056 1.00 26.28 347 ALA A C 1
ATOM 2792 O O . ALA A 1 347 ? 2.994 -32.199 -19.127 1.00 26.28 347 ALA A O 1
ATOM 2793 N N . PRO A 1 348 ? 2.114 -33.934 -17.986 1.00 28.75 348 PRO A N 1
ATOM 2794 C CA . PRO A 1 348 ? 2.752 -33.644 -16.699 1.00 28.75 348 PRO A CA 1
ATOM 2795 C C . PRO A 1 348 ? 3.977 -34.530 -16.397 1.00 28.75 348 PRO A C 1
ATOM 2797 O O . PRO A 1 348 ? 4.038 -35.687 -16.810 1.00 28.75 348 PRO A O 1
ATOM 2800 N N . SER A 1 349 ? 4.903 -34.039 -15.567 1.00 25.64 349 SER A N 1
ATOM 2801 C CA . SER A 1 349 ? 5.942 -34.874 -14.945 1.00 25.64 349 SER A CA 1
ATOM 2802 C C . SER A 1 349 ? 6.129 -34.539 -13.463 1.00 25.64 349 SER A C 1
ATOM 2804 O O . SER A 1 349 ? 6.563 -33.447 -13.104 1.00 25.64 349 SER A O 1
ATOM 2806 N N . ASN A 1 350 ? 5.803 -35.520 -12.621 1.00 26.31 350 ASN A N 1
ATOM 2807 C CA . ASN A 1 350 ? 6.066 -35.576 -11.183 1.00 26.31 350 ASN A CA 1
ATOM 2808 C C . ASN A 1 350 ? 7.552 -35.839 -10.899 1.00 26.31 350 ASN A C 1
ATOM 2810 O O . ASN A 1 350 ? 8.135 -36.702 -11.548 1.00 26.31 350 ASN A O 1
ATOM 2814 N N . SER A 1 351 ? 8.114 -35.224 -9.852 1.00 26.42 351 SER A N 1
ATOM 2815 C CA . SER A 1 351 ? 8.923 -35.911 -8.819 1.00 26.42 351 SER A CA 1
ATOM 2816 C C . SER A 1 351 ? 9.326 -34.939 -7.682 1.00 26.42 351 SER A C 1
ATOM 2818 O O . SER A 1 351 ? 9.284 -33.726 -7.886 1.00 26.42 351 SER A O 1
ATOM 2820 N N . PRO A 1 352 ? 9.630 -35.444 -6.467 1.00 27.00 352 PRO A N 1
ATOM 2821 C CA . PRO A 1 352 ? 9.615 -34.676 -5.220 1.00 27.00 352 PRO A CA 1
ATOM 2822 C C . PRO A 1 352 ? 10.996 -34.125 -4.830 1.00 27.00 352 PRO A C 1
ATOM 2824 O O . PRO A 1 352 ? 12.017 -34.762 -5.081 1.00 27.00 352 PRO A O 1
ATOM 2827 N N . ILE A 1 353 ? 11.024 -32.973 -4.151 1.00 28.67 353 ILE A N 1
ATOM 2828 C CA . ILE A 1 353 ? 12.249 -32.356 -3.620 1.00 28.67 353 ILE A CA 1
ATOM 2829 C C . ILE A 1 353 ? 12.245 -32.425 -2.091 1.00 28.67 353 ILE A C 1
ATOM 2831 O O . ILE A 1 353 ? 11.348 -31.919 -1.420 1.00 28.67 353 ILE A O 1
ATOM 2835 N N . THR A 1 354 ? 13.284 -33.065 -1.567 1.00 28.41 354 THR A N 1
ATOM 2836 C CA . THR A 1 354 ? 13.642 -33.204 -0.154 1.00 28.41 354 THR A CA 1
ATOM 2837 C C . THR A 1 354 ? 14.439 -31.980 0.312 1.00 28.41 354 THR A C 1
ATOM 2839 O O . THR A 1 354 ? 15.357 -31.532 -0.372 1.00 28.41 354 THR A O 1
ATOM 2842 N N . HIS A 1 355 ? 14.110 -31.459 1.495 1.00 27.50 355 HIS A N 1
ATOM 2843 C CA . HIS A 1 355 ? 14.804 -30.354 2.161 1.00 27.50 355 HIS A CA 1
ATOM 2844 C C . HIS A 1 355 ? 16.146 -30.795 2.772 1.00 27.50 355 HIS A C 1
ATOM 2846 O O . HIS A 1 355 ? 16.191 -31.791 3.492 1.00 27.50 355 HIS A O 1
ATOM 2852 N N . GLN A 1 356 ? 17.209 -30.009 2.571 1.00 28.72 356 GLN A N 1
ATOM 2853 C CA . GLN A 1 356 ? 18.399 -30.000 3.430 1.00 28.72 356 GLN A CA 1
ATOM 2854 C C . GLN A 1 356 ? 18.868 -28.558 3.669 1.00 28.72 356 GLN A C 1
ATOM 2856 O O . GLN A 1 356 ? 19.219 -27.836 2.737 1.00 28.72 356 GLN A O 1
ATOM 2861 N N . GLU A 1 357 ? 18.841 -28.157 4.940 1.00 27.64 357 GLU A N 1
ATOM 2862 C CA . GLU A 1 357 ? 19.337 -26.888 5.475 1.00 27.64 357 GLU A CA 1
ATOM 2863 C C . GLU A 1 357 ? 20.855 -26.955 5.705 1.00 27.64 357 GLU A C 1
ATOM 2865 O O . GLU A 1 357 ? 21.370 -27.926 6.263 1.00 27.64 357 GLU A O 1
ATOM 2870 N N . ALA A 1 358 ? 21.575 -25.905 5.306 1.00 27.50 358 ALA A N 1
ATOM 2871 C CA . ALA A 1 358 ? 23.003 -25.740 5.558 1.00 27.50 358 ALA A CA 1
ATOM 2872 C C . ALA A 1 358 ? 23.237 -24.738 6.702 1.00 27.50 358 ALA A C 1
ATOM 2874 O O . ALA A 1 358 ? 22.830 -23.579 6.623 1.00 27.50 358 ALA A O 1
ATOM 2875 N N . ASN A 1 359 ? 23.921 -25.201 7.751 1.00 29.81 359 ASN A N 1
ATOM 2876 C CA . ASN A 1 359 ? 24.351 -24.423 8.914 1.00 29.81 359 ASN A CA 1
ATOM 2877 C C . ASN A 1 359 ? 25.708 -23.733 8.678 1.00 29.81 359 ASN A C 1
ATOM 2879 O O . ASN A 1 359 ? 26.641 -24.328 8.140 1.00 29.81 359 ASN A O 1
ATOM 2883 N N . VAL A 1 360 ? 25.818 -22.490 9.154 1.00 29.39 360 VAL A N 1
ATOM 2884 C CA . VAL A 1 360 ? 27.019 -21.634 9.140 1.00 29.39 360 VAL A CA 1
ATOM 2885 C C . VAL A 1 360 ? 27.774 -21.771 10.477 1.00 29.39 360 VAL A C 1
ATOM 2887 O O . VAL A 1 360 ? 27.126 -21.703 11.521 1.00 29.39 360 VAL A O 1
ATOM 2890 N N . PRO A 1 361 ? 29.116 -21.922 10.507 1.00 32.28 361 PRO A N 1
ATOM 2891 C CA . PRO A 1 361 ? 29.867 -22.023 11.757 1.00 32.28 361 PRO A CA 1
ATOM 2892 C C . PRO A 1 361 ? 30.382 -20.665 12.266 1.00 32.28 361 PRO A C 1
ATOM 2894 O O . PRO A 1 361 ? 30.962 -19.870 11.525 1.00 32.28 361 PRO A O 1
ATOM 2897 N N . THR A 1 362 ? 30.222 -20.434 13.570 1.00 29.98 362 THR A N 1
ATOM 2898 C CA . THR A 1 362 ? 30.803 -19.321 14.337 1.00 29.98 362 THR A CA 1
ATOM 2899 C C . THR A 1 362 ? 32.118 -19.730 15.010 1.00 29.98 362 THR A C 1
ATOM 2901 O O . THR A 1 362 ? 32.187 -20.774 15.655 1.00 29.98 362 THR A O 1
ATOM 2904 N N . ASN A 1 363 ? 33.140 -18.878 14.896 1.00 30.25 363 ASN A N 1
ATOM 2905 C CA . ASN A 1 363 ? 34.458 -19.022 15.524 1.00 30.25 363 ASN A CA 1
ATOM 2906 C C . ASN A 1 363 ? 34.435 -18.670 17.024 1.00 30.25 363 ASN A C 1
ATOM 2908 O O . ASN A 1 363 ? 34.014 -17.574 17.392 1.00 30.25 363 ASN A O 1
ATOM 2912 N N . THR A 1 364 ? 35.004 -19.539 17.866 1.00 32.91 364 THR A N 1
ATOM 2913 C CA . THR A 1 364 ? 35.300 -19.276 19.287 1.00 32.91 364 THR A CA 1
ATOM 2914 C C . THR A 1 364 ? 36.767 -19.591 19.599 1.00 32.91 364 THR A C 1
ATOM 2916 O O . THR A 1 364 ? 37.317 -20.589 19.143 1.00 32.91 364 THR A O 1
ATOM 2919 N N . ILE A 1 365 ? 37.402 -18.707 20.372 1.00 35.38 365 ILE A N 1
ATOM 2920 C CA . ILE A 1 365 ? 38.825 -18.724 20.761 1.00 35.38 365 ILE A CA 1
ATOM 2921 C C . ILE A 1 365 ? 39.037 -19.663 21.981 1.00 35.38 365 ILE A C 1
ATOM 2923 O O . ILE A 1 365 ? 38.150 -19.709 22.835 1.00 35.38 365 ILE A O 1
ATOM 2927 N N . PRO A 1 366 ? 40.165 -20.403 22.122 1.00 41.53 366 PRO A N 1
ATOM 2928 C CA . PRO A 1 366 ? 40.303 -21.466 23.132 1.00 41.53 366 PRO A CA 1
ATOM 2929 C C . PRO A 1 366 ? 40.698 -21.004 24.552 1.00 41.53 366 PRO A C 1
ATOM 2931 O O . PRO A 1 366 ? 41.566 -20.156 24.744 1.00 41.53 366 PRO A O 1
ATOM 2934 N N . ASN A 1 367 ? 40.117 -21.682 25.547 1.00 48.03 367 ASN A N 1
ATOM 2935 C CA . ASN A 1 367 ? 40.205 -21.487 27.006 1.00 48.03 367 ASN A CA 1
ATOM 2936 C C . ASN A 1 367 ? 41.519 -21.946 27.706 1.00 48.03 367 ASN A C 1
ATOM 2938 O O . ASN A 1 367 ? 41.514 -22.180 28.912 1.00 48.03 367 ASN A O 1
ATOM 2942 N N . ASP A 1 368 ? 42.659 -22.069 27.019 1.00 50.50 368 ASP A N 1
ATOM 2943 C CA . ASP A 1 368 ? 43.845 -22.775 27.570 1.00 50.50 368 ASP A CA 1
ATOM 2944 C C . ASP A 1 368 ? 44.759 -21.921 28.493 1.00 50.50 368 ASP A C 1
ATOM 2946 O O . ASP A 1 368 ? 45.565 -22.436 29.270 1.00 50.50 368 ASP A O 1
ATOM 2950 N N . PHE A 1 369 ? 44.632 -20.588 28.487 1.00 51.81 369 PHE A N 1
ATOM 2951 C CA . PHE A 1 369 ? 45.528 -19.724 29.277 1.00 51.81 369 PHE A CA 1
ATOM 2952 C C . PHE A 1 369 ? 45.123 -19.607 30.759 1.00 51.81 369 PHE A C 1
ATOM 2954 O O . PHE A 1 369 ? 45.976 -19.617 31.652 1.00 51.81 369 PHE A O 1
ATOM 2961 N N . ASN A 1 370 ? 43.818 -19.573 31.045 1.00 53.72 370 ASN A N 1
ATOM 2962 C CA . ASN A 1 370 ? 43.308 -19.425 32.414 1.00 53.72 370 ASN A CA 1
ATOM 2963 C C . ASN A 1 370 ? 43.522 -20.690 33.266 1.00 53.72 370 ASN A C 1
ATOM 2965 O O . ASN A 1 370 ? 43.700 -20.598 34.482 1.00 53.72 370 ASN A O 1
ATOM 2969 N N . GLU A 1 371 ? 43.597 -21.869 32.642 1.00 55.97 371 GLU A N 1
ATOM 2970 C CA . GLU A 1 371 ? 43.868 -23.120 33.359 1.00 55.97 371 GLU A CA 1
ATOM 2971 C C . GLU A 1 371 ? 45.337 -23.228 33.814 1.00 55.97 371 GLU A C 1
ATOM 2973 O O . GLU A 1 371 ? 45.639 -23.788 34.874 1.00 55.97 371 GLU A O 1
ATOM 2978 N N . ARG A 1 372 ? 46.271 -22.637 33.057 1.00 61.84 372 ARG A N 1
ATOM 2979 C CA . ARG A 1 372 ? 47.702 -22.622 33.400 1.00 61.84 372 ARG A CA 1
ATOM 2980 C C . ARG A 1 372 ? 48.032 -21.643 34.528 1.00 61.84 372 ARG A C 1
ATOM 2982 O O . ARG A 1 372 ? 48.848 -21.982 35.387 1.00 61.84 372 ARG A O 1
ATOM 2989 N N . LEU A 1 373 ? 47.361 -20.489 34.588 1.00 55.09 373 LEU A N 1
ATOM 2990 C CA . LEU A 1 373 ? 47.534 -19.522 35.683 1.00 55.09 373 LEU A CA 1
ATOM 2991 C C . LEU A 1 373 ? 47.075 -20.104 37.034 1.00 55.09 373 LEU A C 1
ATOM 2993 O O . LEU A 1 373 ? 47.784 -20.002 38.035 1.00 55.09 373 LEU A O 1
ATOM 2997 N N . SER A 1 374 ? 45.950 -20.828 37.030 1.00 61.47 374 SER A N 1
ATOM 2998 C CA . SER A 1 374 ? 45.402 -21.515 38.210 1.00 61.47 374 SER A CA 1
ATOM 2999 C C . SER A 1 374 ? 46.357 -22.567 38.800 1.00 61.47 374 SER A C 1
ATOM 3001 O O . SER A 1 374 ? 46.455 -22.729 40.022 1.00 61.47 374 SER A O 1
ATOM 3003 N N . LYS A 1 375 ? 47.107 -23.278 37.945 1.00 67.12 375 LYS A N 1
ATOM 3004 C CA . LYS A 1 375 ? 48.098 -24.276 38.382 1.00 67.12 375 LYS A CA 1
ATOM 3005 C C . LYS A 1 375 ? 49.349 -23.626 38.987 1.00 67.12 375 LYS A C 1
ATOM 3007 O O . LYS A 1 375 ? 49.924 -24.187 39.921 1.00 67.12 375 LYS A O 1
ATOM 3012 N N . LEU A 1 376 ? 49.736 -22.432 38.530 1.00 60.56 376 LEU A N 1
ATOM 3013 C CA . LEU A 1 376 ? 50.910 -21.727 39.051 1.00 60.56 376 LEU A CA 1
ATOM 3014 C C . LEU A 1 376 ? 50.656 -21.128 40.446 1.00 60.56 376 LEU A C 1
ATOM 3016 O O . LEU A 1 376 ? 51.503 -21.265 41.333 1.00 60.56 376 LEU A O 1
ATOM 3020 N N . GLU A 1 377 ? 49.464 -20.570 40.683 1.00 65.31 377 GLU A N 1
ATOM 3021 C CA . GLU A 1 377 ? 49.067 -20.028 41.995 1.00 65.31 377 GLU A CA 1
ATOM 3022 C C . GLU A 1 377 ? 48.977 -21.120 43.069 1.00 65.31 377 GLU A C 1
ATOM 3024 O O . GLU A 1 377 ? 49.420 -20.924 44.204 1.00 65.31 377 GLU A O 1
ATOM 3029 N N . LYS A 1 378 ? 48.516 -22.322 42.698 1.00 60.25 378 LYS A N 1
ATOM 3030 C CA . LYS A 1 378 ? 48.516 -23.483 43.602 1.00 60.25 378 LYS A CA 1
ATOM 3031 C C . LYS A 1 378 ? 49.922 -23.986 43.935 1.00 60.25 378 LYS A C 1
ATOM 3033 O O . LYS A 1 378 ? 50.128 -24.480 45.041 1.00 60.25 378 LYS A O 1
ATOM 3038 N N . SER A 1 379 ? 50.900 -23.827 43.039 1.00 59.47 379 SER A N 1
ATOM 3039 C CA . SER A 1 379 ? 52.279 -24.262 43.312 1.00 59.47 379 SER A CA 1
ATOM 3040 C C . SER A 1 379 ? 53.037 -23.313 44.254 1.00 59.47 379 SER A C 1
ATOM 3042 O O . SER A 1 379 ? 53.860 -23.764 45.050 1.00 59.47 379 SER A O 1
ATOM 3044 N N . MET A 1 380 ? 52.710 -22.012 44.246 1.00 59.03 380 MET A N 1
ATOM 3045 C CA . MET A 1 380 ? 53.303 -21.033 45.169 1.00 59.03 380 MET A CA 1
ATOM 3046 C C . MET A 1 380 ? 52.695 -21.065 46.580 1.00 59.03 380 MET A C 1
ATOM 3048 O O . MET A 1 380 ? 53.345 -20.638 47.533 1.00 59.03 380 MET A O 1
ATOM 3052 N N . ALA A 1 381 ? 51.488 -21.611 46.757 1.00 52.03 381 ALA A N 1
ATOM 3053 C CA . ALA A 1 381 ? 50.862 -21.727 48.077 1.00 52.03 381 ALA A CA 1
ATOM 3054 C C . ALA A 1 381 ? 51.458 -22.850 48.958 1.00 52.03 381 ALA A C 1
ATOM 3056 O O . ALA A 1 381 ? 51.271 -22.840 50.174 1.00 52.03 381 ALA A O 1
ATOM 3057 N N . LEU A 1 382 ? 52.214 -23.792 48.377 1.00 52.06 382 LEU A N 1
ATOM 3058 C CA . LEU A 1 382 ? 52.749 -24.976 49.069 1.00 52.06 382 LEU A CA 1
ATOM 3059 C C . LEU A 1 382 ? 54.170 -24.817 49.643 1.00 52.06 382 LEU A C 1
ATOM 3061 O O . LEU A 1 382 ? 54.672 -25.732 50.287 1.00 52.06 382 LEU A O 1
ATOM 3065 N N . THR A 1 383 ? 54.809 -23.651 49.510 1.00 54.09 383 THR A N 1
ATOM 3066 C CA . THR A 1 383 ? 56.158 -23.379 50.060 1.00 54.09 383 THR A CA 1
ATOM 3067 C C . THR A 1 383 ? 56.159 -22.455 51.285 1.00 54.09 383 THR A C 1
ATOM 3069 O O . THR A 1 383 ? 57.153 -21.796 51.588 1.00 54.09 383 THR A O 1
ATOM 3072 N N . LYS A 1 384 ? 55.062 -22.450 52.057 1.00 52.75 384 LYS A N 1
ATOM 3073 C CA . LYS A 1 384 ? 54.952 -21.790 53.376 1.00 52.75 384 LYS A CA 1
ATOM 3074 C C . LYS A 1 384 ? 54.983 -22.765 54.568 1.00 52.75 384 LYS A C 1
ATOM 3076 O O . LYS A 1 384 ? 54.421 -22.469 55.616 1.00 52.75 384 LYS A O 1
ATOM 3081 N N . SER A 1 385 ? 55.685 -23.898 54.467 1.00 48.09 385 SER A N 1
ATOM 3082 C CA . SER A 1 385 ? 56.078 -24.685 55.649 1.00 48.09 385 SER A CA 1
ATOM 3083 C C . SER A 1 385 ? 57.555 -24.445 55.963 1.00 48.09 385 SER A C 1
ATOM 3085 O O . SER A 1 385 ? 58.442 -24.797 55.186 1.00 48.09 385 SER A O 1
ATOM 3087 N N . GLY A 1 386 ? 57.810 -23.785 57.091 1.00 53.59 386 GLY A N 1
ATOM 3088 C CA . GLY A 1 386 ? 59.126 -23.307 57.488 1.00 53.59 386 GLY A CA 1
ATOM 3089 C C . GLY A 1 386 ? 60.176 -24.406 57.647 1.00 53.59 386 GLY A C 1
ATOM 3090 O O . GLY A 1 386 ? 59.978 -25.366 58.383 1.00 53.59 386 GLY A O 1
ATOM 3091 N N . LYS A 1 387 ? 61.317 -24.195 56.985 1.00 53.44 387 LYS A N 1
ATOM 3092 C CA . LYS A 1 387 ? 62.694 -24.490 57.424 1.00 53.44 387 LYS A CA 1
ATOM 3093 C C . LYS A 1 387 ? 63.608 -24.297 56.215 1.00 53.44 387 LYS A C 1
ATOM 3095 O O . LYS A 1 387 ? 63.814 -25.242 55.478 1.00 53.44 387 LYS A O 1
ATOM 3100 N N . LEU A 1 388 ? 64.151 -23.095 56.000 1.00 48.34 388 LEU A N 1
ATOM 3101 C CA . LEU A 1 388 ? 65.398 -22.909 55.233 1.00 48.34 388 LEU A CA 1
ATOM 3102 C C . LEU A 1 388 ? 65.900 -21.454 55.361 1.00 48.34 388 LEU A C 1
ATOM 3104 O O . LEU A 1 388 ? 65.739 -20.636 54.463 1.00 48.34 388 LEU A O 1
ATOM 3108 N N . ASN A 1 389 ? 66.504 -21.103 56.501 1.00 50.91 389 ASN A N 1
ATOM 3109 C CA . ASN A 1 389 ? 67.023 -19.745 56.747 1.00 50.91 389 ASN A CA 1
ATOM 3110 C C . ASN A 1 389 ? 68.559 -19.658 56.835 1.00 50.91 389 ASN A C 1
ATOM 3112 O O . ASN A 1 389 ? 69.082 -18.726 57.433 1.00 50.91 389 ASN A O 1
ATOM 3116 N N . LYS A 1 390 ? 69.309 -20.587 56.223 1.00 51.75 390 LYS A N 1
ATOM 3117 C CA . LYS A 1 390 ? 70.790 -20.524 56.226 1.00 51.75 390 LYS A CA 1
ATOM 3118 C C . LYS A 1 390 ? 71.492 -20.477 54.864 1.00 51.75 390 LYS A C 1
ATOM 3120 O O . LYS A 1 390 ? 72.693 -20.254 54.842 1.00 51.75 390 LYS A O 1
ATOM 3125 N N . CYS A 1 391 ? 70.777 -20.548 53.738 1.00 52.88 391 CYS A N 1
ATOM 3126 C CA . CYS A 1 391 ? 71.392 -20.446 52.398 1.00 52.88 391 CYS A CA 1
ATOM 3127 C C . CYS A 1 391 ? 71.133 -19.113 51.671 1.00 52.88 391 CYS A C 1
ATOM 3129 O O . CYS A 1 391 ? 71.483 -18.970 50.503 1.00 52.88 391 CYS A O 1
ATOM 3131 N N . ARG A 1 392 ? 70.531 -18.117 52.335 1.00 52.16 392 ARG A N 1
ATOM 3132 C CA . ARG A 1 392 ? 70.121 -16.864 51.679 1.00 52.16 392 ARG A CA 1
ATOM 3133 C C . ARG A 1 392 ? 71.265 -15.888 51.379 1.00 52.16 392 ARG A C 1
ATOM 3135 O O . ARG A 1 392 ? 71.138 -15.141 50.423 1.00 52.16 392 ARG A O 1
ATOM 3142 N N . HIS A 1 393 ? 72.382 -15.899 52.108 1.00 53.78 393 HIS A N 1
ATOM 3143 C CA . HIS A 1 393 ? 73.398 -14.847 51.936 1.00 53.78 393 HIS A CA 1
ATOM 3144 C C . HIS A 1 393 ? 74.393 -15.062 50.784 1.00 53.78 393 HIS A C 1
ATOM 3146 O O . HIS A 1 393 ? 74.886 -14.081 50.239 1.00 53.78 393 HIS A O 1
ATOM 3152 N N . VAL A 1 394 ? 74.651 -16.303 50.357 1.00 54.91 394 VAL A N 1
ATOM 3153 C CA . VAL A 1 394 ? 75.653 -16.577 49.302 1.00 54.91 394 VAL A CA 1
ATOM 3154 C C . VAL A 1 394 ? 75.057 -16.462 47.890 1.00 54.91 394 VAL A C 1
ATOM 3156 O O . VAL A 1 394 ? 75.741 -16.049 46.960 1.00 54.91 394 VAL A O 1
ATOM 3159 N N . CYS A 1 395 ? 73.757 -16.733 47.721 1.00 55.28 395 CYS A N 1
ATOM 3160 C CA . CYS A 1 395 ? 73.095 -16.646 46.412 1.00 55.28 395 CYS A CA 1
ATOM 3161 C C . CYS A 1 395 ? 72.922 -15.202 45.904 1.00 55.28 395 CYS A C 1
ATOM 3163 O O . CYS A 1 395 ? 72.990 -14.962 44.702 1.00 55.28 395 CYS A O 1
ATOM 3165 N N . TRP A 1 396 ? 72.742 -14.220 46.792 1.00 55.69 396 TRP A N 1
ATOM 3166 C CA . TRP A 1 396 ? 72.469 -12.840 46.368 1.00 55.69 396 TRP A CA 1
ATOM 3167 C C . TRP A 1 396 ? 73.683 -12.153 45.725 1.00 55.69 396 TRP A C 1
ATOM 3169 O O . TRP A 1 396 ? 73.501 -11.308 44.852 1.00 55.69 396 TRP A O 1
ATOM 3179 N N . TYR A 1 397 ? 74.909 -12.562 46.070 1.00 60.28 397 TYR A N 1
ATOM 3180 C CA . TYR A 1 397 ? 76.133 -11.946 45.541 1.00 60.28 397 TYR A CA 1
ATOM 3181 C C . TYR A 1 397 ? 76.392 -12.272 44.058 1.00 60.28 397 TYR A C 1
ATOM 3183 O O . TYR A 1 397 ? 76.999 -11.473 43.354 1.00 60.28 397 TYR A O 1
ATOM 3191 N N . TYR A 1 398 ? 75.884 -13.407 43.563 1.00 64.75 398 TYR A N 1
ATOM 3192 C CA . TYR A 1 398 ? 76.000 -13.806 42.152 1.00 64.75 398 TYR A CA 1
ATOM 3193 C C . TYR A 1 398 ? 74.749 -13.482 41.327 1.00 64.75 398 TYR A C 1
ATOM 3195 O O . TYR A 1 398 ? 74.848 -13.223 40.130 1.00 64.75 398 TYR A O 1
ATOM 3203 N N . ILE A 1 399 ? 73.572 -13.451 41.960 1.00 71.06 399 ILE A N 1
ATOM 3204 C CA . ILE A 1 399 ? 72.304 -13.180 41.271 1.00 71.06 399 ILE A CA 1
ATOM 3205 C C . ILE A 1 399 ? 72.169 -11.695 40.900 1.00 71.06 399 ILE A C 1
ATOM 3207 O O . ILE A 1 399 ? 71.686 -11.389 39.811 1.00 71.06 399 ILE A O 1
ATOM 3211 N N . ILE A 1 400 ? 72.623 -10.764 41.750 1.00 73.56 400 ILE A N 1
ATOM 3212 C CA . ILE A 1 400 ? 72.482 -9.322 41.478 1.00 73.56 400 ILE A CA 1
ATOM 3213 C C . ILE A 1 400 ? 73.287 -8.878 40.238 1.00 73.56 400 ILE A C 1
ATOM 3215 O O . ILE A 1 400 ? 72.694 -8.235 39.371 1.00 73.56 400 ILE A O 1
ATOM 3219 N N . PRO A 1 401 ? 74.582 -9.224 40.072 1.00 75.81 401 PRO A N 1
ATOM 3220 C CA . PRO A 1 401 ? 75.334 -8.832 38.877 1.00 75.81 401 PRO A CA 1
ATOM 3221 C C . PRO A 1 401 ? 74.779 -9.456 37.590 1.00 75.81 401 PRO A C 1
ATOM 3223 O O . PRO A 1 401 ? 74.725 -8.787 36.561 1.00 75.81 401 PRO A O 1
ATOM 3226 N N . ALA A 1 402 ? 74.307 -10.707 37.652 1.00 75.19 402 ALA A N 1
ATOM 3227 C CA . ALA A 1 402 ? 73.680 -11.378 36.514 1.00 75.19 402 ALA A CA 1
ATOM 3228 C C . ALA A 1 402 ? 72.357 -10.706 36.106 1.00 75.19 402 ALA A C 1
ATOM 3230 O O . ALA A 1 402 ? 72.112 -10.501 34.919 1.00 75.19 402 ALA A O 1
ATOM 3231 N N . LEU A 1 403 ? 71.529 -10.302 37.078 1.00 77.06 403 LEU A N 1
ATOM 3232 C CA . LEU A 1 403 ? 70.306 -9.540 36.814 1.00 77.06 403 LEU A CA 1
ATOM 3233 C C . LEU A 1 403 ? 70.609 -8.158 36.228 1.00 77.06 403 LEU A C 1
ATOM 3235 O O . LEU A 1 403 ? 69.951 -7.757 35.275 1.00 77.06 403 LEU A O 1
ATOM 3239 N N . LEU A 1 404 ? 71.619 -7.448 36.738 1.00 78.38 404 LEU A N 1
ATOM 3240 C CA . LEU A 1 404 ? 72.022 -6.149 36.190 1.00 78.38 404 LEU A CA 1
ATOM 3241 C C . LEU A 1 404 ? 72.563 -6.266 34.757 1.00 78.38 404 LEU A C 1
ATOM 3243 O O . LEU A 1 404 ? 72.247 -5.422 33.921 1.00 78.38 404 LEU A O 1
ATOM 3247 N N . PHE A 1 405 ? 73.310 -7.329 34.445 1.00 81.94 405 PHE A N 1
ATOM 3248 C CA . PHE A 1 405 ? 73.767 -7.608 33.083 1.00 81.94 405 PHE A CA 1
ATOM 3249 C C . PHE A 1 405 ? 72.597 -7.922 32.140 1.00 81.94 405 PHE A C 1
ATOM 3251 O O . PHE A 1 405 ? 72.523 -7.361 31.050 1.00 81.94 405 PHE A O 1
ATOM 3258 N N . LEU A 1 406 ? 71.635 -8.744 32.576 1.00 80.69 406 LEU A N 1
ATOM 3259 C CA . LEU A 1 406 ? 70.425 -9.036 31.799 1.00 80.69 406 LEU A CA 1
ATOM 3260 C C . LEU A 1 406 ? 69.570 -7.785 31.565 1.00 80.69 406 LEU A C 1
ATOM 3262 O O . LEU A 1 406 ? 69.066 -7.597 30.460 1.00 80.69 406 LEU A O 1
ATOM 3266 N N . ILE A 1 407 ? 69.451 -6.905 32.564 1.00 81.19 407 ILE A N 1
ATOM 3267 C CA . ILE A 1 407 ? 68.771 -5.611 32.420 1.00 81.19 407 ILE A CA 1
ATOM 3268 C C . ILE A 1 407 ? 69.509 -4.734 31.400 1.00 81.19 407 ILE A C 1
ATOM 3270 O O . ILE A 1 407 ? 68.861 -4.150 30.537 1.00 81.19 407 ILE A O 1
ATOM 3274 N N . GLY A 1 408 ? 70.845 -4.686 31.440 1.00 83.62 408 GLY A N 1
ATOM 3275 C CA . GLY A 1 408 ? 71.656 -3.955 30.460 1.00 83.62 408 GLY A CA 1
ATOM 3276 C C . GLY A 1 408 ? 71.529 -4.496 29.030 1.00 83.62 408 GLY A C 1
ATOM 3277 O O . GLY A 1 408 ? 71.398 -3.727 28.081 1.00 83.62 408 GLY A O 1
ATOM 3278 N N . CYS A 1 409 ? 71.505 -5.820 28.855 1.00 81.44 409 CYS A N 1
ATOM 3279 C CA . CYS A 1 409 ? 71.253 -6.434 27.551 1.00 81.44 409 CYS A CA 1
ATOM 3280 C C . CYS A 1 409 ? 69.833 -6.141 27.052 1.00 81.44 409 CYS A C 1
ATOM 3282 O O . CYS A 1 409 ? 69.652 -5.834 25.877 1.00 81.44 409 CYS A O 1
ATOM 3284 N N . TYR A 1 410 ? 68.833 -6.195 27.936 1.00 79.38 410 TYR A N 1
ATOM 3285 C CA . TYR A 1 410 ? 67.445 -5.898 27.591 1.00 79.38 410 TYR A CA 1
ATOM 3286 C C . TYR A 1 410 ? 67.262 -4.439 27.152 1.00 79.38 410 TYR A C 1
ATOM 3288 O O . TYR A 1 410 ? 66.630 -4.178 26.130 1.00 79.38 410 TYR A O 1
ATOM 3296 N N . THR A 1 411 ? 67.864 -3.478 27.861 1.00 79.19 411 THR A N 1
ATOM 3297 C CA . THR A 1 411 ? 67.798 -2.060 27.472 1.00 79.19 411 THR A CA 1
ATOM 3298 C C . THR A 1 411 ? 68.534 -1.784 26.163 1.00 79.19 411 THR A C 1
ATOM 3300 O O . THR A 1 411 ? 68.032 -1.017 25.343 1.00 79.19 411 THR A O 1
ATOM 3303 N N . PHE A 1 412 ? 69.670 -2.441 25.913 1.00 80.88 412 PHE A N 1
ATOM 3304 C CA . PHE A 1 412 ? 70.405 -2.313 24.652 1.00 80.88 412 PHE A CA 1
ATOM 3305 C C . PHE A 1 412 ? 69.640 -2.903 23.458 1.00 80.88 412 PHE A C 1
ATOM 3307 O O . PHE A 1 412 ? 69.565 -2.273 22.403 1.00 80.88 412 PHE A O 1
ATOM 3314 N N . ILE A 1 413 ? 69.018 -4.076 23.627 1.00 79.44 413 ILE A N 1
ATOM 3315 C CA . ILE A 1 413 ? 68.160 -4.684 22.599 1.00 79.44 413 ILE A CA 1
ATOM 3316 C C . ILE A 1 413 ? 66.965 -3.777 22.298 1.00 79.44 413 ILE A C 1
ATOM 3318 O O . ILE A 1 413 ? 66.675 -3.544 21.126 1.00 79.44 413 ILE A O 1
ATOM 3322 N N . ASN A 1 414 ? 66.313 -3.210 23.318 1.00 73.94 414 ASN A N 1
ATOM 3323 C CA . ASN A 1 414 ? 65.205 -2.276 23.105 1.00 73.94 414 ASN A CA 1
ATOM 3324 C C . ASN A 1 414 ? 65.655 -1.014 22.361 1.00 73.94 414 ASN A C 1
ATOM 3326 O O . ASN A 1 414 ? 64.982 -0.603 21.425 1.00 73.94 414 ASN A O 1
ATOM 3330 N N . LEU A 1 415 ? 66.830 -0.459 22.679 1.00 79.38 415 LEU A N 1
ATOM 3331 C CA . LEU A 1 415 ? 67.364 0.719 21.988 1.00 79.38 415 LEU A CA 1
ATOM 3332 C C . LEU A 1 415 ? 67.636 0.452 20.496 1.00 79.38 415 LEU A C 1
ATOM 3334 O O . LEU A 1 415 ? 67.326 1.285 19.643 1.00 79.38 415 LEU A O 1
ATOM 3338 N N . ILE A 1 416 ? 68.197 -0.717 20.166 1.00 78.31 416 ILE A N 1
ATOM 3339 C CA . ILE A 1 416 ? 68.414 -1.131 18.771 1.00 78.31 416 ILE A CA 1
ATOM 3340 C C . ILE A 1 416 ? 67.075 -1.372 18.066 1.00 78.31 416 ILE A C 1
ATOM 3342 O O . ILE A 1 416 ? 66.898 -0.950 16.922 1.00 78.31 416 ILE A O 1
ATOM 3346 N N . THR A 1 417 ? 66.131 -2.026 18.743 1.00 71.75 417 THR A N 1
ATOM 3347 C CA . THR A 1 417 ? 64.809 -2.342 18.186 1.00 71.75 417 THR A CA 1
ATOM 3348 C C . THR A 1 417 ? 64.018 -1.064 17.898 1.00 71.75 417 THR A C 1
ATOM 3350 O O . THR A 1 417 ? 63.464 -0.933 16.808 1.00 71.75 417 THR A O 1
ATOM 3353 N N . ASP A 1 418 ? 64.058 -0.078 18.797 1.00 73.00 418 ASP A N 1
ATOM 3354 C CA . ASP A 1 418 ? 63.430 1.235 18.613 1.00 73.00 418 ASP A CA 1
ATOM 3355 C C . ASP A 1 418 ? 64.077 2.024 17.466 1.00 73.00 418 ASP A C 1
ATOM 3357 O O . ASP A 1 418 ? 63.377 2.620 16.644 1.00 73.00 418 ASP A O 1
ATOM 3361 N N . GLY A 1 419 ? 65.409 1.988 17.348 1.00 77.31 419 GLY A N 1
ATOM 3362 C CA . GLY A 1 419 ? 66.132 2.648 16.257 1.00 77.31 419 GLY A CA 1
ATOM 3363 C C . GLY A 1 419 ? 65.807 2.066 14.876 1.00 77.31 419 GLY A C 1
ATOM 3364 O O . GLY A 1 419 ? 65.593 2.814 13.918 1.00 77.31 419 GLY A O 1
ATOM 3365 N N . ILE A 1 420 ? 65.724 0.735 14.770 1.00 75.00 420 ILE A N 1
ATOM 3366 C CA . ILE A 1 420 ? 65.327 0.049 13.531 1.00 75.00 420 ILE A CA 1
ATOM 3367 C C . ILE A 1 420 ? 63.851 0.322 13.223 1.00 75.00 420 ILE A C 1
ATOM 3369 O O . ILE A 1 420 ? 63.525 0.661 12.085 1.00 75.00 420 ILE A O 1
ATOM 3373 N N . SER A 1 421 ? 62.975 0.231 14.228 1.00 74.25 421 SER A N 1
ATOM 3374 C CA . SER A 1 421 ? 61.537 0.490 14.093 1.00 74.25 421 SER A CA 1
ATOM 3375 C C . SER A 1 421 ? 61.266 1.900 13.563 1.00 74.25 421 SER A C 1
ATOM 3377 O O . SER A 1 421 ? 60.519 2.066 12.600 1.00 74.25 421 SER A O 1
ATOM 3379 N N . LYS A 1 422 ? 61.960 2.913 14.099 1.00 77.44 422 LYS A N 1
ATOM 3380 C CA . LYS A 1 422 ? 61.797 4.307 13.674 1.00 77.44 422 LYS A CA 1
ATOM 3381 C C . LYS A 1 422 ? 62.242 4.548 12.226 1.00 77.44 422 LYS A C 1
ATOM 3383 O O . LYS A 1 422 ? 61.508 5.161 11.460 1.00 77.44 422 LYS A O 1
ATOM 3388 N N . ASN A 1 423 ? 63.400 4.024 11.821 1.00 80.25 423 ASN A N 1
ATOM 3389 C CA . ASN A 1 423 ? 63.919 4.210 10.458 1.00 80.25 423 ASN A CA 1
ATOM 3390 C C . ASN A 1 423 ? 63.082 3.448 9.407 1.00 80.25 423 ASN A C 1
ATOM 3392 O O . ASN A 1 423 ? 62.868 3.923 8.290 1.00 80.25 423 ASN A O 1
ATOM 3396 N N . VAL A 1 424 ? 62.573 2.263 9.762 1.00 81.62 424 VAL A N 1
ATOM 3397 C CA . VAL A 1 424 ? 61.642 1.513 8.904 1.00 81.62 424 VAL A CA 1
ATOM 3398 C C . VAL A 1 424 ? 60.293 2.229 8.810 1.00 81.62 424 VAL A C 1
ATOM 3400 O O . VAL A 1 424 ? 59.767 2.341 7.704 1.00 81.62 424 VAL A O 1
ATOM 3403 N N . GLY A 1 425 ? 59.779 2.760 9.925 1.00 81.31 425 GLY A N 1
ATOM 3404 C CA . GLY A 1 425 ? 58.552 3.559 9.971 1.00 81.31 425 GLY A CA 1
ATOM 3405 C C . GLY A 1 425 ? 58.624 4.781 9.057 1.00 81.31 425 GLY A C 1
ATOM 3406 O O . GLY A 1 425 ? 57.836 4.888 8.124 1.00 81.31 425 GLY A O 1
ATOM 3407 N N . GLU A 1 426 ? 59.655 5.616 9.210 1.00 84.50 426 GLU A N 1
ATOM 3408 C CA . GLU A 1 426 ? 59.837 6.824 8.390 1.00 84.50 426 GLU A CA 1
ATOM 3409 C C . GLU A 1 426 ? 59.938 6.505 6.884 1.00 84.50 426 GLU A C 1
ATOM 3411 O O . GLU A 1 426 ? 59.392 7.222 6.042 1.00 84.50 426 GLU A O 1
ATOM 3416 N N . ARG A 1 427 ? 60.590 5.394 6.509 1.00 84.94 427 ARG A N 1
ATOM 3417 C CA . ARG A 1 427 ? 60.658 4.947 5.104 1.00 84.94 427 ARG A CA 1
ATOM 3418 C C . ARG A 1 427 ? 59.325 4.431 4.567 1.00 84.94 427 ARG A C 1
ATOM 3420 O O . ARG A 1 427 ? 59.084 4.554 3.363 1.00 84.94 427 ARG A O 1
ATOM 3427 N N . LEU A 1 428 ? 58.509 3.796 5.405 1.00 86.12 428 LEU A N 1
ATOM 3428 C CA . LEU A 1 428 ? 57.182 3.319 5.020 1.00 86.12 428 LEU A CA 1
ATOM 3429 C C . LEU A 1 428 ? 56.213 4.488 4.860 1.00 86.12 428 LEU A C 1
ATOM 3431 O O . LEU A 1 428 ? 55.532 4.541 3.839 1.00 86.12 428 LEU A O 1
ATOM 3435 N N . ASP A 1 429 ? 56.241 5.455 5.773 1.00 87.94 429 ASP A N 1
ATOM 3436 C CA . ASP A 1 429 ? 55.413 6.662 5.704 1.00 87.94 429 ASP A CA 1
ATOM 3437 C C . ASP A 1 429 ? 55.715 7.466 4.434 1.00 87.94 429 ASP A C 1
ATOM 3439 O O . ASP A 1 429 ? 54.810 7.852 3.696 1.00 87.94 429 ASP A O 1
ATOM 3443 N N . LEU A 1 430 ? 56.997 7.633 4.090 1.00 91.12 430 LEU A N 1
ATOM 3444 C CA . LEU A 1 430 ? 57.389 8.352 2.876 1.00 91.12 430 LEU A CA 1
ATOM 3445 C C . LEU A 1 430 ? 56.940 7.626 1.596 1.00 91.12 430 LEU A C 1
ATOM 3447 O O . LEU A 1 430 ? 56.537 8.261 0.621 1.00 91.12 430 LEU A O 1
ATOM 3451 N N . LYS A 1 431 ? 56.972 6.286 1.594 1.00 91.69 431 LYS A N 1
ATOM 3452 C CA . LYS A 1 431 ? 56.427 5.484 0.488 1.00 91.69 431 LYS A CA 1
ATOM 3453 C C . LYS A 1 431 ? 54.910 5.583 0.410 1.00 91.69 431 LYS A C 1
ATOM 3455 O O . LYS A 1 431 ? 54.398 5.617 -0.705 1.00 91.69 431 LYS A O 1
ATOM 3460 N N . LEU A 1 432 ? 54.220 5.623 1.548 1.00 91.06 432 LEU A N 1
ATOM 3461 C CA . LEU A 1 432 ? 52.770 5.759 1.615 1.00 91.06 432 LEU A CA 1
ATOM 3462 C C . LEU A 1 432 ? 52.331 7.098 1.015 1.00 91.06 432 LEU A C 1
ATOM 3464 O O . LEU A 1 432 ? 51.520 7.094 0.096 1.00 91.06 432 LEU A O 1
ATOM 3468 N N . ILE A 1 433 ? 52.981 8.200 1.403 1.00 90.44 433 ILE A N 1
ATOM 3469 C CA . ILE A 1 433 ? 52.719 9.547 0.864 1.00 90.44 433 ILE A CA 1
ATOM 3470 C C . ILE A 1 433 ? 52.909 9.592 -0.663 1.00 90.44 433 ILE A C 1
ATOM 3472 O O . ILE A 1 433 ? 52.078 10.135 -1.388 1.00 90.44 433 ILE A O 1
ATOM 3476 N N . ILE A 1 434 ? 53.985 8.991 -1.188 1.00 91.94 434 ILE A N 1
ATOM 3477 C CA . ILE A 1 434 ? 54.231 8.931 -2.643 1.00 91.94 434 ILE A CA 1
ATOM 3478 C C . ILE A 1 434 ? 53.142 8.118 -3.362 1.00 91.94 434 ILE A C 1
ATOM 3480 O O . ILE A 1 434 ? 52.786 8.410 -4.508 1.00 91.94 434 ILE A O 1
ATOM 3484 N N . LEU A 1 435 ? 52.645 7.060 -2.722 1.00 90.81 435 LE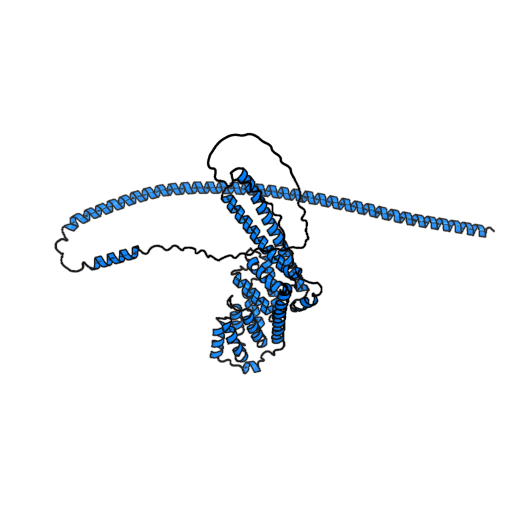U A N 1
ATOM 3485 C CA . LEU A 1 435 ? 51.631 6.182 -3.293 1.00 90.81 435 LEU A CA 1
ATOM 3486 C C . LEU A 1 435 ? 50.255 6.858 -3.292 1.00 90.81 435 LEU A C 1
ATOM 3488 O O . LEU A 1 435 ? 49.561 6.776 -4.305 1.00 90.81 435 LEU A O 1
ATOM 3492 N N . GLU A 1 436 ? 49.917 7.580 -2.221 1.00 90.19 436 GLU A N 1
ATOM 3493 C CA . GLU A 1 436 ? 48.728 8.432 -2.115 1.00 90.19 436 GLU A CA 1
ATOM 3494 C C . GLU A 1 436 ? 48.719 9.509 -3.210 1.00 90.19 436 GLU A C 1
ATOM 3496 O O . GLU A 1 436 ? 47.802 9.527 -4.029 1.00 90.19 436 GLU A O 1
ATOM 3501 N N . ASP A 1 437 ? 49.797 10.289 -3.360 1.00 92.56 437 ASP A N 1
ATOM 3502 C CA . ASP A 1 437 ? 49.903 11.323 -4.408 1.00 92.56 437 ASP A CA 1
ATOM 3503 C C . ASP A 1 437 ? 49.770 10.736 -5.830 1.00 92.56 437 ASP A C 1
ATOM 3505 O O . ASP A 1 437 ? 49.157 11.321 -6.730 1.00 92.56 437 ASP A O 1
ATOM 3509 N N . LYS A 1 438 ? 50.298 9.526 -6.058 1.00 92.88 438 LYS A N 1
ATOM 3510 C CA . LYS A 1 438 ? 50.163 8.834 -7.348 1.00 92.88 438 LYS A CA 1
ATOM 3511 C C . LYS A 1 438 ? 48.733 8.355 -7.610 1.00 92.88 438 LYS A C 1
ATOM 3513 O O . LYS A 1 438 ? 48.313 8.336 -8.772 1.00 92.88 438 LYS A O 1
ATOM 3518 N N . ILE A 1 439 ? 48.013 7.930 -6.573 1.00 91.69 439 ILE A N 1
ATOM 3519 C CA . ILE A 1 439 ? 46.600 7.549 -6.672 1.00 91.69 439 ILE A CA 1
ATOM 3520 C C . ILE A 1 439 ? 45.759 8.791 -6.954 1.00 91.69 439 ILE A C 1
ATOM 3522 O O . ILE A 1 439 ? 44.985 8.768 -7.910 1.00 91.69 439 ILE A O 1
ATOM 3526 N N . ASP A 1 440 ? 45.979 9.884 -6.228 1.00 91.94 440 ASP A N 1
ATOM 3527 C CA . ASP A 1 440 ? 45.232 11.131 -6.399 1.00 91.94 440 ASP A CA 1
ATOM 3528 C C . ASP A 1 440 ? 45.411 11.711 -7.801 1.00 91.94 440 ASP A C 1
ATOM 3530 O O . ASP A 1 440 ? 44.434 12.035 -8.477 1.00 91.94 440 ASP A O 1
ATOM 3534 N N . LYS A 1 441 ? 46.643 11.731 -8.324 1.00 93.81 441 LYS A N 1
ATOM 3535 C CA . LYS A 1 441 ? 46.907 12.156 -9.709 1.00 93.81 441 LYS A CA 1
ATOM 3536 C C . LYS A 1 441 ? 46.172 11.302 -10.739 1.00 93.81 441 LYS A C 1
ATOM 3538 O O . LYS A 1 441 ? 45.642 11.835 -11.715 1.00 93.81 441 LYS A O 1
ATOM 3543 N N . LYS A 1 442 ? 46.120 9.980 -10.540 1.00 93.44 442 LYS A N 1
ATOM 3544 C CA . LYS A 1 442 ? 45.366 9.079 -11.426 1.00 93.44 442 LYS A CA 1
ATOM 3545 C C . LYS A 1 442 ? 43.860 9.286 -11.303 1.00 93.44 442 LYS A C 1
ATOM 3547 O O . LYS A 1 442 ? 43.174 9.232 -12.320 1.00 93.44 442 LYS A O 1
ATOM 3552 N N . LEU A 1 443 ? 43.363 9.525 -10.093 1.00 92.25 443 LEU A N 1
ATOM 3553 C CA . LEU A 1 443 ? 41.952 9.784 -9.827 1.00 92.25 443 LEU A CA 1
ATOM 3554 C C . LEU A 1 443 ? 41.504 11.087 -10.499 1.00 92.25 443 LEU A C 1
ATOM 3556 O O . LEU A 1 443 ? 40.483 11.102 -11.180 1.00 92.25 443 LEU A O 1
ATOM 3560 N N . ILE A 1 444 ? 42.306 12.149 -10.383 1.00 92.44 444 ILE A N 1
ATOM 3561 C CA . ILE A 1 444 ? 42.063 13.436 -11.044 1.00 92.44 444 ILE A CA 1
ATOM 3562 C C . ILE A 1 444 ? 42.056 13.256 -12.564 1.00 92.44 444 ILE A C 1
ATOM 3564 O O . ILE A 1 444 ? 41.085 13.638 -13.210 1.00 92.44 444 ILE A O 1
ATOM 3568 N N . ALA A 1 445 ? 43.076 12.608 -13.138 1.00 93.56 445 ALA A N 1
ATOM 3569 C CA . ALA A 1 445 ? 43.149 12.384 -14.584 1.00 93.56 445 ALA A CA 1
ATOM 3570 C C . ALA A 1 445 ? 41.961 11.563 -15.119 1.00 93.56 445 ALA A C 1
ATOM 3572 O O . ALA A 1 445 ? 41.413 11.871 -16.180 1.00 93.56 445 ALA A O 1
ATOM 3573 N N . LEU A 1 446 ? 41.537 10.535 -14.375 1.00 94.62 446 LEU A N 1
ATOM 3574 C CA . LEU A 1 446 ? 40.370 9.729 -14.723 1.00 94.62 446 LEU A CA 1
ATOM 3575 C C . LEU A 1 446 ? 39.081 10.559 -14.663 1.00 94.62 446 LEU A C 1
ATOM 3577 O O . LEU A 1 446 ? 38.294 10.514 -15.606 1.00 94.62 446 LEU A O 1
ATOM 3581 N N . ASN A 1 447 ? 38.884 11.342 -13.600 1.00 90.62 447 ASN A N 1
ATOM 3582 C CA . ASN A 1 447 ? 37.713 12.206 -13.449 1.00 90.62 447 ASN A CA 1
ATOM 3583 C C . ASN A 1 447 ? 37.636 13.259 -14.560 1.00 90.62 447 ASN A C 1
ATOM 3585 O O . ASN A 1 447 ? 36.576 13.421 -15.160 1.00 90.62 447 ASN A O 1
ATOM 3589 N N . THR A 1 448 ? 38.749 13.917 -14.896 1.00 93.88 448 THR A N 1
ATOM 3590 C CA . THR A 1 448 ? 38.804 14.878 -16.007 1.00 93.88 448 THR A CA 1
ATOM 3591 C C . THR A 1 448 ? 38.445 14.213 -17.337 1.00 93.88 448 THR A C 1
ATOM 3593 O O . THR A 1 448 ? 37.604 14.725 -18.071 1.00 93.88 448 THR A O 1
ATOM 3596 N N . SER A 1 449 ? 38.990 13.025 -17.622 1.00 94.88 449 SER A N 1
ATOM 3597 C CA . SER A 1 449 ? 38.671 12.290 -18.853 1.00 94.88 449 SER A CA 1
ATOM 3598 C C . SER A 1 449 ? 37.201 11.850 -18.927 1.00 94.88 449 SER A C 1
ATOM 3600 O O . SER A 1 449 ? 36.599 11.851 -20.004 1.00 94.88 449 SER A O 1
ATOM 3602 N N . ILE A 1 450 ? 36.598 11.476 -17.794 1.00 91.62 450 ILE A N 1
ATOM 3603 C CA . ILE A 1 450 ? 35.172 11.135 -17.722 1.00 91.62 450 ILE A CA 1
ATOM 3604 C C . ILE A 1 450 ? 34.313 12.374 -17.991 1.00 91.62 450 ILE A C 1
ATOM 3606 O O . ILE A 1 450 ? 33.394 12.283 -18.805 1.00 91.62 450 ILE A O 1
ATOM 3610 N N . LEU A 1 451 ? 34.632 13.514 -17.370 1.00 91.12 451 LEU A N 1
ATOM 3611 C CA . LEU A 1 451 ? 33.903 14.772 -17.563 1.00 91.12 451 LEU A CA 1
ATOM 3612 C C . LEU A 1 451 ? 33.949 15.232 -19.025 1.00 91.12 451 LEU A C 1
ATOM 3614 O O . LEU A 1 451 ? 32.898 15.433 -19.625 1.00 91.12 451 LEU A O 1
ATOM 3618 N N . GLU A 1 452 ? 35.127 15.252 -19.652 1.00 94.38 452 GLU A N 1
ATOM 3619 C CA . GLU A 1 452 ? 35.258 15.625 -21.069 1.00 94.38 452 GLU A CA 1
ATOM 3620 C C . GLU A 1 452 ? 34.459 14.702 -22.006 1.00 94.38 452 GLU A C 1
ATOM 3622 O O . GLU A 1 452 ? 33.884 15.141 -23.005 1.00 94.38 452 GLU A O 1
ATOM 3627 N N . ASN A 1 453 ? 34.410 13.401 -21.704 1.00 93.38 453 ASN A N 1
ATOM 3628 C CA . ASN A 1 453 ? 33.617 12.448 -22.478 1.00 93.38 453 ASN A CA 1
ATOM 3629 C C . ASN A 1 453 ? 32.109 12.631 -22.263 1.00 93.38 453 ASN A C 1
ATOM 3631 O O . ASN A 1 453 ? 31.328 12.387 -23.189 1.00 93.38 453 ASN A O 1
ATOM 3635 N N . MET A 1 454 ? 31.689 13.028 -21.061 1.00 93.44 454 MET A N 1
ATOM 3636 C CA . MET A 1 454 ? 30.296 13.352 -20.765 1.00 93.44 454 MET A CA 1
ATOM 3637 C C . MET A 1 454 ? 29.864 14.630 -21.482 1.00 93.44 454 MET A C 1
ATOM 3639 O O . MET A 1 454 ? 28.823 14.602 -22.135 1.00 93.44 454 MET A O 1
ATOM 3643 N N . ASP A 1 455 ? 30.688 15.678 -21.470 1.00 93.38 455 ASP A N 1
ATOM 3644 C CA . ASP A 1 455 ? 30.404 16.942 -22.159 1.00 93.38 455 ASP A CA 1
ATOM 3645 C C . ASP A 1 455 ? 30.279 16.742 -23.673 1.00 93.38 455 ASP A C 1
ATOM 3647 O O . ASP A 1 455 ? 29.304 17.173 -24.288 1.00 93.38 455 ASP A O 1
ATOM 3651 N N . LYS A 1 456 ? 31.193 15.971 -24.281 1.00 94.81 456 LYS A N 1
ATOM 3652 C CA . LYS A 1 456 ? 31.101 15.610 -25.709 1.00 94.81 456 LYS A CA 1
ATOM 3653 C C . LYS A 1 456 ? 29.816 14.847 -26.035 1.00 94.81 456 LYS A C 1
ATOM 3655 O O . LYS A 1 456 ? 29.212 15.071 -27.084 1.00 94.81 456 LYS A O 1
ATOM 3660 N N . LYS A 1 457 ? 29.389 13.930 -25.159 1.00 93.44 457 LYS A N 1
ATOM 3661 C CA . LYS A 1 457 ? 28.129 13.190 -25.339 1.00 93.44 457 LYS A CA 1
ATOM 3662 C C . LYS A 1 457 ? 26.912 14.089 -25.173 1.00 93.44 457 LYS A C 1
ATOM 3664 O O . LYS A 1 457 ? 25.956 13.919 -25.925 1.00 93.44 457 LYS A O 1
ATOM 3669 N N . LEU A 1 458 ? 26.945 15.017 -24.220 1.00 93.06 458 LEU A N 1
ATOM 3670 C CA . LEU A 1 458 ? 25.867 15.971 -23.987 1.00 93.06 458 LEU A CA 1
ATOM 3671 C C . LEU A 1 458 ? 25.689 16.875 -25.210 1.00 93.06 458 LEU A C 1
ATOM 3673 O O . LEU A 1 458 ? 24.604 16.903 -25.782 1.00 93.06 458 LEU A O 1
ATOM 3677 N N . GLN A 1 459 ? 26.780 17.460 -25.707 1.00 94.62 459 GLN A N 1
ATOM 3678 C CA . GLN A 1 459 ? 26.769 18.301 -26.904 1.00 94.62 459 GLN A CA 1
ATOM 3679 C C . GLN A 1 459 ? 26.293 17.538 -28.154 1.00 94.62 459 GLN A C 1
ATOM 3681 O O . GLN A 1 459 ? 25.537 18.059 -28.972 1.00 94.62 459 GLN A O 1
ATOM 3686 N N . ALA A 1 460 ? 26.684 16.267 -28.309 1.00 92.69 460 ALA A N 1
ATOM 3687 C CA . ALA A 1 460 ? 26.197 15.430 -29.407 1.00 92.69 460 ALA A CA 1
ATOM 3688 C C . ALA A 1 460 ? 24.691 15.124 -29.300 1.00 92.69 460 ALA A C 1
ATOM 3690 O O . ALA A 1 460 ? 24.009 15.029 -30.324 1.00 92.69 460 ALA A O 1
ATOM 3691 N N . MET A 1 461 ? 24.163 14.957 -28.081 1.00 91.38 461 MET A N 1
ATOM 3692 C CA . MET A 1 461 ? 22.727 14.779 -27.860 1.00 91.38 461 MET A CA 1
ATOM 3693 C C . MET A 1 461 ? 21.948 16.065 -28.139 1.00 91.38 461 MET A C 1
ATOM 3695 O O . MET A 1 461 ? 20.941 15.976 -28.836 1.00 91.38 461 MET A O 1
ATOM 3699 N N . GLU A 1 462 ? 22.434 17.221 -27.677 1.00 94.31 462 GLU A N 1
ATOM 3700 C CA . GLU A 1 462 ? 21.836 18.542 -27.936 1.00 94.31 462 GLU A CA 1
ATOM 3701 C C . GLU A 1 462 ? 21.741 18.827 -29.440 1.00 94.31 462 GLU A C 1
ATOM 3703 O O . GLU A 1 462 ? 20.656 19.065 -29.971 1.00 94.31 462 GLU A O 1
ATOM 3708 N N . ASN A 1 463 ? 22.840 18.637 -30.174 1.00 93.62 463 ASN A N 1
ATOM 3709 C CA . ASN A 1 463 ? 22.846 18.802 -31.629 1.00 93.62 463 ASN A CA 1
ATOM 3710 C C . ASN A 1 463 ? 21.842 17.867 -32.327 1.00 93.62 463 ASN A C 1
ATOM 3712 O O . ASN A 1 463 ? 21.186 18.245 -33.299 1.00 93.62 463 ASN A O 1
ATOM 3716 N N . LYS A 1 464 ? 21.694 16.629 -31.836 1.00 93.88 464 LYS A N 1
ATOM 3717 C CA . LYS A 1 464 ? 20.737 15.661 -32.390 1.00 93.88 464 LYS A CA 1
ATOM 3718 C C . LYS A 1 464 ? 19.290 16.048 -32.081 1.00 93.88 464 LYS A C 1
ATOM 3720 O O . LYS A 1 464 ? 18.411 15.791 -32.907 1.00 93.88 464 LYS A O 1
ATOM 3725 N N . THR A 1 465 ? 19.016 16.614 -30.907 1.00 92.56 465 THR A N 1
ATOM 3726 C CA . THR A 1 465 ? 17.678 17.109 -30.559 1.00 92.56 465 THR A CA 1
ATOM 3727 C C . THR A 1 465 ? 17.313 18.340 -31.373 1.00 92.56 465 THR A C 1
ATOM 3729 O O . THR A 1 465 ? 16.206 18.378 -31.906 1.00 92.56 465 THR A O 1
ATOM 3732 N N . ASP A 1 466 ? 18.251 19.262 -31.583 1.00 94.56 466 ASP A N 1
ATOM 3733 C CA . ASP A 1 466 ? 18.029 20.464 -32.392 1.00 94.56 466 ASP A CA 1
ATOM 3734 C C . ASP A 1 466 ? 17.759 20.110 -33.855 1.00 94.56 466 ASP A C 1
ATOM 3736 O O . ASP A 1 466 ? 16.799 20.596 -34.451 1.00 94.56 466 ASP A O 1
ATOM 3740 N N . GLN A 1 467 ? 18.519 19.168 -34.423 1.00 94.94 467 GLN A N 1
ATOM 3741 C CA . GLN A 1 467 ? 18.263 18.656 -35.773 1.00 94.94 467 GLN A CA 1
ATOM 3742 C C . GLN A 1 467 ? 16.869 18.032 -35.910 1.00 94.94 467 GLN A C 1
ATOM 3744 O O . GLN A 1 467 ? 16.180 18.267 -36.903 1.00 94.94 467 GLN A O 1
ATOM 3749 N N . LYS A 1 468 ? 16.429 17.250 -34.915 1.00 94.81 468 LYS A N 1
ATOM 3750 C CA . LYS A 1 468 ? 15.078 16.668 -34.910 1.00 94.81 468 LYS A CA 1
ATOM 3751 C C . LYS A 1 468 ? 13.994 17.734 -34.792 1.00 94.81 468 LYS A C 1
ATOM 3753 O O . LYS A 1 468 ? 12.964 17.606 -35.448 1.00 94.81 468 LYS A O 1
ATOM 3758 N N . LEU A 1 469 ? 14.219 18.761 -33.974 1.00 94.44 469 LEU A N 1
ATOM 3759 C CA . LEU A 1 469 ? 13.279 19.863 -33.794 1.00 94.44 469 LEU A CA 1
ATOM 3760 C C . LEU A 1 469 ? 13.130 20.676 -35.085 1.00 94.44 469 LEU A C 1
ATOM 3762 O O . LEU A 1 469 ? 12.009 20.970 -35.492 1.00 94.44 469 LEU A O 1
ATOM 3766 N N . ILE A 1 470 ? 14.241 20.968 -35.767 1.00 94.31 470 ILE A N 1
ATOM 3767 C CA . ILE A 1 470 ? 14.240 21.640 -37.072 1.00 94.31 470 ILE A CA 1
ATOM 3768 C C . ILE A 1 470 ? 13.478 20.798 -38.100 1.00 94.31 470 ILE A C 1
ATOM 3770 O O . ILE A 1 470 ? 12.556 21.308 -38.729 1.00 94.31 470 ILE A O 1
ATOM 3774 N N . ALA A 1 471 ? 13.790 19.503 -38.221 1.00 93.75 471 ALA A N 1
ATOM 3775 C CA . ALA A 1 471 ? 13.115 18.617 -39.171 1.00 93.75 471 ALA A CA 1
ATOM 3776 C C . ALA A 1 471 ? 11.601 18.512 -38.913 1.00 93.75 471 ALA A C 1
ATOM 3778 O O . ALA A 1 471 ? 10.805 18.533 -39.854 1.00 93.75 471 ALA A O 1
ATOM 3779 N N . LEU A 1 472 ? 11.193 18.436 -37.640 1.00 95.50 472 LEU A N 1
ATOM 3780 C CA . LEU A 1 472 ? 9.783 18.416 -37.255 1.00 95.50 472 LEU A CA 1
ATOM 3781 C C . LEU A 1 472 ? 9.086 19.734 -37.618 1.00 95.50 472 LEU A C 1
ATOM 3783 O O . LEU A 1 472 ? 8.015 19.702 -38.220 1.00 95.50 472 LEU A O 1
ATOM 3787 N N . ASN A 1 473 ? 9.700 20.878 -37.306 1.00 94.19 473 ASN A N 1
ATOM 3788 C CA . ASN A 1 473 ? 9.151 22.193 -37.641 1.00 94.19 473 ASN A CA 1
ATOM 3789 C C . ASN A 1 473 ? 9.003 22.379 -39.156 1.00 94.19 473 ASN A C 1
ATOM 3791 O O . ASN A 1 473 ? 7.951 22.825 -39.609 1.00 94.19 473 ASN A O 1
ATOM 3795 N N . THR A 1 474 ? 10.002 21.979 -39.949 1.00 96.00 474 THR A N 1
ATOM 3796 C CA . THR A 1 474 ? 9.922 22.013 -41.417 1.00 96.00 474 THR A CA 1
ATOM 3797 C C . THR A 1 474 ? 8.777 21.141 -41.933 1.00 96.00 474 THR A C 1
ATOM 3799 O O . THR A 1 474 ? 7.974 21.603 -42.738 1.00 96.00 474 THR A O 1
ATOM 3802 N N . SER A 1 475 ? 8.630 19.917 -41.417 1.00 95.25 475 SER A N 1
ATOM 3803 C CA . SER A 1 475 ? 7.547 19.013 -41.824 1.00 95.25 475 SER A CA 1
ATOM 3804 C C . SER A 1 475 ? 6.153 19.560 -41.482 1.00 95.25 475 SER A C 1
ATOM 3806 O O . SER A 1 475 ? 5.217 19.422 -42.275 1.00 95.25 475 SER A O 1
ATOM 3808 N N . ILE A 1 476 ? 6.004 20.208 -40.322 1.00 95.25 476 ILE A N 1
ATOM 3809 C CA . ILE A 1 476 ? 4.749 20.852 -39.911 1.00 95.25 476 ILE A CA 1
ATOM 3810 C C . ILE A 1 476 ? 4.413 22.021 -40.844 1.00 95.25 476 ILE A C 1
ATOM 3812 O O . ILE A 1 476 ? 3.274 22.100 -41.308 1.00 95.25 476 ILE A O 1
ATOM 3816 N N . LEU A 1 477 ? 5.389 22.883 -41.152 1.00 94.94 477 LEU A N 1
ATOM 3817 C CA . LEU A 1 477 ? 5.205 24.018 -42.062 1.00 94.94 477 LEU A CA 1
ATOM 3818 C C . LEU A 1 477 ? 4.791 23.553 -43.463 1.00 94.94 477 LEU A C 1
ATOM 3820 O O . LEU A 1 477 ? 3.779 24.015 -43.981 1.00 94.94 477 LEU A O 1
ATOM 3824 N N . GLU A 1 478 ? 5.473 22.553 -44.027 1.00 95.19 478 GLU A N 1
ATOM 3825 C CA . GLU A 1 478 ? 5.115 21.997 -45.339 1.00 95.19 478 GLU A CA 1
ATOM 3826 C C . GLU A 1 478 ? 3.700 21.395 -45.367 1.00 95.19 478 GLU A C 1
ATOM 3828 O O . GLU A 1 478 ? 2.986 21.499 -46.367 1.00 95.19 478 GLU A O 1
ATOM 3833 N N . ASN A 1 479 ? 3.269 20.745 -44.282 1.00 94.12 479 ASN A N 1
ATOM 3834 C CA . ASN A 1 479 ? 1.916 20.196 -44.178 1.00 94.12 479 ASN A CA 1
ATOM 3835 C C . ASN A 1 479 ? 0.865 21.312 -44.069 1.00 94.12 479 ASN A C 1
ATOM 3837 O O . ASN A 1 479 ? -0.193 21.236 -44.697 1.00 94.12 479 ASN A O 1
ATOM 3841 N N . MET A 1 480 ? 1.159 22.365 -43.303 1.00 96.38 480 MET A N 1
ATOM 3842 C CA . MET A 1 480 ? 0.295 23.539 -43.206 1.00 96.38 480 MET A CA 1
ATOM 3843 C C . MET A 1 480 ? 0.144 24.245 -44.554 1.00 96.38 480 MET A C 1
ATOM 3845 O O . MET A 1 480 ? -0.989 24.515 -44.950 1.00 96.38 480 MET A O 1
ATOM 3849 N N . ASP A 1 481 ? 1.236 24.455 -45.289 1.00 96.81 481 ASP A N 1
ATOM 3850 C CA . ASP A 1 481 ? 1.204 25.077 -46.616 1.00 96.81 481 ASP A CA 1
ATOM 3851 C C . ASP A 1 481 ? 0.386 24.244 -47.607 1.00 96.81 481 ASP A C 1
ATOM 3853 O O . ASP A 1 481 ? -0.477 24.774 -48.308 1.00 96.81 481 ASP A O 1
ATOM 3857 N N . LYS A 1 482 ? 0.561 22.915 -47.609 1.00 95.69 482 LYS A N 1
ATOM 3858 C CA . LYS A 1 482 ? -0.257 22.008 -48.435 1.00 95.69 482 LYS A CA 1
ATOM 3859 C C . LYS A 1 482 ? -1.746 22.115 -48.106 1.00 95.69 482 LYS A C 1
ATOM 3861 O O . LYS A 1 482 ? -2.569 22.174 -49.020 1.00 95.69 482 LYS A O 1
ATOM 3866 N N . LYS A 1 483 ? -2.109 22.165 -46.819 1.00 96.44 483 LYS A N 1
ATOM 3867 C CA . LYS A 1 483 ? -3.507 22.336 -46.389 1.00 96.44 483 LYS A CA 1
ATOM 3868 C C . LYS A 1 483 ? -4.065 23.702 -46.776 1.00 96.44 483 LYS A C 1
ATOM 3870 O O . LYS A 1 483 ? -5.215 23.773 -47.204 1.00 96.44 483 LYS A O 1
ATOM 3875 N N . LEU A 1 484 ? -3.266 24.762 -46.659 1.00 96.75 484 LEU A N 1
ATOM 3876 C CA . LEU A 1 484 ? -3.654 26.116 -47.048 1.00 96.75 484 LEU A CA 1
ATOM 3877 C C . LEU A 1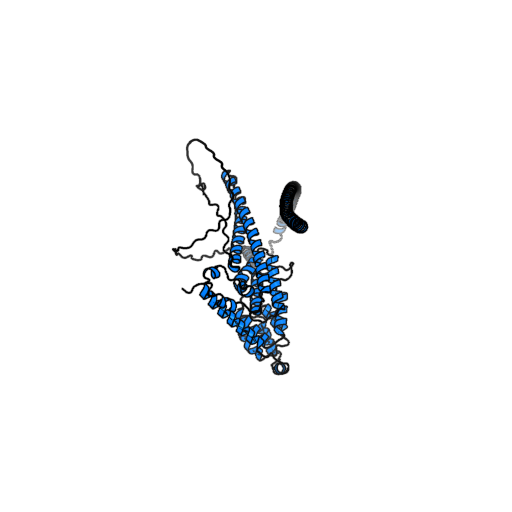 484 ? -3.922 26.200 -48.558 1.00 96.75 484 LEU A C 1
ATOM 3879 O O . LEU A 1 484 ? -4.950 26.731 -48.972 1.00 96.75 484 LEU A O 1
ATOM 3883 N N . ILE A 1 485 ? -3.042 25.616 -49.376 1.00 96.44 485 ILE A N 1
ATOM 3884 C CA . ILE A 1 485 ? -3.202 25.550 -50.836 1.00 96.44 485 ILE A CA 1
ATOM 3885 C C . ILE A 1 485 ? -4.459 24.756 -51.209 1.00 96.44 485 ILE A C 1
ATOM 3887 O O . ILE A 1 485 ? -5.252 25.217 -52.033 1.00 96.44 485 ILE A O 1
ATOM 3891 N N . ALA A 1 486 ? -4.681 23.594 -50.586 1.00 94.69 486 ALA A N 1
ATOM 3892 C CA . ALA A 1 486 ? -5.869 22.777 -50.836 1.00 94.69 486 ALA A CA 1
ATOM 3893 C C . ALA A 1 486 ? -7.167 23.518 -50.469 1.00 94.69 486 ALA A C 1
ATOM 3895 O O . ALA A 1 486 ? -8.131 23.499 -51.236 1.00 94.69 486 ALA A O 1
ATOM 3896 N N . LEU A 1 487 ? -7.178 24.221 -49.331 1.00 96.88 487 LEU A N 1
ATOM 3897 C CA . LEU A 1 487 ? -8.317 25.028 -48.898 1.00 96.88 487 LEU A CA 1
ATOM 3898 C C . LEU A 1 487 ? -8.592 26.184 -49.870 1.00 96.88 487 LEU A C 1
ATOM 3900 O O . LEU A 1 487 ? -9.732 26.356 -50.294 1.00 96.88 487 LEU A O 1
ATOM 3904 N N . ASN A 1 488 ? -7.560 26.937 -50.263 1.00 96.56 488 ASN A N 1
ATOM 3905 C CA . ASN A 1 488 ? -7.695 28.038 -51.221 1.00 96.56 488 ASN A CA 1
ATOM 3906 C C . ASN A 1 488 ? -8.221 27.551 -52.576 1.00 96.56 488 ASN A C 1
ATOM 3908 O O . ASN A 1 488 ? -9.115 28.175 -53.143 1.00 96.56 488 ASN A O 1
ATOM 3912 N N . THR A 1 489 ? -7.725 26.411 -53.059 1.00 96.69 489 THR A N 1
ATOM 3913 C CA . THR A 1 489 ? -8.193 25.795 -54.311 1.00 96.69 489 THR A CA 1
ATOM 3914 C C . THR A 1 489 ? -9.676 25.431 -54.218 1.00 96.69 489 THR A C 1
ATOM 3916 O O . THR A 1 489 ? -10.459 25.804 -55.086 1.00 96.69 489 THR A O 1
ATOM 3919 N N . SER A 1 490 ? -10.098 24.799 -53.118 1.00 96.31 490 SER A N 1
ATOM 3920 C CA . SER A 1 490 ? -11.506 24.447 -52.895 1.00 96.31 490 SER A CA 1
ATOM 3921 C C . SER A 1 490 ? -12.425 25.674 -52.804 1.00 96.31 490 SER A C 1
ATOM 3923 O O . SER A 1 490 ? -13.556 25.646 -53.294 1.00 96.31 490 SER A O 1
ATOM 3925 N N . ILE A 1 491 ? -11.956 26.769 -52.195 1.00 96.56 491 ILE A N 1
ATOM 3926 C CA . ILE A 1 491 ? -12.704 28.032 -52.134 1.00 96.56 491 ILE A CA 1
ATOM 3927 C C . ILE A 1 491 ? -12.883 28.620 -53.538 1.00 96.56 491 ILE A C 1
ATOM 3929 O O . ILE A 1 491 ? -14.005 28.994 -53.880 1.00 96.56 491 ILE A O 1
ATOM 3933 N N . LEU A 1 492 ? -11.820 28.662 -54.348 1.00 96.38 492 LEU A N 1
ATOM 3934 C CA . LEU A 1 492 ? -11.874 29.167 -55.724 1.00 96.38 492 LEU A CA 1
ATOM 3935 C C . LEU A 1 492 ? -12.843 28.349 -56.585 1.00 96.38 492 LEU A C 1
ATOM 3937 O O . LEU A 1 492 ? -13.745 28.921 -57.187 1.00 96.38 492 LEU A O 1
ATOM 3941 N N . GLU A 1 493 ? -12.764 27.017 -56.540 1.00 96.25 493 GLU A N 1
ATOM 3942 C CA . GLU A 1 493 ? -13.695 26.144 -57.272 1.00 96.25 493 GLU A CA 1
ATOM 3943 C C . GLU A 1 493 ? -15.161 26.365 -56.863 1.00 96.25 493 GLU A C 1
ATOM 3945 O O . GLU A 1 493 ? -16.073 26.327 -57.693 1.00 96.25 493 GLU A O 1
ATOM 3950 N N . ASN A 1 494 ? -15.418 26.594 -55.572 1.00 95.81 494 ASN A N 1
ATOM 3951 C CA . ASN A 1 494 ? -16.762 26.892 -55.082 1.00 95.81 494 ASN A CA 1
ATOM 3952 C C . ASN A 1 494 ? -17.249 28.277 -55.526 1.00 95.81 494 ASN A C 1
ATOM 3954 O O . ASN A 1 494 ? -18.445 28.449 -55.778 1.00 95.81 494 ASN A O 1
ATOM 3958 N N . MET A 1 495 ? -16.353 29.262 -55.611 1.00 96.88 495 MET A N 1
ATOM 3959 C CA . MET A 1 495 ? -16.671 30.583 -56.149 1.00 96.88 495 MET A CA 1
ATOM 3960 C C . MET A 1 495 ? -16.992 30.509 -57.642 1.00 96.88 495 MET A C 1
ATOM 3962 O O . MET A 1 495 ? -18.033 31.027 -58.039 1.00 96.88 495 MET A O 1
ATOM 3966 N N . ASP A 1 496 ? -16.187 29.804 -58.436 1.00 96.88 496 ASP A N 1
ATOM 3967 C CA . ASP A 1 496 ? -16.412 29.632 -59.876 1.00 96.88 496 ASP A CA 1
ATOM 3968 C C . ASP A 1 496 ? -17.760 28.960 -60.159 1.00 96.88 496 ASP A C 1
ATOM 3970 O O . ASP A 1 496 ? -18.543 29.441 -60.978 1.00 96.88 496 ASP A O 1
ATOM 3974 N N . LYS A 1 497 ? -18.109 27.912 -59.398 1.00 96.19 497 LYS A N 1
ATOM 3975 C CA . LYS A 1 497 ? -19.437 27.277 -59.485 1.00 96.19 497 LYS A CA 1
ATOM 3976 C C . LYS A 1 497 ? -20.570 28.263 -59.194 1.00 96.19 497 LYS A C 1
ATOM 3978 O O . LYS A 1 497 ? -21.590 28.247 -59.880 1.00 96.19 497 LYS A O 1
ATOM 3983 N N . LYS A 1 498 ? -20.416 29.130 -58.185 1.00 96.56 498 LYS A N 1
ATOM 3984 C CA . LYS A 1 498 ? -21.418 30.164 -57.866 1.00 96.56 498 LYS A CA 1
ATOM 3985 C C . LYS A 1 498 ? -21.520 31.221 -58.965 1.00 96.56 498 LYS A C 1
ATOM 3987 O O . LYS A 1 498 ? -22.635 31.631 -59.282 1.00 96.56 498 LYS A O 1
ATOM 3992 N N . PHE A 1 499 ? -20.397 31.636 -59.551 1.00 97.25 499 PHE A N 1
ATOM 3993 C CA . PHE A 1 499 ? -20.384 32.557 -60.687 1.00 97.25 499 PHE A CA 1
ATOM 3994 C C . PHE A 1 499 ? -21.088 31.957 -61.902 1.00 97.25 499 PHE A C 1
ATOM 3996 O O . PHE A 1 499 ? -21.969 32.604 -62.457 1.00 97.25 499 PHE A O 1
ATOM 4003 N N . GLN A 1 500 ? -20.819 30.694 -62.234 1.00 96.38 500 GLN A N 1
ATOM 4004 C CA . GLN A 1 500 ? -21.476 30.014 -63.350 1.00 96.38 500 GLN A CA 1
ATOM 4005 C C . GLN A 1 500 ? -23.001 29.916 -63.162 1.00 96.38 500 GLN A C 1
ATOM 4007 O O . GLN A 1 500 ? -23.770 30.130 -64.098 1.00 96.38 500 GLN A O 1
ATOM 4012 N N . VAL A 1 501 ? -23.472 29.646 -61.937 1.00 96.06 501 VAL A N 1
ATOM 4013 C CA . VAL A 1 501 ? -24.912 29.681 -61.617 1.00 96.06 501 VAL A CA 1
ATOM 4014 C C . VAL A 1 501 ? -25.488 31.089 -61.804 1.00 96.06 501 VAL A C 1
ATOM 4016 O O . VAL A 1 501 ? -26.592 31.239 -62.327 1.00 96.06 501 VAL A O 1
ATOM 4019 N N . MET A 1 502 ? -24.752 32.125 -61.401 1.00 95.75 502 MET A N 1
ATOM 4020 C CA . MET A 1 502 ? -25.172 33.518 -61.559 1.00 95.75 502 MET A CA 1
ATOM 4021 C C . MET A 1 502 ? -25.252 33.936 -63.033 1.00 95.75 502 MET A C 1
ATOM 4023 O O . MET A 1 502 ? -26.242 34.550 -63.427 1.00 95.75 502 MET A O 1
ATOM 4027 N N . GLU A 1 503 ? -24.268 33.560 -63.852 1.00 97.12 503 GLU A N 1
ATOM 4028 C CA . GLU A 1 503 ? -24.269 33.793 -65.301 1.00 97.12 503 GLU A CA 1
ATOM 4029 C C . GLU A 1 503 ? -25.458 33.109 -65.982 1.00 97.12 503 GLU A C 1
ATOM 4031 O O . GLU A 1 503 ? -26.177 33.747 -66.751 1.00 97.12 503 GLU A O 1
ATOM 4036 N N . ASN A 1 504 ? -25.737 31.848 -65.634 1.00 96.06 50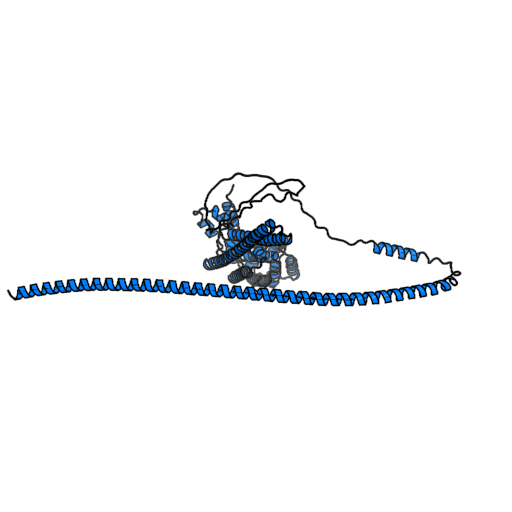4 ASN A N 1
ATOM 4037 C CA . ASN A 1 504 ? -26.898 31.122 -66.153 1.00 96.06 504 ASN A CA 1
ATOM 4038 C C . ASN A 1 504 ? -28.220 31.821 -65.790 1.00 96.06 504 ASN A C 1
ATOM 4040 O O . ASN A 1 504 ? -29.114 31.946 -66.630 1.00 96.06 504 ASN A O 1
ATOM 4044 N N . ASN A 1 505 ? -28.339 32.321 -64.556 1.00 96.44 505 ASN A N 1
ATOM 4045 C CA . ASN A 1 505 ? -29.517 33.069 -64.112 1.00 96.44 505 ASN A CA 1
ATOM 4046 C C . ASN A 1 505 ? -29.672 34.401 -64.862 1.00 96.44 505 ASN A C 1
ATOM 4048 O O . ASN A 1 505 ? -30.788 34.756 -65.244 1.00 96.44 505 ASN A O 1
ATOM 4052 N N . LEU A 1 506 ? -28.575 35.126 -65.106 1.00 96.44 506 LEU A N 1
ATOM 4053 C CA . LEU A 1 506 ? -28.583 36.358 -65.901 1.00 96.44 506 LEU A CA 1
ATOM 4054 C C . LEU A 1 506 ? -28.985 36.088 -67.354 1.00 96.44 506 LEU A C 1
ATOM 4056 O O . LEU A 1 506 ? -29.818 36.812 -67.896 1.00 96.44 506 LEU A O 1
ATOM 4060 N N . MET A 1 507 ? -28.455 35.024 -67.963 1.00 95.56 507 MET A N 1
ATOM 4061 C CA . MET A 1 507 ? -28.806 34.616 -69.325 1.00 95.56 507 MET A CA 1
ATOM 4062 C C . MET A 1 507 ? -30.301 34.280 -69.441 1.00 95.56 507 MET A C 1
ATOM 4064 O O . MET A 1 507 ? -30.968 34.711 -70.384 1.00 95.56 507 MET A O 1
ATOM 4068 N N . TYR A 1 508 ? -30.853 33.575 -68.449 1.00 96.12 508 TYR A N 1
ATOM 4069 C CA . TYR A 1 508 ? -32.286 33.288 -68.369 1.00 96.12 508 TYR A CA 1
ATOM 4070 C C . TYR A 1 508 ? -33.133 34.562 -68.224 1.00 96.12 508 TYR A C 1
ATOM 4072 O O . TYR A 1 508 ? -34.153 34.717 -68.906 1.00 96.12 508 TYR A O 1
ATOM 4080 N N . LEU A 1 509 ? -32.709 35.495 -67.363 1.00 96.31 509 LEU A N 1
ATOM 4081 C CA . LEU A 1 509 ? -33.396 36.771 -67.163 1.00 96.31 509 LEU A CA 1
ATOM 4082 C C . LEU A 1 509 ? -33.404 37.602 -68.455 1.00 96.31 509 LEU A C 1
ATOM 4084 O O . LEU A 1 509 ? -34.449 38.125 -68.838 1.00 96.31 509 LEU A O 1
ATOM 4088 N N . ASN A 1 510 ? -32.266 37.660 -69.154 1.00 95.94 510 ASN A N 1
ATOM 4089 C CA . ASN A 1 510 ? -32.133 38.380 -70.417 1.00 95.94 510 ASN A CA 1
ATOM 4090 C C . ASN A 1 510 ? -33.041 37.785 -71.506 1.00 95.94 510 ASN A C 1
ATOM 4092 O O . ASN A 1 510 ? -33.806 38.513 -72.131 1.00 95.94 510 ASN A O 1
ATOM 4096 N N . SER A 1 511 ? -33.062 36.454 -71.654 1.00 96.25 511 SER A N 1
ATOM 4097 C CA . SER A 1 511 ? -33.981 35.776 -72.584 1.00 96.25 511 SER A CA 1
ATOM 4098 C C . SER A 1 511 ? -35.456 36.035 -72.247 1.00 96.25 511 SER A C 1
ATOM 4100 O O . SER A 1 511 ? -36.304 36.155 -73.132 1.00 96.25 511 SER A O 1
ATOM 4102 N N . THR A 1 512 ? -35.789 36.134 -70.958 1.00 95.88 512 THR A N 1
ATOM 4103 C CA . THR A 1 512 ? -37.153 36.449 -70.516 1.00 95.88 512 THR A CA 1
ATOM 4104 C C . THR A 1 512 ? -37.534 37.889 -70.864 1.00 95.88 512 THR A C 1
ATOM 4106 O O . THR A 1 512 ? -38.645 38.123 -71.339 1.00 95.88 512 THR A O 1
ATOM 4109 N N . LEU A 1 513 ? -36.618 38.843 -70.675 1.00 95.56 513 LEU A N 1
ATOM 4110 C CA . LEU A 1 513 ? -36.808 40.242 -71.062 1.00 95.56 513 LEU A CA 1
ATOM 4111 C C . LEU A 1 513 ? -37.004 40.396 -72.573 1.00 95.56 513 LEU A C 1
ATOM 4113 O O . LEU A 1 513 ? -37.932 41.088 -72.987 1.00 95.56 513 LEU A O 1
ATOM 4117 N N . GLU A 1 514 ? -36.202 39.708 -73.389 1.00 95.75 514 GLU A N 1
ATOM 4118 C CA . GLU A 1 514 ? -36.351 39.699 -74.851 1.00 95.75 514 GLU A CA 1
ATOM 4119 C C . GLU A 1 514 ? -37.745 39.215 -75.276 1.00 95.75 514 GLU A C 1
ATOM 4121 O O . GLU A 1 514 ? -38.414 39.880 -76.066 1.00 95.75 514 GLU A O 1
ATOM 4126 N N . LYS A 1 515 ? -38.247 38.127 -74.674 1.00 94.81 515 LYS A N 1
ATOM 4127 C CA . LYS A 1 515 ? -39.611 37.623 -74.929 1.00 94.81 515 LYS A CA 1
ATOM 4128 C C . LYS A 1 515 ? -40.706 38.612 -74.525 1.00 94.81 515 LYS A C 1
ATOM 4130 O O . LYS A 1 515 ? -41.768 38.637 -75.144 1.00 94.81 515 LYS A O 1
ATOM 4135 N N . ILE A 1 516 ? -40.500 39.389 -73.460 1.00 94.75 516 ILE A N 1
ATOM 4136 C CA . ILE A 1 516 ? -41.455 40.422 -73.029 1.00 94.75 516 ILE A CA 1
ATOM 4137 C C . ILE A 1 516 ? -41.450 41.593 -74.017 1.00 94.75 516 ILE A C 1
ATOM 4139 O O . ILE A 1 516 ? -42.519 42.057 -74.404 1.00 94.75 516 ILE A O 1
ATOM 4143 N N . LEU A 1 517 ? -40.270 42.045 -74.449 1.00 94.25 517 LEU A N 1
ATOM 4144 C CA . LEU A 1 517 ? -40.130 43.108 -75.446 1.00 94.25 517 LEU A CA 1
ATOM 4145 C C . LEU A 1 517 ? -40.768 42.721 -76.784 1.00 94.25 517 LEU A C 1
ATOM 4147 O O . LEU A 1 517 ? -41.470 43.533 -77.379 1.00 94.25 517 LEU A O 1
ATOM 4151 N N . GLU A 1 518 ? -40.586 41.476 -77.230 1.00 94.19 518 GLU A N 1
ATOM 4152 C CA . GLU A 1 518 ? -41.219 40.964 -78.449 1.00 94.19 518 GLU A CA 1
ATOM 4153 C C . GLU A 1 518 ? -42.752 41.002 -78.355 1.00 94.19 518 GLU A C 1
ATOM 4155 O O . GLU A 1 518 ? -43.413 41.431 -79.296 1.00 94.19 518 GLU A O 1
ATOM 4160 N N . LYS A 1 519 ? -43.317 40.646 -77.193 1.00 93.81 519 LYS A N 1
ATOM 4161 C CA . LYS A 1 519 ? -44.765 40.737 -76.936 1.00 93.81 519 LYS A CA 1
ATOM 4162 C C . LYS A 1 519 ? -45.301 42.165 -76.872 1.00 93.81 519 LYS A C 1
ATOM 4164 O O . LYS A 1 519 ? -46.477 42.353 -77.138 1.00 93.81 519 LYS A O 1
ATOM 4169 N N . LEU A 1 520 ? -44.488 43.140 -76.467 1.00 91.56 520 LEU A N 1
ATOM 4170 C CA . LEU A 1 520 ? -44.894 44.550 -76.414 1.00 91.56 520 LEU A CA 1
ATOM 4171 C C . LEU A 1 520 ? -44.873 45.227 -77.791 1.00 91.56 520 LEU A C 1
ATOM 4173 O O . LEU A 1 520 ? -45.530 46.247 -77.968 1.00 91.56 520 LEU A O 1
ATOM 4177 N N . ASN A 1 521 ? -44.106 44.685 -78.739 1.00 89.69 521 ASN A N 1
ATOM 4178 C CA . ASN A 1 521 ? -44.015 45.197 -80.108 1.00 89.69 521 ASN A CA 1
ATOM 4179 C C . ASN A 1 521 ? -45.082 44.614 -81.059 1.00 89.69 521 ASN A C 1
ATOM 4181 O O . ASN A 1 521 ? -45.173 45.076 -82.198 1.00 89.69 521 ASN A O 1
ATOM 4185 N N . GLN A 1 522 ? -45.844 43.605 -80.622 1.00 84.69 522 GLN A N 1
ATOM 4186 C CA . GLN A 1 522 ? -47.017 43.047 -81.315 1.00 84.69 522 GLN A CA 1
ATOM 4187 C C . GLN A 1 522 ? -48.287 43.756 -80.852 1.00 84.69 522 GLN A C 1
ATOM 4189 O O . GLN A 1 522 ? -49.163 43.988 -81.717 1.00 84.69 522 GLN A O 1
#

InterPro domains:
  IPR016024 Armadillo-type fold [SSF48371] (64-204)
  IPR039762 Nonsense-mediated mRNA decay protein Nmd2/UPF2 [PTHR12839] (10-303)

Foldseek 3Di:
DQPPLNVVLVVLVVLLVVLVVLLCLLVVQDADDPVLLVVADADPVLVVVLLVLLQADALVSLVVNLVCLSHHNCQVPLLSNLQSLLVYDLNHDLVSSLVSQSSNCSHHVCNLVSNLVNLLVVADQDLPDDPDDLSSNLSSLVSLLSNVLSPSDAPVSVVSNVSRLLSLLVNDDVSSLVRNLVCLVVCVCQQQVAAFQSSVVVDDPVCVVSSVSSHRPRDDNVRNVVVLVSLVVSLVVLVVVLVVLVVVLVVLVVVQVVCVVVVNNDPVSVVVSVVSVVVNVSSLVSSQSSCRSRSHDRDDDDDPDDPPPPPPDPDDDDDDDDDDDDDDDDDDDDDDDDDDDDDDDDDDDDDDDDDDDDDDDDDDDDPPPVVVVVVVVVVVVPPPDDDDDPPPPPVVVVVVVVVVVVVVVVVVVVVVVVVVVVVVVVVVVVVVVVVVVVVVVVVVVVVVVVVVVVVVVVVVVVVVVVVVVVVVVVVVVVVVVVVVVVVVVVVVVVVVVVVVVVVVVVVVVVVVVVVVVVVVVD

Organism: Meloidogyne hapla (NCBI:txid6305)

pLDDT: mean 80.86, std 21.57, range [24.53, 98.19]

Sequence (522 aa):
MTSMYAQWIAEMTKLAETRERNIKTIRDMKPFDQHHLSSLDDTPDNLTAFTKKLKNISTSTIYQLLPDLDKLNLSKYLDEIAANICGAAIDCDISALVDFNVNVAALYKEFPMHLLNGFEKQLPLKTEDKVGNSSRLLFVLRFFTELLLNGLFNGKGHKLLNQVILFLISNDRQLNLGVLIPFCKEYLFYLTGILPFSIQKDFVTTEVDQHSQLISPLFTNEQRMKRVNSFNDYWQSLVKKTMKAYDSMNRMRMSMRQKRARGDASFINRQFYDQVKQQFENFSFYLNELSECLGHPPIEFAIVEEQETDADAPLLTSGVEGVSRSNNLSSGSNVDINIVDLSGQIAPSNSPITHQEANVPTNTIPNDFNERLSKLEKSMALTKSGKLNKCRHVCWYYIIPALLFLIGCYTFINLITDGISKNVGERLDLKLIILEDKIDKKLIALNTSILENMDKKLQAMENKTDQKLIALNTSILENMDKKLIALNTSILENMDKKFQVMENNLMYLNSTLEKILEKLNQ

Radius of gyration: 42.95 Å; chains: 1; bounding box: 123×81×139 Å

Secondary structure (DSSP, 8-state):
---HHHHHHHHHHHHHHHHHHHHHHHHHS-PPPHHHHHHSB--HHHHHHHHHHHHT--HHHHHHHGGGTTTB--GGGHHHHHHHHHT--TTS-HHHHHHHHHHHHHH-TTHHHHHHHHHHTTS--STT-----HHHHHHHHHHHHHHHHTT---HHHHHHHHHHHHHHHHT--TTTHHHHHHHHHHHHHHHH-PPPHHHHHT--GGGHHHHHHHS-TTS-HHHHHHHHHHHHHHHHHHHHHHHHHHHHHHHHHHHHHHHHHHT---HHHHHHHHHHHHHHHHHHHHHHHHHHHHTPPPPP------------S-------------------------------------------PPPPPPP----HHHHHHHHHHHHHTT--S----SSHHHHHHHHHHHHHHHHHHHHHHHHHHHHHHHHHHHHHHHHHHHHHHHHHHHHHHHHHHHHHHHHHHHHHHHHHHHHHHHHHHHHHHHHHHHHHHHHHHHHHHHHHHHHHHHHHHHHHHHHHHHHHHHHH--